Protein AF-A0A7C1PWW6-F1 (afdb_monomer)

Mean predicted aligned error: 13.26 Å

Secondary structure (DSSP, 8-state):
------------------------------PEEEE-S-EEGGGTHHHHTTSEEEE-TTEEEEE-SS-EEESEEEES--SSTT---EEEEE-TT-EEEESSEEEE-BTTB-EEEE-TT-EEEE-SEEEE-SSEEEE-SSEEEE--TTPPPPTT---S--HHHHHHHHHHHHHHHTT-HHHHHHHHHHHHHHS---HHHHHHHHHHHHT-SS-GGGHHHHHHHHHHHHHHH-S---HHHHHHHHHHHHHTT-HHHHHHHHHHHHHHHHH-SSS-HHHHHHHHHHHHHHHHHHHHHHHHHTS--SEEEEE--TTT--SS-EEEEEE-TTSEEEEEE--TT-GGG-B-TTSPBPPEEEEEEBPTTSSS--B-GGG-EES-TTT--SS-EEEEEEETTEEEEEETTEEEEEEEETTTTEEPPPEE--BS---S-----EEE-TTSSEEEEEE--TT-SSSSEEEEEEBPTTS-B---EE--TTT--SS-EEEEEE-TTSSEEEEEESSSS-SSSSEEEEEEEETTTTEEPPPEE--TTTS-SS-EEEEEE-TTSSEEEEEE--TTSSSSSEEEEEEE-PPP---

Structure (mmCIF, N/CA/C/O backbone):
data_AF-A0A7C1PWW6-F1
#
_entry.id   AF-A0A7C1PWW6-F1
#
loop_
_atom_site.group_PDB
_atom_site.id
_atom_site.type_symbol
_atom_site.label_atom_id
_atom_site.label_alt_id
_atom_site.label_comp_id
_atom_site.label_asym_id
_atom_site.label_entity_id
_atom_site.label_seq_id
_atom_site.pdbx_PDB_ins_code
_atom_site.Cartn_x
_atom_site.Cartn_y
_atom_site.Cartn_z
_atom_site.occupancy
_atom_site.B_iso_or_equiv
_atom_site.auth_seq_id
_atom_site.auth_comp_id
_atom_site.auth_asym_id
_atom_site.auth_atom_id
_atom_site.pdbx_PDB_model_num
ATOM 1 N N . MET A 1 1 ? 4.313 21.948 -0.119 1.00 27.41 1 MET A N 1
ATOM 2 C CA . MET A 1 1 ? 5.033 23.065 -0.775 1.00 27.41 1 MET A CA 1
ATOM 3 C C . MET A 1 1 ? 5.545 22.601 -2.144 1.00 27.41 1 MET A C 1
ATOM 5 O O . MET A 1 1 ? 6.734 22.409 -2.333 1.00 27.41 1 MET A O 1
ATOM 9 N N . PHE A 1 2 ? 4.631 22.355 -3.086 1.00 25.38 2 PHE A N 1
ATOM 10 C CA . PHE A 1 2 ? 4.941 21.964 -4.464 1.00 25.38 2 PHE A CA 1
ATOM 11 C C . PHE A 1 2 ? 4.028 22.773 -5.376 1.00 25.38 2 PHE A C 1
ATOM 13 O O . PHE A 1 2 ? 2.878 22.411 -5.592 1.00 25.38 2 PHE A O 1
ATOM 20 N N . PHE A 1 3 ? 4.530 23.903 -5.855 1.00 23.36 3 PHE A N 1
ATOM 21 C CA . PHE A 1 3 ? 3.960 24.596 -6.997 1.00 23.36 3 PHE A CA 1
ATOM 22 C C . PHE A 1 3 ? 5.090 25.280 -7.754 1.00 23.36 3 PHE A C 1
ATOM 24 O O . PHE A 1 3 ? 5.900 25.992 -7.165 1.00 23.36 3 PHE A O 1
ATOM 31 N N . THR A 1 4 ? 5.028 25.132 -9.077 1.00 28.83 4 THR A N 1
ATOM 32 C CA . THR A 1 4 ? 5.742 25.912 -10.096 1.00 28.83 4 THR A CA 1
ATOM 33 C C . THR A 1 4 ? 7.233 25.605 -10.263 1.00 28.83 4 THR A C 1
ATOM 35 O O . THR A 1 4 ? 8.036 25.854 -9.381 1.00 28.83 4 THR A O 1
ATOM 38 N N . ILE A 1 5 ? 7.610 25.123 -11.451 1.00 26.33 5 ILE A N 1
ATOM 39 C CA . ILE A 1 5 ? 8.401 25.895 -12.425 1.00 26.33 5 ILE A CA 1
ATOM 40 C C . ILE A 1 5 ? 8.198 25.232 -13.795 1.00 26.33 5 ILE A C 1
ATOM 42 O O . ILE A 1 5 ? 8.692 24.151 -14.104 1.00 26.33 5 ILE A O 1
ATOM 46 N N . LYS A 1 6 ? 7.379 25.912 -14.595 1.00 25.86 6 LYS A N 1
ATOM 47 C CA . LYS A 1 6 ? 7.296 25.808 -16.049 1.00 25.86 6 LYS A CA 1
ATOM 48 C C . LYS A 1 6 ? 8.339 26.796 -16.585 1.00 25.86 6 LYS A C 1
ATOM 50 O O . LYS A 1 6 ? 8.351 27.919 -16.101 1.00 25.86 6 LYS A O 1
ATOM 55 N N . ASN A 1 7 ? 9.115 26.385 -17.590 1.00 27.09 7 ASN A N 1
ATOM 56 C CA . ASN A 1 7 ? 9.902 27.215 -18.516 1.00 27.09 7 ASN A CA 1
ATOM 57 C C . ASN A 1 7 ? 10.864 28.258 -17.915 1.00 27.09 7 ASN A C 1
ATOM 59 O O . ASN A 1 7 ? 10.404 29.264 -17.406 1.00 27.09 7 ASN A O 1
ATOM 63 N N . ILE A 1 8 ? 12.174 28.087 -18.133 1.00 24.58 8 ILE A N 1
ATOM 64 C CA . ILE A 1 8 ? 13.161 29.141 -18.464 1.00 24.58 8 ILE A CA 1
ATOM 65 C C . ILE A 1 8 ? 14.468 28.419 -18.853 1.00 24.58 8 ILE A C 1
ATOM 67 O O . ILE A 1 8 ? 15.067 27.754 -18.015 1.00 24.58 8 ILE A O 1
ATOM 71 N N . LEU A 1 9 ? 14.852 28.477 -20.135 1.00 22.23 9 LEU A N 1
ATOM 72 C CA . LEU A 1 9 ? 16.152 28.969 -20.639 1.00 22.23 9 LEU A CA 1
ATOM 73 C C . LEU A 1 9 ? 16.358 28.567 -22.110 1.00 22.23 9 LEU A C 1
ATOM 75 O O . LEU A 1 9 ? 16.813 27.478 -22.450 1.00 22.23 9 LEU A O 1
ATOM 79 N N . ILE A 1 10 ? 16.002 29.518 -22.972 1.00 22.16 10 ILE A N 1
ATOM 80 C CA . ILE A 1 10 ? 16.572 29.740 -24.300 1.00 22.16 10 ILE A CA 1
ATOM 81 C C . ILE A 1 10 ? 17.843 30.583 -24.103 1.00 22.16 10 ILE A C 1
ATOM 83 O O . ILE A 1 10 ? 17.810 31.504 -23.291 1.00 22.16 10 ILE A O 1
ATOM 87 N N . ALA A 1 11 ? 18.880 30.303 -24.906 1.00 22.11 11 ALA A N 1
ATOM 88 C CA . ALA A 1 11 ? 20.136 31.056 -25.085 1.00 22.11 11 ALA A CA 1
ATOM 89 C C . ALA A 1 11 ? 21.038 31.120 -23.834 1.00 22.11 11 ALA A C 1
ATOM 91 O O . ALA A 1 11 ? 20.627 31.482 -22.744 1.00 22.11 11 ALA A O 1
ATOM 92 N N . THR A 1 12 ? 22.325 30.788 -23.887 1.00 23.09 12 THR A N 1
ATOM 93 C CA . THR A 1 12 ? 23.392 31.454 -24.651 1.00 23.09 12 THR A CA 1
ATOM 94 C C . THR A 1 12 ? 24.662 30.609 -24.454 1.00 23.09 12 THR A C 1
ATOM 96 O O . THR A 1 12 ? 24.817 30.070 -23.366 1.00 23.09 12 THR A O 1
ATOM 99 N N . PHE A 1 13 ? 25.552 30.477 -25.443 1.00 22.14 13 PHE A N 1
ATOM 100 C CA . PHE A 1 13 ? 26.997 30.757 -25.306 1.00 22.14 13 PHE A CA 1
ATOM 101 C C . PHE A 1 13 ? 27.752 30.384 -26.592 1.00 22.14 13 PHE A C 1
ATOM 103 O O . PHE A 1 13 ? 27.806 29.231 -27.013 1.00 22.14 13 PHE A O 1
ATOM 110 N N . VAL A 1 14 ? 28.341 31.414 -27.196 1.00 21.30 14 VAL A N 1
ATOM 111 C CA . VAL A 1 14 ? 29.276 31.402 -28.322 1.00 21.30 14 VAL A CA 1
ATOM 112 C C . VAL A 1 14 ? 30.583 32.017 -27.797 1.00 21.30 14 VAL A C 1
ATOM 114 O O . VAL A 1 14 ? 30.524 33.079 -27.183 1.00 21.30 14 VAL A O 1
ATOM 117 N N . THR A 1 15 ? 31.724 31.365 -28.091 1.00 23.59 15 THR A N 1
ATOM 118 C CA . THR A 1 15 ? 33.147 31.832 -28.048 1.00 23.59 15 THR A CA 1
ATOM 119 C C . THR A 1 15 ? 33.765 32.240 -26.689 1.00 23.59 15 THR A C 1
ATOM 121 O O . THR A 1 15 ? 33.069 32.794 -25.857 1.00 23.59 15 THR A O 1
ATOM 124 N N . VAL A 1 16 ? 35.060 32.088 -26.346 1.00 22.44 16 VAL A N 1
ATOM 125 C CA . VAL A 1 16 ? 36.327 31.552 -26.919 1.00 22.44 16 VAL A CA 1
ATOM 126 C C . VAL A 1 16 ? 37.363 31.557 -25.768 1.00 22.44 16 VAL A C 1
ATOM 128 O O . VAL A 1 16 ? 37.350 32.503 -24.988 1.00 22.44 16 VAL A O 1
ATOM 131 N N . LEU A 1 17 ? 38.297 30.592 -25.695 1.00 21.88 17 LEU A N 1
ATOM 132 C CA . LEU A 1 17 ? 39.726 30.879 -25.437 1.00 21.88 17 LEU A CA 1
ATOM 133 C C . LEU A 1 17 ? 40.628 29.685 -25.817 1.00 21.88 17 LEU A C 1
ATOM 135 O O . LEU A 1 17 ? 40.399 28.553 -25.401 1.00 21.88 17 LEU A O 1
ATOM 139 N N . SER A 1 18 ? 41.650 29.983 -26.620 1.00 23.17 18 SER A N 1
ATOM 140 C CA . SER A 1 18 ? 42.685 29.095 -27.170 1.00 23.17 18 SER A CA 1
ATOM 141 C C . SER A 1 18 ? 43.980 29.129 -26.346 1.00 23.17 18 SER A C 1
ATOM 143 O O . SER A 1 18 ? 44.307 30.188 -25.824 1.00 23.17 18 SER A O 1
ATOM 145 N N . LEU A 1 19 ? 44.764 28.035 -26.352 1.00 22.95 19 LEU A N 1
ATOM 146 C CA . LEU A 1 19 ? 46.237 27.998 -26.563 1.00 22.95 19 LEU A CA 1
ATOM 147 C C . LEU A 1 19 ? 46.705 26.519 -26.625 1.00 22.95 19 LEU A C 1
ATOM 149 O O . LEU A 1 19 ? 46.615 25.796 -25.642 1.00 22.95 19 LEU A O 1
ATOM 153 N N . CYS A 1 20 ? 46.921 25.966 -27.822 1.00 23.67 20 CYS A N 1
ATOM 154 C CA . CYS A 1 20 ? 48.216 25.733 -28.496 1.00 23.67 20 CYS A CA 1
ATOM 155 C C . CYS A 1 20 ? 49.125 24.643 -27.894 1.00 23.67 20 CYS A C 1
ATOM 157 O O . CYS A 1 20 ? 49.865 24.892 -26.951 1.00 23.67 20 CYS A O 1
ATOM 159 N N . LEU A 1 21 ? 49.208 23.510 -28.601 1.00 24.75 21 LEU A N 1
ATOM 160 C CA . LEU A 1 21 ? 50.478 22.858 -28.940 1.00 24.75 21 LEU A CA 1
ATOM 161 C C . LEU A 1 21 ? 50.343 22.249 -30.347 1.00 24.75 21 LEU A C 1
ATOM 163 O O . LEU A 1 21 ? 49.490 21.402 -30.600 1.00 24.75 21 LEU A O 1
ATOM 167 N N . LEU A 1 22 ? 51.135 22.793 -31.274 1.00 25.03 22 LEU A N 1
ATOM 168 C CA . LEU A 1 22 ? 51.234 22.408 -32.679 1.00 25.03 22 LEU A CA 1
ATOM 169 C C . LEU A 1 22 ? 51.865 21.016 -32.825 1.00 25.03 22 LEU A C 1
ATOM 171 O O . LEU A 1 22 ? 52.997 20.830 -32.390 1.00 25.03 22 LEU A O 1
ATOM 175 N N . VAL A 1 23 ? 51.225 20.132 -33.595 1.00 26.23 23 VAL A N 1
ATOM 176 C CA . VAL A 1 23 ? 51.915 19.298 -34.594 1.00 26.23 23 VAL A CA 1
ATOM 177 C C . VAL A 1 23 ? 51.048 19.266 -35.858 1.00 26.23 23 VAL A C 1
ATOM 179 O O . VAL A 1 23 ? 49.909 18.817 -35.831 1.00 26.23 23 VAL A O 1
ATOM 182 N N . ASN A 1 24 ? 51.601 19.843 -36.924 1.00 24.45 24 ASN A N 1
ATOM 183 C CA . ASN A 1 24 ? 51.238 19.813 -38.345 1.00 24.45 24 ASN A CA 1
ATOM 184 C C . ASN A 1 24 ? 49.813 19.402 -38.774 1.00 24.45 24 ASN A C 1
ATOM 186 O O . ASN A 1 24 ? 49.405 18.246 -38.770 1.00 24.45 24 ASN A O 1
ATOM 190 N N . THR A 1 25 ? 49.129 20.408 -39.314 1.00 25.84 25 THR A N 1
ATOM 191 C CA . THR A 1 25 ? 47.968 20.369 -40.204 1.00 25.84 25 THR A CA 1
ATOM 192 C C . THR A 1 25 ? 48.032 19.312 -41.313 1.00 25.84 25 THR A C 1
ATOM 194 O O . THR A 1 25 ? 48.866 19.411 -42.209 1.00 25.84 25 THR A O 1
ATOM 197 N N . ILE A 1 26 ? 47.006 18.460 -41.370 1.00 24.69 26 ILE A N 1
ATOM 198 C CA . ILE A 1 26 ? 46.252 18.210 -42.606 1.00 24.69 26 ILE A CA 1
ATOM 199 C C . ILE A 1 26 ? 44.789 18.533 -42.286 1.00 24.69 26 ILE A C 1
ATOM 201 O O . ILE A 1 26 ? 44.110 17.807 -41.564 1.00 24.69 26 ILE A O 1
ATOM 205 N N . ARG A 1 27 ? 44.306 19.673 -42.790 1.00 29.89 27 ARG A N 1
ATOM 206 C CA . ARG A 1 27 ? 42.869 19.938 -42.899 1.00 29.89 27 ARG A CA 1
ATOM 207 C C . ARG A 1 27 ? 42.323 18.975 -43.954 1.00 29.89 27 ARG A C 1
ATOM 209 O O . ARG A 1 27 ? 42.596 19.181 -45.132 1.00 29.89 27 ARG A O 1
ATOM 216 N N . CYS A 1 28 ? 41.545 17.970 -43.566 1.00 30.66 28 CYS A N 1
ATOM 217 C CA . CYS A 1 28 ? 40.611 17.366 -44.512 1.00 30.66 28 CYS A CA 1
ATOM 218 C C . CYS A 1 28 ? 39.365 18.250 -44.545 1.00 30.66 28 CYS A C 1
ATOM 220 O O . CYS A 1 28 ? 38.637 18.359 -43.559 1.00 30.66 28 CYS A O 1
ATOM 222 N N . ASN A 1 29 ? 39.160 18.925 -45.675 1.00 38.31 29 ASN A N 1
ATOM 223 C CA . ASN A 1 29 ? 37.853 19.445 -46.057 1.00 38.31 29 ASN A CA 1
ATOM 224 C C . ASN A 1 29 ? 36.809 18.329 -45.892 1.00 38.31 29 ASN A C 1
ATOM 226 O O . ASN A 1 29 ? 37.102 17.186 -46.239 1.00 38.31 29 ASN A O 1
ATOM 230 N N . ALA A 1 30 ? 35.614 18.656 -45.394 1.00 49.94 30 ALA A N 1
ATOM 231 C CA . ALA A 1 30 ? 34.466 17.754 -45.442 1.00 49.94 30 ALA A CA 1
ATOM 232 C C . ALA A 1 30 ? 34.217 17.379 -46.912 1.00 49.94 30 ALA A C 1
ATOM 234 O O . ALA A 1 30 ? 33.759 18.205 -47.703 1.00 49.94 30 ALA A O 1
ATOM 235 N N . GLY A 1 31 ? 34.640 16.177 -47.295 1.00 68.75 31 GLY A N 1
ATOM 236 C CA . GLY A 1 31 ? 34.522 15.653 -48.646 1.00 68.75 31 GLY A CA 1
ATOM 237 C C . GLY A 1 31 ? 33.384 14.646 -48.728 1.00 68.75 31 GLY A C 1
ATOM 238 O O . GLY A 1 31 ? 32.976 14.059 -47.726 1.00 68.75 31 GLY A O 1
ATOM 239 N N . SER A 1 32 ? 32.873 14.420 -49.934 1.00 81.31 32 SER A N 1
ATOM 240 C CA . SER A 1 32 ? 31.999 13.278 -50.194 1.00 81.31 32 SER A CA 1
ATOM 241 C C . SER A 1 32 ? 32.842 12.053 -50.546 1.00 81.31 32 SER A C 1
ATOM 243 O O . SER A 1 32 ? 33.687 12.114 -51.440 1.00 81.31 32 SER A O 1
ATOM 245 N N . PHE A 1 33 ? 32.601 10.936 -49.866 1.00 86.31 33 PHE A N 1
ATOM 246 C CA . PHE A 1 33 ? 33.162 9.631 -50.183 1.00 86.31 33 PHE A CA 1
ATOM 247 C C . PHE A 1 33 ? 32.123 8.795 -50.937 1.00 86.31 33 PHE A C 1
ATOM 249 O O . PHE A 1 33 ? 30.985 8.637 -50.490 1.00 86.31 33 PHE A O 1
ATOM 256 N N . TYR A 1 34 ? 32.516 8.247 -52.086 1.00 87.19 34 TYR A N 1
ATOM 257 C CA . TYR A 1 34 ? 31.621 7.503 -52.966 1.00 87.19 34 TYR A CA 1
ATOM 258 C C . TYR A 1 34 ? 31.858 5.999 -52.853 1.00 87.19 34 TYR A C 1
ATOM 260 O O . TYR A 1 34 ? 32.963 5.514 -53.084 1.00 87.19 34 TYR A O 1
ATOM 268 N N . VAL A 1 35 ? 30.792 5.260 -52.562 1.00 89.50 35 VAL A N 1
ATOM 269 C CA . VAL A 1 35 ? 30.767 3.798 -52.577 1.00 89.50 35 VAL A CA 1
ATOM 270 C C . VAL A 1 35 ? 30.144 3.352 -53.900 1.00 89.50 35 VAL A C 1
ATOM 272 O O . VAL A 1 35 ? 28.937 3.481 -54.100 1.00 89.50 35 VAL A O 1
ATOM 275 N N . GLU A 1 36 ? 30.989 2.888 -54.824 1.00 87.69 36 GLU A N 1
ATOM 276 C CA . GLU A 1 36 ? 30.604 2.490 -56.196 1.00 87.69 36 GLU A CA 1
ATOM 277 C C . GLU A 1 36 ? 30.666 0.972 -56.437 1.00 87.69 36 GLU A C 1
ATOM 279 O O . GLU A 1 36 ? 30.338 0.506 -57.524 1.00 87.69 36 GLU A O 1
ATOM 284 N N . ARG A 1 37 ? 31.085 0.206 -55.426 1.00 89.06 37 ARG A N 1
ATOM 285 C CA . ARG A 1 37 ? 31.115 -1.263 -55.391 1.00 89.06 3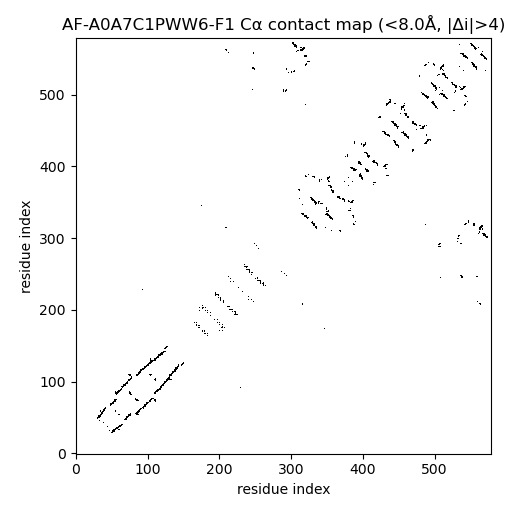7 ARG A CA 1
ATOM 286 C C . ARG A 1 37 ? 30.885 -1.738 -53.959 1.00 89.06 37 ARG A C 1
ATOM 288 O O . ARG A 1 37 ? 31.051 -0.944 -53.033 1.00 89.06 37 ARG A O 1
ATOM 295 N N . ASP A 1 38 ? 30.561 -3.012 -53.783 1.00 93.25 38 ASP A N 1
ATOM 296 C CA . ASP A 1 38 ? 30.355 -3.595 -52.456 1.00 93.25 38 ASP A CA 1
ATOM 297 C C . ASP A 1 38 ? 31.608 -3.462 -51.581 1.00 93.25 38 ASP A C 1
ATOM 299 O O . ASP A 1 38 ? 32.716 -3.813 -51.998 1.00 93.25 38 ASP A O 1
ATOM 303 N N . VAL A 1 39 ? 31.437 -2.937 -50.365 1.00 92.88 39 VAL A N 1
ATOM 304 C CA . VAL A 1 39 ? 32.528 -2.707 -49.408 1.00 92.88 39 VAL A CA 1
ATOM 305 C C . VAL A 1 39 ? 32.068 -2.907 -47.966 1.00 92.88 39 VAL A C 1
ATOM 307 O O . VAL A 1 39 ? 30.925 -2.624 -47.597 1.00 92.88 39 VAL A O 1
ATOM 310 N N . LEU A 1 40 ? 32.993 -3.363 -47.122 1.00 92.12 40 LEU A N 1
ATOM 311 C CA . LEU A 1 40 ? 32.826 -3.379 -45.670 1.00 92.12 40 LEU A CA 1
ATOM 312 C C . LEU A 1 40 ? 33.283 -2.038 -45.088 1.00 92.12 40 LEU A C 1
ATOM 314 O O . LEU A 1 40 ? 34.289 -1.478 -45.530 1.00 92.12 40 LEU A O 1
ATOM 318 N N . TRP A 1 41 ? 32.592 -1.539 -44.066 1.00 91.81 41 TRP A N 1
ATOM 319 C CA . TRP A 1 41 ? 32.922 -0.261 -43.436 1.00 91.81 41 TRP A CA 1
ATOM 320 C C . TRP A 1 41 ? 34.368 -0.212 -42.933 1.00 91.81 41 TRP A C 1
ATOM 322 O O . TRP A 1 41 ? 35.053 0.791 -43.125 1.00 91.81 41 TRP A O 1
ATOM 332 N N . ASN A 1 42 ? 34.866 -1.296 -42.330 1.00 86.19 42 ASN A N 1
ATOM 333 C CA . ASN A 1 42 ? 36.250 -1.376 -41.847 1.00 86.19 42 ASN A CA 1
ATOM 334 C C . ASN A 1 42 ? 37.312 -1.160 -42.941 1.00 86.19 42 ASN A C 1
ATOM 336 O O . ASN A 1 42 ? 38.408 -0.708 -42.624 1.00 86.19 42 ASN A O 1
ATOM 340 N N . THR A 1 43 ? 36.992 -1.410 -44.214 1.00 85.06 43 THR A N 1
ATOM 341 C CA . THR A 1 43 ? 37.914 -1.177 -45.338 1.00 85.06 43 THR A CA 1
ATOM 342 C C . THR A 1 43 ? 37.999 0.290 -45.761 1.00 85.06 43 THR A C 1
ATOM 344 O O . THR A 1 43 ? 38.895 0.649 -46.519 1.00 85.06 43 THR A O 1
ATOM 347 N N . ILE A 1 44 ? 37.087 1.140 -45.271 1.00 78.88 44 ILE A N 1
ATOM 348 C CA . ILE A 1 44 ? 36.996 2.564 -45.630 1.00 78.88 44 ILE A CA 1
ATOM 349 C C . ILE A 1 44 ? 36.923 3.498 -44.410 1.00 78.88 44 ILE A C 1
ATOM 351 O O . ILE A 1 44 ? 36.756 4.701 -44.586 1.00 78.88 44 ILE A O 1
ATOM 355 N N . ALA A 1 45 ? 37.030 2.980 -43.180 1.00 69.38 45 ALA A N 1
ATOM 356 C CA . ALA A 1 45 ? 36.686 3.705 -41.951 1.00 69.38 45 ALA A CA 1
ATOM 357 C C . ALA A 1 45 ? 37.446 5.034 -41.779 1.00 69.38 45 ALA A C 1
ATOM 359 O O . ALA A 1 45 ? 36.831 6.057 -41.473 1.00 69.38 45 ALA A O 1
ATOM 360 N N . ASP A 1 46 ? 38.753 5.048 -42.051 1.00 72.19 46 ASP A N 1
ATOM 361 C CA . ASP A 1 46 ? 39.576 6.262 -41.956 1.00 72.19 46 ASP A CA 1
ATOM 362 C C . ASP A 1 46 ? 39.200 7.302 -43.020 1.00 72.19 46 ASP A C 1
ATOM 364 O O . ASP A 1 46 ? 39.238 8.504 -42.766 1.00 72.19 46 ASP A O 1
ATOM 368 N N . ALA A 1 47 ? 38.764 6.841 -44.194 1.00 61.09 47 ALA A N 1
ATOM 369 C CA . ALA A 1 47 ? 38.282 7.687 -45.280 1.00 61.09 47 ALA A CA 1
ATOM 370 C C . ALA A 1 47 ? 36.811 8.113 -45.109 1.00 61.09 47 ALA A C 1
ATOM 372 O O . ALA A 1 47 ? 36.361 9.029 -45.791 1.00 61.09 47 ALA A O 1
ATOM 373 N N . ALA A 1 48 ? 36.054 7.474 -44.215 1.00 64.44 48 ALA A N 1
ATOM 374 C CA . ALA A 1 48 ? 34.631 7.729 -43.993 1.00 64.44 48 ALA A CA 1
ATOM 375 C C . ALA A 1 48 ? 34.361 8.661 -42.794 1.00 64.44 48 ALA A C 1
ATOM 377 O O . ALA A 1 48 ? 33.348 9.368 -42.768 1.00 64.44 48 ALA A O 1
ATOM 378 N N . ASN A 1 49 ? 35.273 8.698 -41.818 1.00 74.06 49 ASN A N 1
ATOM 379 C CA . ASN A 1 49 ? 35.120 9.476 -40.592 1.00 74.06 49 ASN A CA 1
ATOM 380 C C . ASN A 1 49 ? 35.041 10.987 -40.868 1.00 74.06 49 ASN A C 1
ATOM 382 O O . ASN A 1 49 ? 36.032 11.643 -41.177 1.00 74.06 49 ASN A O 1
ATOM 386 N N . GLY A 1 50 ? 33.843 11.552 -40.694 1.00 71.56 50 GLY A N 1
ATOM 387 C CA . GLY A 1 50 ? 33.587 12.986 -40.879 1.00 71.56 50 GLY A CA 1
ATOM 388 C C . GLY A 1 50 ? 33.271 13.418 -42.314 1.00 71.56 50 GLY A C 1
ATOM 389 O O . GLY A 1 50 ? 33.111 14.614 -42.540 1.00 71.56 50 GLY A O 1
ATOM 390 N N . ASN A 1 51 ? 33.127 12.470 -43.244 1.00 84.62 51 ASN A N 1
ATOM 391 C CA . ASN A 1 51 ? 32.760 12.721 -44.639 1.00 84.62 51 ASN A CA 1
ATOM 392 C C . ASN A 1 51 ? 31.275 12.439 -44.909 1.00 84.62 51 ASN A C 1
ATOM 394 O O . ASN A 1 51 ? 30.602 11.759 -44.129 1.00 84.62 51 ASN A O 1
ATOM 398 N N . ASP A 1 52 ? 30.763 12.958 -46.023 1.00 87.88 52 ASP A N 1
ATOM 399 C CA . ASP A 1 52 ? 29.449 12.586 -46.554 1.00 87.88 52 ASP A CA 1
ATOM 400 C C . ASP A 1 52 ? 29.577 11.282 -47.341 1.00 87.88 52 ASP A C 1
ATOM 402 O O . ASP A 1 52 ? 30.383 11.198 -48.263 1.00 87.88 52 ASP A O 1
ATOM 406 N N . ILE A 1 53 ? 28.805 10.252 -47.004 1.00 91.06 53 ILE A N 1
ATOM 407 C CA . ILE A 1 53 ? 28.876 8.955 -47.688 1.00 91.06 53 ILE A CA 1
ATOM 408 C C . ILE A 1 53 ? 27.775 8.867 -48.736 1.00 91.06 53 ILE A C 1
ATOM 410 O O . ILE A 1 53 ? 26.602 9.040 -48.413 1.00 91.06 53 ILE A O 1
ATOM 414 N N . ILE A 1 54 ? 28.139 8.553 -49.980 1.00 89.62 54 ILE A N 1
ATOM 415 C CA . ILE A 1 54 ? 27.195 8.378 -51.089 1.00 89.62 54 ILE A CA 1
ATOM 416 C C . ILE A 1 54 ? 27.359 6.969 -51.661 1.00 89.62 54 ILE A C 1
ATOM 418 O O . ILE A 1 54 ? 28.362 6.673 -52.312 1.00 89.62 54 ILE A O 1
ATOM 422 N N . VAL A 1 55 ? 26.367 6.108 -51.435 1.00 89.75 55 VAL A N 1
ATOM 423 C CA . VAL A 1 55 ? 26.308 4.734 -51.957 1.00 89.75 55 VAL A CA 1
ATOM 424 C C . VAL A 1 55 ? 25.442 4.697 -53.211 1.00 89.75 55 VAL A C 1
ATOM 426 O O . VAL A 1 55 ? 24.308 5.178 -53.191 1.00 89.75 55 VAL A O 1
ATOM 429 N N . LYS A 1 56 ? 25.976 4.156 -54.308 1.00 85.50 56 LYS A N 1
ATOM 430 C CA . LYS A 1 56 ? 25.358 4.216 -55.645 1.00 85.50 56 LYS A CA 1
ATOM 431 C C . LYS A 1 56 ? 25.812 3.052 -56.538 1.00 85.50 56 LYS A C 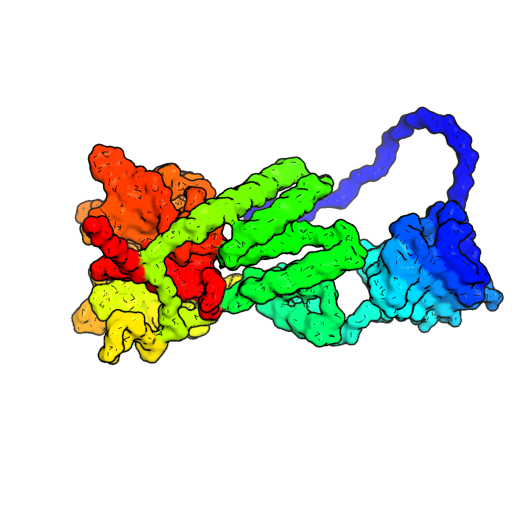1
ATOM 433 O O . LYS A 1 56 ? 26.627 2.235 -56.124 1.00 85.50 56 LYS A O 1
ATOM 438 N N . ASN A 1 57 ? 25.330 2.999 -57.781 1.00 83.25 57 ASN A N 1
ATOM 439 C CA . ASN A 1 57 ? 25.704 1.986 -58.791 1.00 83.25 57 ASN A CA 1
ATOM 440 C C . ASN A 1 57 ? 25.391 0.529 -58.395 1.00 83.25 57 ASN A C 1
ATOM 442 O O . ASN A 1 57 ? 26.077 -0.395 -58.816 1.00 83.25 57 ASN A O 1
ATOM 446 N N . GLY A 1 58 ? 24.360 0.315 -57.584 1.00 83.00 58 GLY A N 1
ATOM 447 C CA . GLY A 1 58 ? 23.998 -0.992 -57.039 1.00 83.00 58 GLY A CA 1
ATOM 448 C C . GLY A 1 58 ? 24.892 -1.465 -55.891 1.00 83.00 58 GLY A C 1
ATOM 449 O O . GLY A 1 58 ? 24.722 -2.588 -55.435 1.00 83.00 58 GLY A O 1
ATOM 450 N N . ALA A 1 59 ? 25.824 -0.632 -55.421 1.00 90.75 59 ALA A N 1
ATOM 451 C CA . ALA A 1 59 ? 26.774 -1.008 -54.386 1.00 90.75 59 ALA A CA 1
ATOM 452 C C . ALA A 1 59 ? 26.126 -1.177 -53.008 1.00 90.75 59 ALA A C 1
ATOM 454 O O . ALA A 1 59 ? 25.205 -0.442 -52.641 1.00 90.75 59 ALA A O 1
ATOM 455 N N . THR A 1 60 ? 26.698 -2.085 -52.222 1.00 92.44 60 THR A N 1
ATOM 456 C CA . THR A 1 60 ? 26.340 -2.354 -50.831 1.00 92.44 60 THR A CA 1
ATOM 457 C C . THR A 1 60 ? 27.445 -1.918 -49.877 1.00 92.44 60 THR A C 1
ATOM 459 O O . THR A 1 60 ? 28.562 -2.433 -49.905 1.00 92.44 60 THR A O 1
ATOM 462 N N . LEU A 1 61 ? 27.119 -1.003 -48.966 1.00 94.62 61 LEU A N 1
ATOM 463 C CA . LEU A 1 61 ? 27.949 -0.670 -47.815 1.00 94.62 61 LEU A CA 1
ATOM 464 C C . LEU A 1 61 ? 27.536 -1.534 -46.619 1.00 94.62 61 LEU A C 1
ATOM 466 O O . LEU A 1 61 ? 26.433 -1.388 -46.099 1.00 94.62 61 LEU A O 1
ATOM 470 N N . THR A 1 62 ? 28.420 -2.413 -46.154 1.00 95.12 62 THR A N 1
ATOM 471 C CA . THR A 1 62 ? 28.162 -3.270 -44.986 1.00 95.12 62 THR A CA 1
ATOM 472 C C . THR A 1 62 ? 28.820 -2.704 -43.734 1.00 95.12 62 THR A C 1
ATOM 474 O O . THR A 1 62 ? 30.044 -2.609 -43.666 1.00 95.12 62 THR A O 1
ATOM 477 N N . ILE A 1 63 ? 28.037 -2.386 -42.707 1.00 94.44 63 ILE A N 1
ATOM 478 C CA . ILE A 1 63 ? 28.541 -1.972 -41.397 1.00 94.44 63 ILE A CA 1
ATOM 479 C C . ILE A 1 63 ? 28.853 -3.217 -40.573 1.00 94.44 63 ILE A C 1
ATOM 481 O O . ILE A 1 63 ? 27.954 -3.958 -40.183 1.00 94.44 63 ILE A O 1
ATOM 485 N N . ASP A 1 64 ? 30.133 -3.440 -40.293 1.00 91.44 64 ASP A N 1
ATOM 486 C CA . ASP A 1 64 ? 30.631 -4.602 -39.553 1.00 91.44 64 ASP A CA 1
ATOM 487 C C . ASP A 1 64 ? 31.489 -4.233 -38.334 1.00 91.44 64 ASP A C 1
ATOM 489 O O . ASP A 1 64 ? 32.220 -5.060 -37.791 1.00 91.44 64 ASP A O 1
ATOM 493 N N . VAL A 1 65 ? 31.362 -2.991 -37.863 1.00 86.19 65 VAL A N 1
ATOM 494 C CA . VAL A 1 65 ? 32.105 -2.442 -36.722 1.00 86.19 65 VAL A CA 1
ATOM 495 C C . VAL A 1 65 ? 31.166 -1.887 -35.657 1.00 86.19 65 VAL A C 1
ATOM 497 O O . VAL A 1 65 ? 30.019 -1.547 -35.935 1.00 86.19 65 VAL A O 1
ATOM 500 N N . LYS A 1 66 ? 31.659 -1.768 -34.421 1.00 80.62 66 LYS A N 1
ATOM 501 C CA . LYS A 1 66 ? 30.872 -1.267 -33.283 1.00 80.62 66 LYS A CA 1
ATOM 502 C C . LYS A 1 66 ? 30.722 0.256 -33.226 1.00 80.62 66 LYS A C 1
ATOM 504 O O . LYS A 1 66 ? 29.876 0.701 -32.473 1.00 80.62 66 LYS A O 1
ATOM 509 N N . ASN A 1 67 ? 31.531 1.028 -33.960 1.00 81.62 67 ASN A N 1
ATOM 510 C CA . ASN A 1 67 ? 31.588 2.496 -33.867 1.00 81.62 67 ASN A CA 1
ATOM 511 C C . ASN A 1 67 ? 31.867 3.150 -35.241 1.00 81.62 67 ASN A C 1
ATOM 513 O O . ASN A 1 67 ? 32.890 3.810 -35.418 1.00 81.62 67 ASN A O 1
ATOM 517 N N . ALA A 1 68 ? 31.004 2.945 -36.237 1.00 86.56 68 ALA A N 1
ATOM 518 C CA . ALA A 1 68 ? 31.095 3.664 -37.511 1.00 86.56 68 ALA A CA 1
ATOM 519 C C . ALA A 1 68 ? 30.514 5.082 -37.388 1.00 86.56 68 ALA A C 1
ATOM 521 O O . ALA A 1 68 ? 29.486 5.265 -36.734 1.00 86.56 68 ALA A O 1
ATOM 522 N N . VAL A 1 69 ? 31.137 6.082 -38.025 1.00 87.69 69 VAL A N 1
ATOM 523 C CA . VAL A 1 69 ? 30.661 7.477 -38.007 1.00 87.69 69 VAL A CA 1
ATOM 524 C C . VAL A 1 69 ? 30.812 8.145 -39.376 1.00 87.69 69 VAL A C 1
ATOM 526 O O . VAL A 1 69 ? 31.885 8.099 -39.969 1.00 87.69 69 VAL A O 1
ATOM 529 N N . CYS A 1 70 ? 29.786 8.858 -39.842 1.00 89.19 70 CYS A N 1
ATOM 530 C CA . CYS A 1 70 ? 29.893 9.791 -40.973 1.00 89.19 70 CYS A CA 1
ATOM 531 C C . CYS A 1 70 ? 29.120 11.095 -40.732 1.00 89.19 70 CYS A C 1
ATOM 533 O O . CYS A 1 70 ? 28.368 11.223 -39.762 1.00 89.19 70 CYS A O 1
ATOM 535 N N . ASN A 1 71 ? 29.335 12.092 -41.595 1.00 87.81 71 ASN A N 1
ATOM 536 C CA . ASN A 1 71 ? 28.636 13.373 -41.532 1.00 87.81 71 ASN A CA 1
ATOM 537 C C . ASN A 1 71 ? 27.199 13.254 -42.056 1.00 87.81 71 ASN A C 1
ATOM 539 O O . ASN A 1 71 ? 26.253 13.550 -41.333 1.00 87.81 71 ASN A O 1
ATOM 543 N N . SER A 1 72 ? 27.025 12.745 -43.271 1.00 88.94 72 SER A N 1
ATOM 544 C CA . SER A 1 72 ? 25.721 12.382 -43.834 1.00 88.94 72 SER A CA 1
ATOM 545 C C . SER A 1 72 ? 25.814 11.058 -44.590 1.00 88.94 72 SER A C 1
ATOM 547 O O . SER A 1 72 ? 26.910 10.556 -44.860 1.00 88.94 72 SER A O 1
ATOM 549 N N . LEU A 1 73 ? 24.661 10.467 -44.897 1.00 90.81 73 LEU A N 1
ATOM 550 C CA . LEU A 1 73 ? 24.573 9.244 -45.688 1.00 90.81 73 LEU A CA 1
ATOM 551 C C . LEU A 1 73 ? 23.514 9.412 -46.774 1.00 90.81 73 LEU A C 1
ATOM 553 O O . LEU A 1 73 ? 22.384 9.791 -46.479 1.00 90.81 73 LEU A O 1
ATOM 557 N N . ARG A 1 74 ? 23.857 9.089 -48.017 1.00 88.25 74 ARG A N 1
ATOM 558 C CA . ARG A 1 74 ? 22.945 9.062 -49.160 1.00 88.25 74 ARG A CA 1
ATOM 559 C C . ARG A 1 74 ? 23.011 7.701 -49.842 1.00 88.25 74 ARG A C 1
ATOM 561 O O . ARG A 1 74 ? 24.096 7.217 -50.151 1.00 88.25 74 ARG A O 1
ATOM 568 N N . LEU A 1 75 ? 21.848 7.105 -50.082 1.00 88.38 75 LEU A N 1
ATOM 569 C CA . LEU A 1 75 ? 21.681 5.820 -50.760 1.00 88.38 75 LEU A CA 1
ATOM 570 C C . LEU A 1 75 ? 20.896 6.067 -52.055 1.00 88.38 75 LEU A C 1
ATOM 572 O O . LEU A 1 75 ? 19.692 6.302 -51.994 1.00 88.38 75 LEU A O 1
ATOM 576 N N . GLY A 1 76 ? 21.582 6.057 -53.201 1.00 76.81 76 GLY A N 1
ATOM 577 C CA . GLY A 1 76 ? 21.062 6.527 -54.494 1.00 76.81 76 GLY A CA 1
ATOM 578 C C . GLY A 1 76 ? 21.182 8.054 -54.662 1.00 76.81 76 GLY A C 1
ATOM 579 O O . GLY A 1 76 ? 20.831 8.808 -53.757 1.00 76.81 76 GLY A O 1
ATOM 580 N N . ASP A 1 77 ? 21.713 8.527 -55.798 1.00 70.56 77 ASP A N 1
ATOM 581 C CA . ASP A 1 77 ? 22.006 9.955 -56.051 1.00 70.56 77 ASP A CA 1
ATOM 582 C C . ASP A 1 77 ? 21.749 10.335 -57.522 1.00 70.56 77 ASP A C 1
ATOM 584 O O . ASP A 1 77 ? 22.351 9.744 -58.417 1.00 70.56 77 ASP A O 1
ATOM 588 N N . ASN A 1 78 ? 20.894 11.338 -57.780 1.00 62.69 78 ASN A N 1
ATOM 589 C CA . ASN A 1 78 ? 20.480 11.732 -59.140 1.00 62.69 78 ASN A CA 1
ATOM 590 C C . ASN A 1 78 ? 21.398 12.785 -59.802 1.00 62.69 78 ASN A C 1
ATOM 592 O O . ASN A 1 78 ? 21.175 13.200 -60.937 1.00 62.69 78 ASN A O 1
ATOM 596 N N . ASN A 1 79 ? 22.473 13.222 -59.137 1.00 58.84 79 ASN A N 1
ATOM 597 C CA . ASN A 1 79 ? 23.395 14.227 -59.692 1.00 58.84 79 ASN A CA 1
ATOM 598 C C . ASN A 1 79 ? 24.283 13.702 -60.839 1.00 58.84 79 ASN A C 1
ATOM 600 O O . ASN A 1 79 ? 25.179 14.405 -61.313 1.00 58.84 79 ASN A O 1
ATOM 604 N N . ASN A 1 80 ? 24.078 12.462 -61.294 1.00 55.41 80 ASN A N 1
ATOM 605 C CA . ASN A 1 80 ? 24.776 11.913 -62.446 1.00 55.41 80 ASN A CA 1
ATOM 606 C C . ASN A 1 80 ? 23.925 10.831 -63.154 1.00 55.41 80 ASN A C 1
ATOM 608 O O . ASN A 1 80 ? 23.637 9.804 -62.539 1.00 55.41 80 ASN A O 1
ATOM 612 N N . PRO A 1 81 ? 23.578 11.002 -64.444 1.00 44.69 81 PRO A N 1
ATOM 613 C CA . PRO A 1 81 ? 22.662 10.113 -65.172 1.00 44.69 81 PRO A CA 1
ATOM 614 C C . PRO A 1 81 ? 23.190 8.684 -65.402 1.00 44.69 81 PRO A C 1
ATOM 616 O O . PRO A 1 81 ? 22.434 7.829 -65.850 1.00 44.69 81 PRO A O 1
ATOM 619 N N . ASN A 1 82 ? 24.450 8.397 -65.050 1.00 50.03 82 ASN A N 1
ATOM 620 C CA . ASN A 1 82 ? 25.034 7.053 -65.095 1.00 50.03 82 ASN A CA 1
ATOM 621 C C . ASN A 1 82 ? 25.075 6.345 -63.725 1.00 50.03 82 ASN A C 1
ATOM 623 O O . ASN A 1 82 ? 25.803 5.360 -63.591 1.00 50.03 82 ASN A O 1
ATOM 627 N N . LYS A 1 83 ? 24.385 6.847 -62.683 1.00 54.69 83 LYS A N 1
ATOM 628 C CA . LYS A 1 83 ? 24.616 6.396 -61.297 1.00 54.69 83 LYS A CA 1
ATOM 629 C C . LYS A 1 83 ? 23.359 5.883 -60.582 1.00 54.69 83 LYS A C 1
ATOM 631 O O . LYS A 1 83 ? 22.531 6.659 -60.129 1.00 54.69 83 LYS A O 1
ATOM 636 N N . GLY A 1 84 ? 23.238 4.552 -60.518 1.00 68.56 84 GLY A N 1
ATOM 637 C CA . GLY A 1 84 ? 22.071 3.785 -60.046 1.00 68.56 84 GLY A CA 1
ATOM 638 C C . GLY A 1 84 ? 21.884 3.662 -58.522 1.00 68.56 84 GLY A C 1
ATOM 639 O O . GLY A 1 84 ? 22.423 4.453 -57.751 1.00 68.56 84 GLY A O 1
ATOM 640 N N . ASN A 1 85 ? 21.136 2.629 -58.108 1.00 79.50 85 ASN A N 1
ATOM 641 C CA . ASN A 1 85 ? 20.702 2.305 -56.733 1.00 79.50 85 ASN A CA 1
ATOM 642 C C . ASN A 1 85 ? 21.835 2.237 -55.682 1.00 79.50 85 ASN A C 1
ATOM 644 O O . ASN A 1 85 ? 22.996 2.086 -56.041 1.00 79.50 85 ASN A O 1
ATOM 648 N N . GLY A 1 86 ? 21.524 2.269 -54.384 1.00 86.69 86 GLY A N 1
ATOM 649 C CA . GLY A 1 86 ? 22.508 2.069 -53.307 1.00 86.69 86 GLY A CA 1
ATOM 650 C C . GLY A 1 86 ? 21.947 1.305 -52.108 1.00 86.69 86 GLY A C 1
ATOM 651 O O . GLY A 1 86 ? 20.779 1.476 -51.763 1.00 86.69 86 GLY A O 1
ATOM 652 N N . PHE A 1 87 ? 22.776 0.480 -51.465 1.00 88.94 87 PHE A N 1
ATOM 653 C CA . PHE A 1 87 ? 22.380 -0.424 -50.381 1.00 88.94 87 PHE A CA 1
ATOM 654 C C . PHE A 1 87 ? 23.253 -0.221 -49.132 1.00 88.94 87 PHE A C 1
ATOM 656 O O . PHE A 1 87 ? 24.469 -0.077 -49.220 1.00 88.94 87 PHE A O 1
ATOM 663 N N . LEU A 1 88 ? 22.645 -0.236 -47.952 1.00 92.94 88 LEU A N 1
ATOM 664 C CA . LEU A 1 88 ? 23.316 -0.253 -46.653 1.00 92.94 88 LEU A CA 1
ATOM 665 C C . LEU A 1 88 ? 22.904 -1.531 -45.932 1.00 92.94 88 LEU A C 1
ATOM 667 O O . LEU A 1 88 ? 21.712 -1.756 -45.792 1.00 92.94 88 LEU A O 1
ATOM 671 N N . THR A 1 89 ? 23.838 -2.333 -45.433 1.00 91.38 89 THR A N 1
ATOM 672 C CA . THR A 1 89 ? 23.522 -3.504 -44.600 1.00 91.38 89 THR A CA 1
ATOM 673 C C . THR A 1 89 ? 24.341 -3.516 -43.315 1.00 91.38 89 THR A C 1
ATOM 675 O O . THR A 1 89 ? 25.348 -2.816 -43.209 1.00 91.38 89 THR A O 1
ATOM 678 N N . PHE A 1 90 ? 23.919 -4.283 -42.316 1.00 90.25 90 PHE A N 1
ATOM 679 C CA . PHE A 1 90 ? 24.562 -4.350 -41.006 1.00 90.25 90 PHE A CA 1
ATOM 680 C C . PHE A 1 90 ? 24.857 -5.792 -40.608 1.00 90.25 90 PHE A C 1
ATOM 682 O O . PHE A 1 90 ? 24.035 -6.680 -40.811 1.00 90.25 90 PHE A O 1
ATOM 689 N N . LYS A 1 91 ? 25.998 -6.028 -39.954 1.00 87.31 91 LYS A N 1
ATOM 690 C CA . LYS A 1 91 ? 26.208 -7.244 -39.159 1.00 87.31 91 LYS A CA 1
ATOM 691 C C . LYS A 1 91 ? 25.653 -7.058 -37.741 1.00 87.31 91 LYS A C 1
ATOM 693 O O . LYS A 1 91 ? 25.447 -5.946 -37.247 1.00 87.31 91 LYS A O 1
ATOM 698 N N . ARG A 1 92 ? 25.430 -8.177 -37.047 1.00 79.81 92 ARG A N 1
ATOM 699 C CA . ARG A 1 92 ? 24.917 -8.193 -35.669 1.00 79.81 92 ARG A CA 1
ATOM 700 C C . ARG A 1 92 ? 25.810 -7.353 -34.741 1.00 79.81 92 ARG A C 1
ATOM 702 O O . ARG A 1 92 ? 27.026 -7.525 -34.736 1.00 79.81 92 ARG A O 1
ATOM 709 N N . LYS A 1 93 ? 25.197 -6.499 -33.908 1.00 77.69 93 LYS A N 1
ATOM 710 C CA . LYS A 1 93 ? 25.865 -5.576 -32.955 1.00 77.69 93 LYS A CA 1
ATOM 711 C C . LYS A 1 93 ? 26.748 -4.490 -33.596 1.00 77.69 93 LYS A C 1
ATOM 713 O O . LYS A 1 93 ? 27.520 -3.844 -32.888 1.00 77.69 93 LYS A O 1
ATOM 718 N N . SER A 1 94 ? 26.655 -4.277 -34.904 1.00 86.19 94 SER A N 1
ATOM 719 C CA . SER A 1 94 ? 27.353 -3.178 -35.571 1.00 86.19 94 SER A CA 1
ATOM 720 C C . SER A 1 94 ? 26.593 -1.861 -35.411 1.00 86.19 94 SER A C 1
ATOM 722 O O . SER A 1 94 ? 25.369 -1.869 -35.330 1.00 86.19 94 SER A O 1
ATOM 724 N N . VAL A 1 95 ? 27.295 -0.729 -35.352 1.00 83.81 95 VAL A N 1
ATOM 725 C CA . VAL A 1 95 ? 26.684 0.594 -35.132 1.00 83.81 95 VAL A CA 1
ATOM 726 C C . VAL A 1 95 ? 27.216 1.588 -36.146 1.00 83.81 95 VAL A C 1
ATOM 728 O O . VAL A 1 95 ? 28.430 1.683 -36.312 1.00 83.81 95 VAL A O 1
ATOM 731 N N . LEU A 1 96 ? 26.314 2.356 -36.758 1.00 90.31 96 LEU A N 1
ATOM 732 C CA . LEU A 1 96 ? 26.613 3.524 -37.580 1.00 90.31 96 LEU A CA 1
ATOM 733 C C . LEU A 1 96 ? 25.936 4.767 -36.991 1.00 90.31 96 LEU A C 1
ATOM 735 O O . LEU A 1 96 ? 24.714 4.815 -36.861 1.00 90.31 96 LEU A O 1
ATOM 739 N N . ALA A 1 97 ? 26.730 5.787 -36.677 1.00 84.31 97 ALA A N 1
ATOM 740 C CA . ALA A 1 97 ? 26.261 7.107 -36.279 1.00 84.31 97 ALA A CA 1
ATOM 741 C C . ALA A 1 97 ? 26.438 8.106 -37.430 1.00 84.31 97 ALA A C 1
ATOM 743 O O . ALA A 1 97 ? 27.551 8.474 -37.806 1.00 84.31 97 ALA A O 1
ATOM 744 N N . VAL A 1 98 ? 25.323 8.576 -37.971 1.00 88.75 98 VAL A N 1
ATOM 745 C CA . VAL A 1 98 ? 25.271 9.634 -38.977 1.00 88.75 98 VAL A CA 1
ATOM 746 C C . VAL A 1 98 ? 25.000 10.947 -38.251 1.00 88.75 98 VAL A C 1
ATOM 748 O O . VAL A 1 98 ? 23.944 11.118 -37.647 1.00 88.75 98 VAL A O 1
ATOM 751 N N . LYS A 1 99 ? 25.956 11.880 -38.270 1.00 83.06 99 LYS A N 1
ATOM 752 C CA . LYS A 1 99 ? 25.824 13.166 -37.555 1.00 83.06 99 LYS A CA 1
ATOM 753 C C . LYS A 1 99 ? 24.731 14.070 -38.127 1.00 83.06 99 LYS A C 1
ATOM 755 O O . LYS A 1 99 ? 24.297 14.992 -37.452 1.00 83.06 99 LYS A O 1
ATOM 760 N N . GLY A 1 100 ? 24.338 13.840 -39.373 1.00 82.19 100 GLY A N 1
ATOM 761 C CA . GLY A 1 100 ? 23.340 14.598 -40.110 1.00 82.19 100 GLY A CA 1
ATOM 762 C C . GLY A 1 100 ? 22.214 13.708 -40.629 1.00 82.19 100 GLY A C 1
ATOM 763 O O . GLY A 1 100 ? 21.786 12.754 -39.975 1.00 82.19 100 GLY A O 1
ATOM 764 N N . LEU A 1 101 ? 21.703 14.055 -41.810 1.00 82.00 101 LEU A N 1
ATOM 765 C CA . LEU A 1 101 ? 20.557 13.379 -42.413 1.00 82.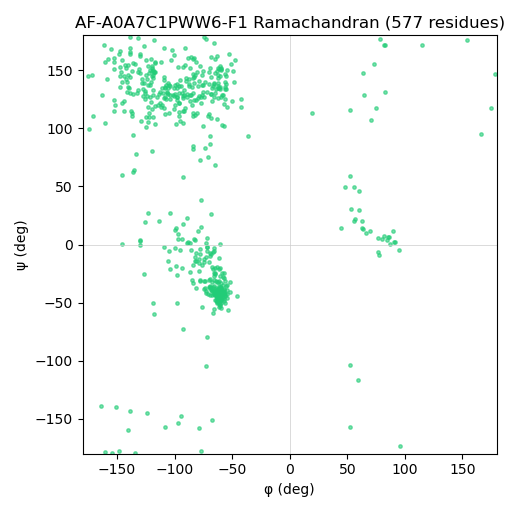00 101 LEU A CA 1
ATOM 766 C C . LEU A 1 101 ? 20.971 12.117 -43.180 1.00 82.00 101 LEU A C 1
ATOM 768 O O . LEU A 1 101 ? 22.029 12.072 -43.813 1.00 82.00 101 LEU A O 1
ATOM 772 N N . VAL A 1 102 ? 20.084 11.121 -43.167 1.00 86.94 102 VAL A N 1
ATOM 773 C CA . VAL A 1 102 ? 20.137 9.944 -44.041 1.00 86.94 102 VAL A CA 1
ATOM 774 C C . VAL A 1 102 ? 19.150 10.139 -45.192 1.00 86.94 102 VAL A C 1
ATOM 776 O O . VAL A 1 102 ? 17.946 10.244 -44.974 1.00 86.94 102 VAL A O 1
ATOM 779 N N . THR A 1 103 ? 19.646 10.203 -46.424 1.00 83.44 103 THR A N 1
ATOM 780 C CA . THR A 1 103 ? 18.828 10.303 -47.642 1.00 83.44 103 THR A CA 1
ATOM 781 C C . THR A 1 103 ? 18.674 8.922 -48.268 1.00 83.44 103 THR A C 1
ATOM 783 O O . THR A 1 103 ? 19.679 8.268 -48.552 1.00 83.44 103 THR A O 1
ATOM 786 N N . ILE A 1 104 ? 17.435 8.482 -48.486 1.00 80.62 104 ILE A N 1
ATOM 787 C CA . ILE A 1 104 ? 17.123 7.168 -49.060 1.00 80.62 104 ILE A CA 1
ATOM 788 C C . ILE A 1 104 ? 16.358 7.373 -50.369 1.00 80.62 104 ILE A C 1
ATOM 790 O O . ILE A 1 104 ? 15.203 7.802 -50.360 1.00 80.62 104 ILE A O 1
ATOM 794 N N . GLY A 1 105 ? 17.021 7.062 -51.482 1.00 68.12 105 GLY A N 1
ATOM 795 C CA . GLY A 1 105 ? 16.509 7.256 -52.834 1.00 68.12 105 GLY A CA 1
ATOM 796 C C . GLY A 1 105 ? 16.494 8.722 -53.278 1.00 68.12 105 GLY A C 1
ATOM 797 O O . GLY A 1 105 ? 16.419 9.650 -52.468 1.00 68.12 105 GLY A O 1
ATOM 798 N N . ASP A 1 106 ? 16.539 8.938 -54.592 1.00 64.56 106 ASP A N 1
ATOM 799 C CA . ASP A 1 106 ? 16.398 10.254 -55.231 1.00 64.56 106 ASP A CA 1
ATOM 800 C C . ASP A 1 106 ? 15.831 10.097 -56.654 1.00 64.56 106 ASP A C 1
ATOM 802 O O . ASP A 1 106 ? 16.386 9.368 -57.478 1.00 64.56 106 ASP A O 1
ATOM 806 N N . ASN A 1 107 ? 14.713 10.774 -56.946 1.00 65.19 107 ASN A N 1
ATOM 807 C CA . ASN A 1 107 ? 13.971 10.691 -58.211 1.00 65.19 107 ASN A CA 1
ATOM 808 C C . ASN A 1 107 ? 13.605 9.253 -58.638 1.00 65.19 107 ASN A C 1
ATOM 810 O O . ASN A 1 107 ? 12.656 8.705 -58.092 1.00 65.19 107 ASN A O 1
ATOM 814 N N . LEU A 1 108 ? 14.312 8.666 -59.619 1.00 62.06 108 LEU A N 1
ATOM 815 C CA . LEU A 1 108 ? 14.089 7.304 -60.142 1.00 62.06 108 LEU A CA 1
ATOM 816 C C . LEU A 1 108 ? 14.998 6.239 -59.491 1.00 62.06 108 LEU A C 1
ATOM 818 O O . LEU A 1 108 ? 14.856 5.056 -59.794 1.00 62.06 108 LEU A O 1
ATOM 822 N N . MET A 1 109 ? 15.940 6.634 -58.627 1.00 69.56 109 MET A N 1
ATOM 823 C CA . MET A 1 109 ? 16.965 5.737 -58.075 1.00 69.56 109 MET A CA 1
ATOM 824 C C . MET A 1 109 ? 16.571 5.176 -56.704 1.00 69.56 109 MET A C 1
ATOM 826 O O . MET A 1 109 ? 16.132 5.932 -55.835 1.00 69.56 109 MET A O 1
ATOM 830 N N . GLN A 1 110 ? 16.794 3.870 -56.490 1.00 69.12 110 GLN A N 1
ATOM 831 C CA . GLN A 1 110 ? 16.483 3.184 -55.230 1.00 69.12 110 GLN A CA 1
ATOM 832 C C . GLN A 1 110 ? 17.583 3.330 -54.179 1.00 69.12 110 GLN A C 1
ATOM 834 O O . GLN A 1 110 ? 18.745 3.020 -54.438 1.00 69.12 110 GLN A O 1
ATOM 839 N N . GLY A 1 111 ? 17.206 3.708 -52.960 1.00 78.12 111 GLY A N 1
ATOM 840 C CA . GLY A 1 111 ? 18.031 3.516 -51.765 1.00 78.12 111 GLY A CA 1
ATOM 841 C C . GLY A 1 111 ? 17.471 2.384 -50.908 1.00 78.12 111 GLY A C 1
ATOM 842 O O . GLY A 1 111 ? 16.266 2.364 -50.672 1.00 78.12 111 GLY A O 1
ATOM 843 N N . THR A 1 112 ? 18.318 1.472 -50.427 1.00 80.12 112 THR A N 1
ATOM 844 C CA . THR A 1 112 ? 17.909 0.365 -49.548 1.00 80.12 112 THR A CA 1
ATOM 845 C C . THR A 1 112 ? 18.715 0.338 -48.260 1.00 80.12 112 THR A C 1
ATOM 847 O O . THR A 1 112 ? 19.941 0.362 -48.307 1.00 80.12 112 THR A O 1
ATOM 850 N N . ILE A 1 113 ? 18.053 0.215 -47.112 1.00 85.94 113 ILE A N 1
ATOM 851 C CA . ILE A 1 113 ? 18.712 -0.148 -45.849 1.00 85.94 113 ILE A CA 1
ATOM 852 C C . ILE A 1 113 ? 18.233 -1.535 -45.429 1.00 85.94 113 ILE A C 1
ATOM 854 O O . ILE A 1 113 ? 17.040 -1.731 -45.239 1.00 85.94 113 ILE A O 1
ATOM 858 N N . ASP A 1 114 ? 19.153 -2.474 -45.262 1.00 82.06 114 ASP A N 1
ATOM 859 C CA . ASP A 1 114 ? 18.930 -3.831 -44.789 1.00 82.06 114 ASP A CA 1
ATOM 860 C C . ASP A 1 114 ? 19.477 -4.017 -43.370 1.00 82.06 114 ASP A C 1
ATOM 862 O O . ASP A 1 114 ? 20.677 -3.989 -43.111 1.00 82.06 114 ASP A O 1
ATOM 866 N N . MET A 1 115 ? 18.570 -4.217 -42.422 1.00 77.31 115 MET A N 1
ATOM 867 C CA . MET A 1 115 ? 18.886 -4.511 -41.028 1.00 77.31 115 MET A CA 1
ATOM 868 C C . MET A 1 115 ? 18.459 -5.928 -40.622 1.00 77.31 115 MET A C 1
ATOM 870 O O . MET A 1 115 ? 18.307 -6.202 -39.426 1.00 77.31 115 MET A O 1
ATOM 874 N N . SER A 1 116 ? 18.265 -6.834 -41.591 1.00 73.00 116 SER A N 1
ATOM 875 C CA . SER A 1 116 ? 17.911 -8.250 -41.386 1.00 73.00 116 SER A CA 1
ATOM 876 C C . SER A 1 116 ? 18.767 -8.914 -40.296 1.00 73.00 116 SER A C 1
ATOM 878 O O . SER A 1 116 ? 18.245 -9.565 -39.388 1.00 73.00 116 SER A O 1
ATOM 880 N N . SER A 1 117 ? 20.076 -8.657 -40.324 1.00 75.19 117 SER A N 1
ATOM 881 C CA . SER A 1 117 ? 21.087 -9.257 -39.443 1.00 75.19 117 SER A CA 1
ATOM 882 C C . SER A 1 117 ? 21.331 -8.512 -38.112 1.00 75.19 117 SER A C 1
ATOM 884 O O . SER A 1 117 ? 22.171 -8.938 -37.313 1.00 75.19 117 SER A O 1
ATOM 886 N N . GLY A 1 118 ? 20.595 -7.429 -37.830 1.00 70.31 118 GLY A N 1
ATOM 887 C CA . GLY A 1 118 ? 20.734 -6.604 -36.619 1.00 70.31 118 GLY A CA 1
ATOM 888 C C . GLY A 1 118 ? 21.614 -5.363 -36.793 1.00 70.31 118 GLY A C 1
ATOM 889 O O . GLY A 1 118 ? 22.014 -5.054 -37.900 1.00 70.31 118 GLY A O 1
ATOM 890 N N . GLY A 1 119 ? 21.907 -4.639 -35.706 1.00 76.31 119 GLY A N 1
ATOM 891 C CA . GLY A 1 119 ? 22.753 -3.429 -35.716 1.00 76.31 119 GLY A CA 1
ATOM 892 C C . GLY A 1 119 ? 22.002 -2.146 -35.341 1.00 76.31 119 GLY A C 1
ATOM 893 O O . GLY A 1 119 ? 20.784 -2.170 -35.196 1.00 76.31 119 GLY A O 1
ATOM 894 N N . THR A 1 120 ? 22.715 -1.034 -35.165 1.00 75.06 120 THR A N 1
ATOM 895 C CA . THR A 1 120 ? 22.147 0.249 -34.720 1.00 75.06 120 THR A CA 1
ATOM 896 C C . THR A 1 120 ? 22.497 1.372 -35.688 1.00 75.06 120 THR A C 1
ATOM 898 O O . THR A 1 120 ? 23.672 1.628 -35.945 1.00 75.06 120 THR A O 1
ATOM 901 N N . LEU A 1 121 ? 21.484 2.081 -36.183 1.00 85.06 121 LEU A N 1
ATOM 902 C CA . LEU A 1 121 ? 21.638 3.310 -36.960 1.00 85.06 121 LEU A CA 1
ATOM 903 C C . LEU A 1 121 ? 21.181 4.512 -36.126 1.00 85.06 121 LEU A C 1
ATOM 905 O O . LEU A 1 121 ? 20.005 4.616 -35.787 1.00 85.06 121 LEU A O 1
ATOM 909 N N . THR A 1 122 ? 22.083 5.445 -35.837 1.00 77.88 122 THR A N 1
ATOM 910 C CA . THR A 1 122 ? 21.745 6.725 -35.193 1.00 77.88 122 THR A CA 1
ATOM 911 C C . THR A 1 122 ? 21.831 7.844 -36.222 1.00 77.88 122 THR A C 1
ATOM 913 O O . THR A 1 122 ? 22.830 7.921 -36.932 1.00 77.88 122 THR A O 1
ATOM 916 N N . CYS A 1 123 ? 20.821 8.712 -36.320 1.00 81.81 123 CYS A N 1
ATOM 917 C CA . CYS A 1 123 ? 20.850 9.855 -37.243 1.00 81.81 123 CYS A CA 1
ATOM 918 C C . CYS A 1 123 ? 19.994 11.042 -36.778 1.00 81.81 123 CYS A C 1
ATOM 920 O O . CYS A 1 123 ? 19.067 10.869 -35.991 1.00 81.81 123 CYS A O 1
ATOM 922 N N . GLU A 1 124 ? 20.257 12.246 -37.301 1.00 75.56 124 GLU A N 1
ATOM 923 C CA . GLU A 1 124 ? 19.467 13.462 -37.006 1.00 75.56 124 GLU A CA 1
ATOM 924 C C . GLU A 1 124 ? 18.094 13.483 -37.706 1.00 75.56 124 GLU A C 1
ATOM 926 O O . GLU A 1 124 ? 17.228 14.311 -37.402 1.00 75.56 124 GLU A O 1
ATOM 931 N N . GLY A 1 125 ? 17.881 12.581 -38.665 1.00 72.12 125 GLY A N 1
ATOM 932 C CA . GLY A 1 125 ? 16.633 12.439 -39.403 1.00 72.12 125 GLY A CA 1
ATOM 933 C C . GLY A 1 125 ? 16.828 11.826 -40.786 1.00 72.12 125 GLY A C 1
ATOM 934 O O . GLY A 1 125 ? 17.951 11.593 -41.232 1.00 72.12 125 GLY A O 1
ATOM 935 N N . PHE A 1 126 ? 15.712 11.599 -41.475 1.00 77.25 126 PHE A N 1
ATOM 936 C CA . PHE A 1 126 ? 15.681 11.013 -42.812 1.00 77.25 126 PHE A CA 1
ATOM 937 C C . PHE A 1 126 ? 15.104 11.986 -43.846 1.00 77.25 126 PHE A C 1
ATOM 939 O O . PHE A 1 126 ? 14.200 12.763 -43.530 1.00 77.25 126 PHE A O 1
ATOM 946 N N . ILE A 1 127 ? 15.584 11.886 -45.085 1.00 73.62 127 ILE A N 1
ATOM 947 C CA . ILE A 1 127 ? 14.939 12.421 -46.290 1.00 73.62 127 ILE A CA 1
ATOM 948 C C . ILE A 1 127 ? 14.544 11.212 -47.149 1.00 73.62 127 ILE A C 1
ATOM 950 O O . ILE A 1 127 ? 15.407 10.420 -47.523 1.00 73.62 127 ILE A O 1
ATOM 954 N N . GLU A 1 128 ? 13.249 11.053 -47.429 1.00 64.31 128 GLU A N 1
ATOM 955 C CA . GLU A 1 128 ? 12.704 9.961 -48.251 1.00 64.31 128 GLU A CA 1
ATOM 956 C C . GLU A 1 128 ? 12.140 10.527 -49.560 1.00 64.31 128 GLU A C 1
ATOM 958 O O . GLU A 1 128 ? 11.350 11.473 -49.532 1.00 64.31 128 GLU A O 1
ATOM 963 N N . ASN A 1 129 ? 12.517 9.916 -50.686 1.00 58.97 129 ASN A N 1
ATOM 964 C CA . ASN A 1 129 ? 11.909 10.141 -51.999 1.00 58.97 129 ASN A CA 1
ATOM 965 C C . ASN A 1 129 ? 11.093 8.905 -52.431 1.00 58.97 129 ASN A C 1
ATOM 967 O O . ASN A 1 129 ? 11.196 7.845 -51.824 1.00 58.97 129 ASN A O 1
ATOM 971 N N . HIS A 1 130 ? 10.288 9.017 -53.495 1.00 49.66 130 HIS A N 1
ATOM 972 C CA . HIS A 1 130 ? 9.294 8.012 -53.929 1.00 49.66 130 HIS A CA 1
ATOM 973 C C . HIS A 1 130 ? 9.829 6.604 -54.293 1.00 49.66 130 HIS A C 1
ATOM 975 O O . HIS A 1 130 ? 9.039 5.736 -54.659 1.00 49.66 130 HIS A O 1
ATOM 981 N N . VAL A 1 131 ? 11.138 6.355 -54.189 1.00 50.88 131 VAL A N 1
ATOM 982 C CA . VAL A 1 131 ? 11.809 5.121 -54.618 1.00 50.88 131 VAL A CA 1
ATOM 983 C C . VAL A 1 131 ? 12.805 4.677 -53.528 1.00 50.88 131 VAL A C 1
ATOM 985 O O . VAL A 1 131 ? 14.014 4.699 -53.712 1.00 50.88 131 VAL A O 1
ATOM 988 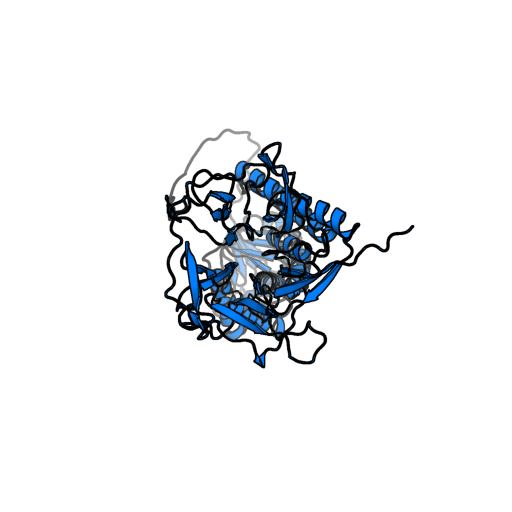N N . ALA A 1 132 ? 12.306 4.328 -52.342 1.00 59.09 132 ALA A N 1
ATOM 989 C CA . ALA A 1 132 ? 13.103 3.888 -51.191 1.00 59.09 132 ALA A CA 1
ATOM 990 C C . ALA A 1 132 ? 12.635 2.511 -50.695 1.00 59.09 132 ALA A C 1
ATOM 992 O O . ALA A 1 132 ? 11.437 2.231 -50.676 1.00 59.09 132 ALA A O 1
ATOM 993 N N . ALA A 1 133 ? 13.572 1.661 -50.272 1.00 56.12 133 ALA A N 1
ATOM 994 C CA . ALA A 1 133 ? 13.302 0.365 -49.659 1.00 56.12 133 ALA A CA 1
ATOM 995 C C . ALA A 1 133 ? 13.992 0.254 -48.291 1.00 56.12 133 ALA A C 1
ATOM 997 O O . ALA A 1 133 ? 15.083 0.771 -48.057 1.00 56.12 133 ALA A O 1
ATOM 998 N N . PHE A 1 134 ? 13.357 -0.438 -47.355 1.00 65.75 134 PHE A N 1
ATOM 999 C CA . PHE A 1 134 ? 13.937 -0.730 -46.050 1.00 65.75 134 PHE A CA 1
ATOM 1000 C C . PHE A 1 134 ? 13.628 -2.187 -45.713 1.00 65.75 134 PHE A C 1
ATOM 1002 O O . PHE A 1 134 ? 12.466 -2.553 -45.550 1.00 65.75 134 PHE A O 1
ATOM 1009 N N . ILE A 1 135 ? 14.659 -3.026 -45.650 1.00 59.53 135 ILE A N 1
ATOM 1010 C CA . ILE A 1 135 ? 14.560 -4.438 -45.287 1.00 59.53 135 ILE A CA 1
ATOM 1011 C C . ILE A 1 135 ? 14.801 -4.535 -43.781 1.00 59.53 135 ILE A C 1
ATOM 1013 O O . ILE A 1 135 ? 15.906 -4.373 -43.273 1.00 59.53 135 ILE A O 1
ATOM 1017 N N . SER A 1 136 ? 13.725 -4.743 -43.039 1.00 53.53 136 SER A N 1
ATOM 1018 C CA . SER A 1 136 ? 13.733 -4.818 -41.578 1.00 53.53 136 SER A CA 1
ATOM 1019 C C . SER A 1 136 ? 14.234 -6.167 -41.043 1.00 53.53 136 SER A C 1
ATOM 1021 O O . SER A 1 136 ? 14.047 -7.206 -41.674 1.00 53.53 136 SER A O 1
ATOM 1023 N N . GLY A 1 137 ? 14.787 -6.153 -39.825 1.00 57.94 137 GLY A N 1
ATOM 1024 C CA . GLY A 1 137 ? 15.232 -7.336 -39.079 1.00 57.94 137 GLY A CA 1
ATOM 1025 C C . GLY A 1 137 ? 15.459 -7.047 -37.599 1.00 57.94 137 GLY A C 1
ATOM 1026 O O . GLY A 1 137 ? 14.695 -6.308 -36.991 1.00 57.94 137 GLY A O 1
ATOM 1027 N N . GLN A 1 138 ? 16.532 -7.588 -37.020 1.00 58.50 138 GLN A N 1
ATOM 1028 C CA . GLN A 1 138 ? 16.890 -7.424 -35.597 1.00 58.50 138 GLN A CA 1
ATOM 1029 C C . GLN A 1 138 ? 17.531 -6.054 -35.260 1.00 58.50 138 GLN A C 1
ATOM 1031 O O . GLN A 1 138 ? 18.222 -5.914 -34.250 1.00 58.50 138 GLN A O 1
ATOM 1036 N N . GLY A 1 139 ? 17.427 -5.064 -36.151 1.00 62.34 139 GLY A N 1
ATOM 1037 C CA . GLY A 1 139 ? 18.125 -3.779 -36.046 1.00 62.34 139 GLY A CA 1
ATOM 1038 C C . GLY A 1 139 ? 17.366 -2.704 -35.265 1.00 62.34 139 GLY A C 1
ATOM 1039 O O . GLY A 1 139 ? 16.150 -2.764 -35.110 1.00 62.34 139 GLY A O 1
ATOM 1040 N N . THR A 1 140 ? 18.088 -1.687 -34.793 1.00 62.81 140 THR A N 1
ATOM 1041 C CA . THR A 1 140 ? 17.566 -0.525 -34.057 1.00 62.81 140 THR A CA 1
ATOM 1042 C C . THR A 1 140 ? 17.888 0.769 -34.803 1.00 62.81 140 THR A C 1
ATOM 1044 O O . THR A 1 140 ? 18.999 0.946 -35.297 1.00 62.81 140 THR A O 1
ATOM 1047 N N . VAL A 1 141 ? 16.944 1.711 -34.845 1.00 74.75 141 VAL A N 1
ATOM 1048 C CA . VAL A 1 141 ? 17.164 3.061 -35.386 1.00 74.75 141 VAL A CA 1
ATOM 1049 C C . VAL A 1 141 ? 16.871 4.085 -34.293 1.00 74.75 141 VAL A C 1
ATOM 1051 O O . VAL A 1 141 ? 15.795 4.057 -33.699 1.00 74.75 141 VAL A O 1
ATOM 1054 N N . ILE A 1 142 ? 17.818 4.983 -34.022 1.00 65.62 142 ILE A N 1
ATOM 1055 C CA . ILE A 1 142 ? 17.737 6.006 -32.972 1.00 65.62 142 ILE A CA 1
ATOM 1056 C C . ILE A 1 142 ? 17.723 7.392 -33.626 1.00 65.62 142 ILE A C 1
ATOM 1058 O O . ILE A 1 142 ? 18.616 7.721 -34.407 1.00 65.62 142 ILE A O 1
ATOM 1062 N N . ILE A 1 143 ? 16.728 8.218 -33.285 1.00 73.56 143 ILE A N 1
ATOM 1063 C CA . ILE A 1 143 ? 16.604 9.603 -33.766 1.00 73.56 143 ILE A CA 1
ATOM 1064 C C . ILE A 1 143 ? 16.331 10.587 -32.611 1.00 73.56 143 ILE A C 1
ATOM 1066 O O . ILE A 1 143 ? 15.662 10.213 -31.641 1.00 73.56 143 ILE A O 1
ATOM 1070 N N . PRO A 1 144 ? 16.801 11.849 -32.691 1.00 64.44 144 PRO A N 1
ATOM 1071 C CA . PRO A 1 144 ? 16.520 12.881 -31.696 1.00 64.44 144 PRO A CA 1
ATOM 1072 C C . PRO A 1 144 ? 15.027 13.194 -31.520 1.00 64.44 144 PRO A C 1
ATOM 1074 O O . PRO A 1 144 ? 14.218 13.132 -32.452 1.00 64.44 144 PRO A O 1
ATOM 1077 N N . ARG A 1 145 ? 14.663 13.612 -30.302 1.00 44.53 145 ARG A N 1
ATOM 1078 C CA . ARG A 1 145 ? 13.293 13.989 -29.921 1.00 44.53 145 ARG A CA 1
ATOM 1079 C C . ARG A 1 145 ? 12.767 15.125 -30.813 1.00 44.53 145 ARG A C 1
ATOM 1081 O O . ARG A 1 145 ? 13.408 16.160 -30.948 1.00 44.53 145 ARG A O 1
ATOM 1088 N N . GLY A 1 146 ? 11.574 14.947 -31.386 1.00 48.53 146 GLY A N 1
ATOM 1089 C CA . GLY A 1 146 ? 10.914 15.944 -32.248 1.00 48.53 146 GLY A CA 1
ATOM 1090 C C . GLY A 1 146 ? 11.144 15.759 -33.753 1.00 48.53 146 GLY A C 1
ATOM 1091 O O . GLY A 1 146 ? 10.521 16.459 -34.552 1.00 48.53 146 GLY A O 1
ATOM 1092 N N . LYS A 1 147 ? 11.981 14.798 -34.158 1.00 59.44 147 LYS A N 1
ATOM 1093 C CA . LYS A 1 147 ? 12.152 14.396 -35.560 1.00 59.44 147 LYS A CA 1
ATOM 1094 C C . LYS A 1 147 ? 11.166 13.274 -35.905 1.00 59.44 147 LYS A C 1
ATOM 1096 O O . LYS A 1 147 ? 10.838 12.444 -35.060 1.00 59.44 147 LYS A O 1
ATOM 1101 N N . LYS A 1 148 ? 10.637 13.279 -37.132 1.00 52.97 148 LYS A N 1
ATOM 1102 C CA . LYS A 1 148 ? 9.684 12.265 -37.612 1.00 52.97 148 LYS A CA 1
ATOM 1103 C C . LYS A 1 148 ? 10.427 11.211 -38.423 1.00 52.97 148 LYS A C 1
ATOM 1105 O O . LYS A 1 148 ? 11.219 11.561 -39.293 1.00 52.97 148 LYS A O 1
ATOM 1110 N N . LEU A 1 149 ? 10.127 9.941 -38.162 1.00 55.97 149 LEU A N 1
ATOM 1111 C CA . LEU A 1 149 ? 10.460 8.869 -39.093 1.00 55.97 149 LEU A CA 1
ATOM 1112 C C . LEU A 1 149 ? 9.662 9.057 -40.399 1.00 55.97 149 LEU A C 1
ATOM 1114 O O . LEU A 1 149 ? 8.531 9.562 -40.342 1.00 55.97 149 LEU A O 1
ATOM 1118 N N . PRO A 1 150 ? 10.218 8.672 -41.560 1.00 51.84 150 PRO A N 1
ATOM 1119 C CA . PRO A 1 150 ? 9.483 8.673 -42.819 1.00 51.84 150 PRO A CA 1
ATOM 1120 C C . PRO A 1 150 ? 8.183 7.864 -42.718 1.00 51.84 150 PRO A C 1
ATOM 1122 O O . PRO A 1 150 ? 8.083 6.914 -41.938 1.00 51.84 150 PRO A O 1
ATOM 1125 N N . LYS A 1 151 ? 7.149 8.238 -43.482 1.00 46.91 151 LYS A N 1
ATOM 1126 C CA . LYS A 1 151 ? 5.812 7.618 -43.361 1.00 46.91 151 LYS A CA 1
ATOM 1127 C C . LYS A 1 151 ? 5.831 6.108 -43.652 1.00 46.91 151 LYS A C 1
ATOM 1129 O O . LYS A 1 151 ? 5.015 5.386 -43.071 1.00 46.91 151 LYS A O 1
ATOM 1134 N N . ASN A 1 152 ? 6.788 5.661 -44.469 1.00 44.88 152 ASN A N 1
ATOM 1135 C CA . ASN A 1 152 ? 7.000 4.266 -44.861 1.00 44.88 152 ASN A CA 1
ATOM 1136 C C . ASN A 1 152 ? 8.080 3.552 -44.027 1.00 44.88 152 ASN A C 1
ATOM 1138 O O . ASN A 1 152 ? 8.377 2.388 -44.269 1.00 44.88 152 ASN A O 1
ATOM 1142 N N . PHE A 1 153 ? 8.633 4.213 -43.004 1.00 42.47 153 PHE A N 1
ATOM 1143 C CA . PHE A 1 153 ? 9.639 3.671 -42.081 1.00 42.47 153 PHE A CA 1
ATOM 1144 C C . PHE A 1 153 ? 9.022 2.725 -41.039 1.00 42.47 153 PHE A C 1
ATOM 1146 O O . PHE A 1 153 ? 9.332 2.774 -39.847 1.00 42.47 153 PHE A O 1
ATOM 1153 N N . ALA A 1 154 ? 8.050 1.918 -41.454 1.00 37.12 154 ALA A N 1
ATOM 1154 C CA . ALA A 1 154 ? 7.317 1.056 -40.552 1.00 37.12 154 ALA A CA 1
ATOM 1155 C C . ALA A 1 154 ? 8.243 -0.064 -40.057 1.00 37.12 154 ALA A C 1
ATOM 1157 O O . ALA A 1 154 ? 8.327 -1.132 -40.653 1.00 37.12 154 ALA A O 1
ATOM 1158 N N . PHE A 1 155 ? 8.878 0.154 -38.902 1.00 42.09 155 PHE A N 1
ATOM 1159 C CA . PHE A 1 155 ? 9.002 -0.915 -37.916 1.00 42.09 155 PHE A CA 1
ATOM 1160 C C . PHE A 1 155 ? 7.645 -1.614 -37.867 1.00 42.09 155 PHE A C 1
ATOM 1162 O O . PHE A 1 155 ? 6.649 -0.937 -37.613 1.00 42.09 155 PHE A O 1
ATOM 1169 N N . PHE A 1 156 ? 7.611 -2.905 -38.200 1.00 45.31 156 PHE A N 1
ATOM 1170 C CA . PHE A 1 156 ? 6.408 -3.726 -38.343 1.00 45.31 156 PHE A CA 1
ATOM 1171 C C . PHE A 1 156 ? 5.312 -3.379 -37.338 1.00 45.31 156 PHE A C 1
ATOM 1173 O O . PHE A 1 156 ? 5.268 -3.900 -36.228 1.00 45.31 156 PHE A O 1
ATOM 1180 N N . GLN A 1 157 ? 4.413 -2.500 -37.761 1.00 51.72 157 GLN A N 1
ATOM 1181 C CA . GLN A 1 157 ? 3.186 -2.146 -37.084 1.00 51.72 157 GLN A CA 1
ATOM 1182 C C . GLN A 1 157 ? 2.230 -1.712 -38.185 1.00 51.72 157 GLN A C 1
ATOM 1184 O O . GLN A 1 157 ? 2.464 -0.706 -38.870 1.00 51.72 157 GLN A O 1
ATOM 1189 N N . SER A 1 158 ? 1.149 -2.475 -38.362 1.00 60.16 158 SER A N 1
ATOM 1190 C CA . SER A 1 158 ? -0.015 -1.995 -39.097 1.00 60.16 158 SER A CA 1
ATOM 1191 C C . SER A 1 158 ? -0.374 -0.593 -38.583 1.00 60.16 158 SER A C 1
ATOM 1193 O O . SER A 1 158 ? 0.018 -0.179 -37.484 1.00 60.16 158 SER A O 1
ATOM 1195 N N . GLU A 1 159 ? -1.094 0.196 -39.378 1.00 66.81 159 GLU A N 1
ATOM 1196 C CA . GLU A 1 159 ? -1.584 1.489 -38.884 1.00 66.81 159 GLU A CA 1
ATOM 1197 C C . GLU A 1 159 ? -2.340 1.330 -37.549 1.00 66.81 159 GLU A C 1
ATOM 1199 O O . GLU A 1 159 ? -2.228 2.182 -36.668 1.00 66.81 159 GLU A O 1
ATOM 1204 N N . GLU A 1 160 ? -3.017 0.194 -37.370 1.00 72.88 160 GLU A N 1
ATOM 1205 C CA . GLU A 1 160 ? -3.654 -0.214 -36.121 1.00 72.88 160 GLU A CA 1
ATOM 1206 C C . GLU A 1 160 ? -2.653 -0.377 -34.965 1.00 72.88 160 GLU A C 1
ATOM 1208 O O . GLU A 1 160 ? -2.808 0.296 -33.947 1.00 72.88 160 GLU A O 1
ATOM 1213 N N . HIS A 1 161 ? -1.582 -1.166 -35.120 1.00 72.25 161 HIS A N 1
ATOM 1214 C CA . HIS A 1 161 ? -0.565 -1.332 -34.070 1.00 72.25 161 HIS A CA 1
ATOM 1215 C C . HIS A 1 161 ? 0.106 0.004 -33.696 1.00 72.25 161 HIS A C 1
ATOM 1217 O O . HIS A 1 161 ? 0.336 0.270 -32.515 1.00 72.25 161 HIS A O 1
ATOM 1223 N N . ARG A 1 162 ? 0.360 0.896 -34.672 1.00 66.62 162 ARG A N 1
ATOM 1224 C CA . ARG A 1 162 ? 0.928 2.236 -34.406 1.00 66.62 162 ARG A CA 1
ATOM 1225 C C . ARG A 1 162 ? -0.022 3.102 -33.585 1.00 66.62 162 ARG A C 1
ATOM 1227 O O . ARG A 1 162 ? 0.415 3.788 -32.658 1.00 66.62 162 ARG A O 1
ATOM 1234 N N . LYS A 1 163 ? -1.315 3.082 -33.924 1.00 75.56 163 LYS A N 1
ATOM 1235 C CA . LYS A 1 163 ? -2.360 3.786 -33.167 1.00 75.56 163 LYS A CA 1
ATOM 1236 C C . LYS A 1 163 ? -2.462 3.235 -31.747 1.00 75.56 163 LYS A C 1
ATOM 1238 O O . LYS A 1 163 ? -2.444 4.026 -30.809 1.00 75.56 163 LYS A O 1
ATOM 1243 N N . LEU A 1 164 ? -2.480 1.911 -31.598 1.00 80.81 164 LEU A N 1
ATOM 1244 C CA . LEU A 1 164 ? -2.569 1.236 -30.306 1.00 80.81 164 LEU A CA 1
ATOM 1245 C C . LEU A 1 164 ? -1.351 1.521 -29.417 1.00 80.81 164 LEU A C 1
ATOM 1247 O O . LEU A 1 164 ? -1.513 1.914 -28.271 1.00 80.81 164 LEU A O 1
ATOM 1251 N N . SER A 1 165 ? -0.133 1.429 -29.958 1.00 76.38 165 SER A N 1
ATOM 1252 C CA . SER A 1 165 ? 1.108 1.785 -29.252 1.00 76.38 165 SER A CA 1
ATOM 1253 C C . SER A 1 165 ? 1.112 3.246 -28.798 1.00 76.38 165 SER A C 1
ATOM 1255 O O . SER A 1 165 ? 1.490 3.556 -27.667 1.00 76.38 165 SER A O 1
ATOM 1257 N N . ARG A 1 166 ? 0.659 4.174 -29.650 1.00 78.31 166 ARG A N 1
ATOM 1258 C CA . ARG A 1 166 ? 0.547 5.589 -29.273 1.00 78.31 166 ARG A CA 1
ATOM 1259 C C . ARG A 1 166 ? -0.477 5.797 -28.158 1.00 78.31 166 ARG A C 1
ATOM 1261 O O . ARG A 1 166 ? -0.190 6.553 -27.235 1.00 78.31 166 ARG A O 1
ATOM 1268 N N . LEU A 1 167 ? -1.638 5.151 -28.252 1.00 84.56 167 LEU A N 1
ATOM 1269 C CA . LEU A 1 167 ? -2.680 5.214 -27.229 1.00 84.56 167 LEU A CA 1
ATOM 1270 C C . LEU A 1 167 ? -2.167 4.664 -25.892 1.00 84.56 167 LEU A C 1
ATOM 1272 O O . LEU A 1 167 ? -2.201 5.382 -24.901 1.00 84.56 167 LEU A O 1
ATOM 1276 N N . ALA A 1 168 ? -1.553 3.478 -25.904 1.00 81.50 168 ALA A N 1
ATOM 1277 C CA . ALA A 1 168 ? -0.966 2.848 -24.724 1.00 81.50 168 ALA A CA 1
ATOM 1278 C C . ALA A 1 168 ? 0.040 3.763 -24.008 1.00 81.50 168 ALA A C 1
ATOM 1280 O O . ALA A 1 168 ? 0.038 3.864 -22.784 1.00 81.50 168 ALA A O 1
ATOM 1281 N N . ASN A 1 169 ? 0.894 4.463 -24.763 1.00 79.12 169 ASN A N 1
ATOM 1282 C CA . ASN A 1 169 ? 1.842 5.419 -24.190 1.00 79.12 169 ASN A CA 1
ATOM 1283 C C . ASN A 1 169 ? 1.145 6.648 -23.588 1.00 79.12 169 ASN A C 1
ATOM 1285 O O . ASN A 1 169 ? 1.544 7.093 -22.517 1.00 79.12 169 ASN A O 1
ATOM 1289 N N . ILE A 1 170 ? 0.106 7.179 -24.241 1.00 82.31 170 ILE A N 1
ATOM 1290 C CA . ILE A 1 170 ? -0.678 8.309 -23.716 1.00 82.31 170 ILE A CA 1
ATOM 1291 C C . ILE A 1 170 ? -1.355 7.924 -22.398 1.00 82.31 170 ILE A C 1
ATOM 1293 O O . ILE A 1 170 ? -1.310 8.697 -21.441 1.00 82.31 170 ILE A O 1
ATOM 1297 N N . ASP A 1 171 ? -1.970 6.746 -22.340 1.00 86.31 171 ASP A N 1
ATOM 1298 C CA . ASP A 1 171 ? -2.662 6.270 -21.142 1.00 86.31 171 ASP A CA 1
ATOM 1299 C C . ASP A 1 171 ? -1.661 5.984 -20.018 1.00 86.31 171 ASP A C 1
ATOM 1301 O O . ASP A 1 171 ? -1.863 6.408 -18.880 1.00 86.31 171 ASP A O 1
ATOM 1305 N N . PHE A 1 172 ? -0.502 5.411 -20.356 1.00 85.31 172 PHE A N 1
ATOM 1306 C CA . PHE A 1 172 ? 0.599 5.216 -19.417 1.00 85.31 172 PHE A CA 1
ATOM 1307 C C . PHE A 1 172 ? 1.109 6.544 -18.834 1.00 85.31 172 PHE A C 1
ATOM 1309 O O . PHE A 1 172 ? 1.293 6.663 -17.625 1.00 85.31 172 PHE A O 1
ATOM 1316 N N . GLU A 1 173 ? 1.304 7.571 -19.669 1.00 84.88 173 GLU A N 1
ATOM 1317 C CA . GLU A 1 173 ? 1.716 8.912 -19.227 1.00 84.88 173 GLU A CA 1
ATOM 1318 C C . GLU A 1 173 ? 0.660 9.586 -18.338 1.00 84.88 173 GLU A C 1
ATOM 1320 O O . GLU A 1 173 ? 1.004 10.332 -17.417 1.00 84.88 173 GLU A O 1
ATOM 1325 N N . LYS A 1 174 ? -0.624 9.293 -18.573 1.00 87.62 174 LYS A N 1
ATOM 1326 C CA . LYS A 1 174 ? -1.742 9.717 -17.717 1.00 87.62 174 LYS A CA 1
ATOM 1327 C C . LYS A 1 174 ? -1.894 8.875 -16.448 1.00 87.62 174 LYS A C 1
ATOM 1329 O O . LYS A 1 174 ? -2.735 9.221 -15.622 1.00 87.62 174 LYS A O 1
ATOM 1334 N N . LYS A 1 175 ? -1.082 7.824 -16.275 1.00 88.38 175 LYS A N 1
ATOM 1335 C CA . LYS A 1 175 ? -1.182 6.821 -15.200 1.00 88.38 175 LYS A CA 1
ATOM 1336 C C . LYS A 1 175 ? -2.481 6.012 -15.222 1.00 88.38 175 LYS A C 1
ATOM 1338 O O . LYS A 1 175 ? -2.832 5.397 -14.221 1.00 88.38 175 LYS A O 1
ATOM 1343 N N . ASP A 1 176 ? -3.165 5.969 -16.362 1.00 88.88 176 ASP A N 1
ATOM 1344 C CA . ASP A 1 176 ? -4.226 4.995 -16.602 1.00 88.88 176 ASP A CA 1
ATOM 1345 C C . ASP A 1 176 ? -3.579 3.648 -16.954 1.00 88.88 176 ASP A C 1
ATOM 1347 O O . ASP A 1 176 ? -3.510 3.217 -18.108 1.00 88.88 176 ASP A O 1
ATOM 1351 N N . TYR A 1 177 ? -3.009 3.014 -15.929 1.00 91.75 177 TYR A N 1
ATOM 1352 C CA . TYR A 1 177 ? -2.268 1.765 -16.065 1.00 91.75 177 TYR A CA 1
ATOM 1353 C C . TYR A 1 177 ? -3.153 0.600 -16.497 1.00 91.75 177 TYR A C 1
ATOM 1355 O O . TYR A 1 177 ? -2.645 -0.338 -17.109 1.00 91.75 177 TYR A O 1
ATOM 1363 N N . LYS A 1 178 ? -4.461 0.670 -16.227 1.00 90.75 178 LYS A N 1
ATOM 1364 C CA . LYS A 1 178 ? -5.415 -0.340 -16.677 1.00 90.75 178 LYS A CA 1
ATOM 1365 C C . LYS A 1 178 ? -5.538 -0.309 -18.201 1.00 90.75 178 LYS A C 1
ATOM 1367 O O . LYS A 1 178 ? -5.187 -1.290 -18.854 1.00 90.75 178 LYS A O 1
ATOM 1372 N N . SER A 1 179 ? -5.934 0.832 -18.770 1.00 91.81 179 SER A N 1
ATOM 1373 C CA . SER A 1 179 ? -6.097 0.979 -20.227 1.00 91.81 179 SER A CA 1
ATOM 1374 C C . SER A 1 179 ? -4.770 0.794 -20.974 1.00 91.81 179 SER A C 1
ATOM 1376 O O . SER A 1 179 ? -4.703 0.141 -22.024 1.00 91.81 179 SER A O 1
ATOM 1378 N N . ALA A 1 180 ? -3.676 1.315 -20.405 1.00 92.94 180 ALA A N 1
ATOM 1379 C CA . ALA A 1 180 ? -2.339 1.121 -20.952 1.00 92.94 180 ALA A CA 1
ATOM 1380 C C . ALA A 1 180 ? -1.926 -0.359 -20.938 1.00 92.94 180 ALA A C 1
ATOM 1382 O O . ALA A 1 180 ? -1.421 -0.863 -21.942 1.00 92.94 180 ALA A O 1
ATOM 1383 N N . GLY A 1 181 ? -2.160 -1.060 -19.825 1.00 94.81 181 GLY A N 1
ATOM 1384 C CA . GLY A 1 181 ? -1.852 -2.478 -19.654 1.00 94.81 181 GLY A CA 1
ATOM 1385 C C . GLY A 1 181 ? -2.588 -3.357 -20.662 1.00 94.81 181 GLY A C 1
ATOM 1386 O O . GLY A 1 181 ? -1.946 -4.146 -21.352 1.00 94.81 181 GLY A O 1
ATOM 1387 N N . GLU A 1 182 ? -3.898 -3.154 -20.829 1.00 95.62 182 GLU A N 1
ATOM 1388 C CA . GLU A 1 182 ? -4.712 -3.849 -21.840 1.00 95.62 182 GLU A CA 1
ATOM 1389 C C . GLU A 1 182 ? -4.137 -3.651 -23.255 1.00 95.62 182 GLU A C 1
ATOM 1391 O O . GLU A 1 182 ? -3.964 -4.607 -24.018 1.00 95.62 182 GLU A O 1
ATOM 1396 N N . SER A 1 183 ? -3.743 -2.417 -23.584 1.00 92.38 183 SER A N 1
ATOM 1397 C CA . SER A 1 183 ? -3.160 -2.085 -24.887 1.00 92.38 183 SER A CA 1
ATOM 1398 C C . SER A 1 183 ? -1.775 -2.713 -25.102 1.00 92.38 183 SER A C 1
ATOM 1400 O O . SER A 1 183 ? -1.510 -3.264 -26.173 1.00 92.38 183 SER A O 1
ATOM 1402 N N . TYR A 1 184 ? -0.884 -2.675 -24.103 1.00 92.44 184 TYR A N 1
ATOM 1403 C CA . TYR A 1 184 ? 0.429 -3.329 -24.188 1.00 92.44 184 TYR A CA 1
ATOM 1404 C C . TYR A 1 184 ? 0.319 -4.851 -24.240 1.00 92.44 184 TYR A C 1
ATOM 1406 O O . TYR A 1 184 ? 1.088 -5.489 -24.959 1.00 92.44 184 TYR A O 1
ATOM 1414 N N . GLN A 1 185 ? -0.640 -5.434 -23.521 1.00 96.06 185 GLN A N 1
ATOM 1415 C CA . GLN A 1 185 ? -0.914 -6.866 -23.565 1.00 96.06 185 GLN A CA 1
ATOM 1416 C C . GLN A 1 185 ? -1.385 -7.293 -24.959 1.00 96.06 185 GLN A C 1
ATOM 1418 O O . GLN A 1 185 ? -0.888 -8.294 -25.484 1.00 96.06 185 GLN A O 1
ATOM 1423 N N . LYS A 1 186 ? -2.277 -6.518 -25.596 1.00 93.50 186 LYS A N 1
ATOM 1424 C CA . LYS A 1 186 ? -2.682 -6.756 -26.990 1.00 93.50 186 LYS A CA 1
ATOM 1425 C C . LYS A 1 186 ? -1.478 -6.664 -27.937 1.00 93.50 186 LYS A C 1
ATOM 1427 O O . LYS A 1 186 ? -1.230 -7.601 -28.691 1.00 93.50 186 LYS A O 1
ATOM 1432 N N . LEU A 1 187 ? -0.655 -5.616 -27.816 1.00 82.50 187 LEU A N 1
ATOM 1433 C CA . LEU A 1 187 ? 0.571 -5.467 -28.616 1.00 82.50 187 LEU A CA 1
ATOM 1434 C C . LEU A 1 187 ? 1.531 -6.653 -28.456 1.00 82.50 187 LEU A C 1
ATOM 1436 O O . LEU A 1 187 ? 2.087 -7.112 -29.443 1.00 82.50 187 LEU A O 1
ATOM 1440 N N . LEU A 1 188 ? 1.716 -7.173 -27.241 1.00 84.62 188 LEU A N 1
ATOM 1441 C CA . LEU A 1 188 ? 2.578 -8.334 -26.979 1.00 84.62 188 LEU A CA 1
ATOM 1442 C C . LEU A 1 188 ? 1.983 -9.672 -27.433 1.00 84.62 188 LEU A C 1
ATOM 1444 O O . LEU A 1 188 ? 2.711 -10.659 -27.506 1.00 84.62 188 LEU A O 1
ATOM 1448 N N . THR A 1 189 ? 0.681 -9.714 -27.715 1.00 88.25 189 THR A N 1
ATOM 1449 C CA . THR A 1 189 ? 0.013 -10.891 -28.288 1.00 88.25 189 THR A CA 1
ATOM 1450 C C . THR A 1 189 ? 0.170 -10.921 -29.811 1.00 88.25 189 THR A C 1
ATOM 1452 O O . THR A 1 189 ? 0.282 -11.992 -30.400 1.00 88.25 189 THR A O 1
ATOM 1455 N N . GLU A 1 190 ? 0.207 -9.747 -30.447 1.00 80.44 190 GLU A N 1
ATOM 1456 C CA . GLU A 1 190 ? 0.224 -9.587 -31.910 1.00 80.44 190 GLU A CA 1
ATOM 1457 C C . GLU A 1 190 ? 1.629 -9.337 -32.485 1.00 80.44 190 GLU A C 1
ATOM 1459 O O . GLU A 1 190 ? 1.856 -9.515 -33.683 1.00 80.44 190 GLU A O 1
ATOM 1464 N N . LEU A 1 191 ? 2.585 -8.924 -31.648 1.00 69.94 191 LEU A N 1
ATOM 1465 C CA . LEU A 1 191 ? 3.955 -8.597 -32.039 1.00 69.94 191 LEU A CA 1
ATOM 1466 C C . LEU A 1 191 ? 4.968 -9.489 -31.306 1.00 69.94 191 LEU A C 1
ATOM 1468 O O . LEU A 1 191 ? 4.674 -10.012 -30.230 1.00 69.94 191 LEU A O 1
ATOM 1472 N N . PRO A 1 192 ? 6.202 -9.625 -31.836 1.00 70.69 192 PRO A N 1
ATOM 1473 C CA . PRO A 1 192 ? 7.301 -10.235 -31.096 1.00 70.69 192 PRO A CA 1
ATOM 1474 C C . PRO A 1 192 ? 7.469 -9.609 -29.699 1.00 70.69 192 PRO A C 1
ATOM 1476 O O . PRO A 1 192 ? 7.105 -8.445 -29.505 1.00 70.69 192 PRO A O 1
ATOM 1479 N N . PRO A 1 193 ? 8.055 -10.334 -28.726 1.00 67.12 193 PRO A N 1
ATOM 1480 C CA . PRO A 1 193 ? 8.159 -9.898 -27.333 1.00 67.12 193 PRO A CA 1
ATOM 1481 C C . PRO A 1 193 ? 9.159 -8.742 -27.166 1.00 67.12 193 PRO A C 1
ATOM 1483 O O . PRO A 1 193 ? 10.273 -8.905 -26.677 1.00 67.12 193 PRO A O 1
ATOM 1486 N N . ILE A 1 194 ? 8.749 -7.543 -27.569 1.00 73.69 194 ILE A N 1
ATOM 1487 C CA . ILE A 1 194 ? 9.552 -6.324 -27.522 1.00 73.69 194 ILE A CA 1
ATOM 1488 C C . ILE A 1 194 ? 9.830 -5.966 -26.056 1.00 73.69 194 ILE A C 1
ATOM 1490 O O . ILE A 1 194 ? 8.905 -5.827 -25.247 1.00 73.69 194 ILE A O 1
ATOM 1494 N N . ALA A 1 195 ? 11.110 -5.777 -25.715 1.00 74.81 195 ALA A N 1
ATOM 1495 C CA . ALA A 1 195 ? 11.559 -5.463 -24.355 1.00 74.81 195 ALA A CA 1
ATOM 1496 C C . ALA A 1 195 ? 10.850 -4.226 -23.773 1.00 74.81 195 ALA A C 1
ATOM 1498 O O . ALA A 1 195 ? 10.437 -4.227 -22.616 1.00 74.81 195 ALA A O 1
ATOM 1499 N N . PHE A 1 196 ? 10.627 -3.198 -24.600 1.00 79.12 196 PHE A N 1
ATOM 1500 C CA . PHE A 1 196 ? 9.915 -1.978 -24.214 1.00 79.12 196 PHE A CA 1
ATOM 1501 C C . PHE A 1 196 ? 8.453 -2.225 -23.800 1.00 79.12 196 PHE A C 1
ATOM 1503 O O . PHE A 1 196 ? 8.003 -1.663 -22.804 1.00 79.12 196 PHE A O 1
ATOM 1510 N N . TYR A 1 197 ? 7.708 -3.074 -24.515 1.00 82.75 197 TYR A N 1
ATOM 1511 C CA . TYR A 1 197 ? 6.317 -3.365 -24.150 1.00 82.75 197 TYR A CA 1
ATOM 1512 C C . TYR A 1 197 ? 6.225 -4.251 -22.915 1.00 82.75 197 TYR A C 1
ATOM 1514 O O . TYR A 1 197 ? 5.393 -3.987 -22.055 1.00 82.75 197 TYR A O 1
ATOM 1522 N N . ASN A 1 198 ? 7.129 -5.225 -22.766 1.00 84.75 198 ASN A N 1
ATOM 1523 C CA . ASN A 1 198 ? 7.252 -5.988 -21.522 1.00 84.75 198 ASN A CA 1
ATOM 1524 C C . ASN A 1 198 ? 7.565 -5.063 -20.335 1.00 84.75 198 ASN A C 1
ATOM 1526 O O . ASN A 1 198 ? 6.972 -5.203 -19.270 1.00 84.75 198 ASN A O 1
ATOM 1530 N N . TYR A 1 199 ? 8.445 -4.076 -20.531 1.00 87.50 199 TYR A N 1
ATOM 1531 C CA . TYR A 1 199 ? 8.780 -3.094 -19.503 1.00 87.50 199 TYR A CA 1
ATOM 1532 C C . TYR A 1 199 ? 7.547 -2.289 -19.073 1.00 87.50 199 TYR A C 1
ATOM 1534 O O . TYR A 1 199 ? 7.221 -2.229 -17.887 1.00 87.50 199 TYR A O 1
ATOM 1542 N N . ARG A 1 200 ? 6.835 -1.698 -20.039 1.00 90.81 200 ARG A N 1
ATOM 1543 C CA . ARG A 1 200 ? 5.650 -0.881 -19.759 1.00 90.81 200 ARG A CA 1
ATOM 1544 C C . ARG A 1 200 ? 4.509 -1.694 -19.160 1.00 90.81 200 ARG A C 1
ATOM 1546 O O . ARG A 1 200 ? 3.915 -1.244 -18.184 1.00 90.81 200 ARG A O 1
ATOM 1553 N N . LEU A 1 201 ? 4.248 -2.890 -19.681 1.00 95.69 201 LEU A N 1
ATOM 1554 C CA . LEU A 1 201 ? 3.236 -3.789 -19.136 1.00 95.69 201 LEU A CA 1
ATOM 1555 C C . LEU A 1 201 ? 3.587 -4.249 -17.717 1.00 95.69 201 LEU A C 1
ATOM 1557 O O . LEU A 1 201 ? 2.718 -4.274 -16.854 1.00 95.69 201 LEU A O 1
ATOM 1561 N N . GLY A 1 202 ? 4.863 -4.529 -17.441 1.00 96.94 202 GLY A N 1
ATOM 1562 C CA . GLY A 1 202 ? 5.341 -4.842 -16.096 1.00 96.94 202 GLY A CA 1
ATOM 1563 C C . GLY A 1 202 ? 5.041 -3.730 -15.086 1.00 96.94 202 GLY A C 1
ATOM 1564 O O . GLY A 1 202 ? 4.568 -4.016 -13.990 1.00 96.94 202 GLY A O 1
ATOM 1565 N N . ILE A 1 203 ? 5.230 -2.460 -15.467 1.00 95.25 203 ILE A N 1
ATOM 1566 C CA . ILE A 1 203 ? 4.832 -1.318 -14.626 1.00 95.25 203 ILE A CA 1
ATOM 1567 C C . ILE A 1 203 ? 3.308 -1.207 -14.510 1.00 95.25 203 ILE A C 1
ATOM 1569 O O . ILE A 1 203 ? 2.808 -0.889 -13.431 1.00 95.25 203 ILE A O 1
ATOM 1573 N N . CYS A 1 204 ? 2.561 -1.460 -15.589 1.00 95.56 204 CYS A N 1
ATOM 1574 C CA . CYS A 1 204 ? 1.099 -1.441 -15.531 1.00 95.56 204 CYS A CA 1
ATOM 1575 C C . CYS A 1 204 ? 0.586 -2.461 -14.512 1.00 95.56 204 CYS A C 1
ATOM 1577 O O . CYS A 1 204 ? -0.198 -2.101 -13.642 1.00 95.56 204 CYS A O 1
ATOM 1579 N N . TYR A 1 205 ? 1.108 -3.691 -14.551 1.00 95.50 205 TYR A N 1
ATOM 1580 C CA . TYR A 1 205 ? 0.792 -4.707 -13.554 1.00 95.50 205 TYR A CA 1
ATOM 1581 C C . TYR A 1 205 ? 1.246 -4.309 -12.157 1.00 95.50 205 TYR A C 1
ATOM 1583 O O . TYR A 1 205 ? 0.470 -4.451 -11.225 1.00 95.50 205 TYR A O 1
ATOM 1591 N N . PHE A 1 206 ? 2.440 -3.735 -11.989 1.00 94.38 206 PHE A N 1
ATOM 1592 C CA . PHE A 1 206 ? 2.903 -3.275 -10.676 1.00 94.38 206 PHE A CA 1
ATOM 1593 C C . PHE A 1 206 ? 1.916 -2.303 -10.000 1.00 94.38 206 PHE A C 1
ATOM 1595 O O . PHE A 1 206 ? 1.762 -2.358 -8.782 1.00 94.38 206 PHE A O 1
ATOM 1602 N N . ASN A 1 207 ? 1.239 -1.462 -10.791 1.00 90.88 207 ASN A N 1
ATOM 1603 C CA . ASN A 1 207 ? 0.210 -0.520 -10.338 1.00 90.88 207 ASN A CA 1
ATOM 1604 C C . ASN A 1 207 ? -1.230 -1.047 -10.521 1.00 90.88 207 ASN A C 1
ATOM 1606 O O . ASN A 1 207 ? -2.178 -0.272 -10.402 1.00 90.88 207 ASN A O 1
ATOM 1610 N N . SER A 1 208 ? -1.411 -2.322 -10.873 1.00 87.62 208 SER A N 1
ATOM 1611 C CA . SER A 1 208 ? -2.738 -2.927 -10.991 1.00 87.62 208 SER A CA 1
ATOM 1612 C C . SER A 1 208 ? -3.372 -3.069 -9.610 1.00 87.62 208 SER A C 1
ATOM 1614 O O . SER A 1 208 ? -2.678 -3.222 -8.611 1.00 87.62 208 SER A O 1
ATOM 1616 N N . ILE A 1 209 ? -4.698 -3.037 -9.558 1.00 80.81 209 ILE A N 1
ATOM 1617 C CA . ILE A 1 209 ? -5.460 -3.251 -8.325 1.00 80.81 209 ILE A CA 1
ATOM 1618 C C . ILE A 1 209 ? -5.410 -4.740 -7.938 1.00 80.81 209 ILE A C 1
ATOM 1620 O O . ILE A 1 209 ? -5.218 -5.058 -6.775 1.00 80.81 209 ILE A O 1
ATOM 1624 N N . SER A 1 210 ? -5.511 -5.657 -8.907 1.00 81.06 210 SER A N 1
ATOM 1625 C CA . SER A 1 210 ? -5.697 -7.094 -8.641 1.00 81.06 210 SER A CA 1
ATOM 1626 C C . SER A 1 210 ? -4.731 -8.022 -9.381 1.00 81.06 210 SER A C 1
ATOM 1628 O O . SER A 1 210 ? -4.828 -9.233 -9.242 1.00 81.06 210 SER A O 1
ATOM 1630 N N . GLU A 1 211 ? -3.823 -7.483 -10.200 1.00 88.62 211 GLU A N 1
ATOM 1631 C CA . GLU A 1 211 ? -2.930 -8.294 -11.048 1.00 88.62 211 GLU A CA 1
ATOM 1632 C C . GLU A 1 211 ? -1.448 -7.990 -10.796 1.00 88.62 211 GLU A C 1
ATOM 1634 O O . GLU A 1 211 ? -0.597 -8.090 -11.690 1.00 88.62 211 GLU A O 1
ATOM 1639 N N . LYS A 1 212 ? -1.126 -7.538 -9.582 1.00 89.75 212 LYS A N 1
ATOM 1640 C CA . LYS A 1 212 ? 0.205 -7.027 -9.254 1.00 89.75 212 LYS A CA 1
ATOM 1641 C C . LYS A 1 212 ? 1.292 -8.100 -9.313 1.00 89.75 212 LYS A C 1
ATOM 1643 O O . LYS A 1 212 ? 2.457 -7.790 -9.573 1.00 89.75 212 LYS A O 1
ATOM 1648 N N . GLU A 1 213 ? 0.924 -9.354 -9.092 1.00 88.00 213 GLU A N 1
ATOM 1649 C CA . GLU A 1 213 ? 1.764 -10.546 -9.190 1.00 88.00 213 GLU A CA 1
ATOM 1650 C C . GLU A 1 213 ? 2.246 -10.816 -10.623 1.00 88.00 213 GLU A C 1
ATOM 1652 O O . GLU A 1 213 ? 3.335 -11.364 -10.825 1.00 88.00 213 GLU A O 1
ATOM 1657 N N . LYS A 1 214 ? 1.506 -10.348 -11.640 1.00 93.69 214 LYS A N 1
ATOM 1658 C CA . LYS A 1 214 ? 1.907 -10.498 -13.046 1.00 93.69 214 LYS A CA 1
ATOM 1659 C C . LYS A 1 214 ? 3.112 -9.633 -13.411 1.00 93.69 214 LYS A C 1
ATOM 1661 O O . LYS A 1 214 ? 3.749 -9.897 -14.425 1.00 93.69 214 LYS A O 1
ATOM 1666 N N . ALA A 1 215 ? 3.494 -8.639 -12.607 1.00 96.50 215 ALA A N 1
ATOM 1667 C CA . ALA A 1 215 ? 4.580 -7.718 -12.949 1.00 96.50 215 ALA A CA 1
ATOM 1668 C C . ALA A 1 215 ? 5.956 -8.402 -13.097 1.00 96.50 215 ALA A C 1
ATOM 1670 O O . ALA A 1 215 ? 6.691 -8.100 -14.042 1.00 96.50 215 ALA A O 1
ATOM 1671 N N . ILE A 1 216 ? 6.298 -9.352 -12.212 1.00 96.69 216 ILE A N 1
ATOM 1672 C CA . ILE A 1 216 ? 7.615 -10.021 -12.184 1.00 96.69 216 ILE A CA 1
ATOM 1673 C C . ILE A 1 216 ? 7.992 -10.637 -13.542 1.00 96.69 216 ILE A C 1
ATOM 1675 O O . ILE A 1 216 ? 9.057 -10.289 -14.064 1.00 96.69 216 ILE A O 1
ATOM 1679 N N . PRO A 1 217 ? 7.189 -11.539 -14.147 1.00 96.88 217 PRO A N 1
ATOM 1680 C CA . PRO A 1 217 ? 7.576 -12.182 -15.401 1.00 96.88 217 PRO A CA 1
ATOM 1681 C C . PRO A 1 217 ? 7.795 -11.185 -16.546 1.00 96.88 217 PRO A C 1
ATOM 1683 O O . PRO A 1 217 ? 8.727 -11.368 -17.328 1.00 96.88 217 PRO A O 1
ATOM 1686 N N . TYR A 1 218 ? 7.001 -10.114 -16.634 1.00 97.00 218 TYR A N 1
ATOM 1687 C CA . TYR A 1 218 ? 7.159 -9.097 -17.680 1.00 97.00 218 TYR A CA 1
ATOM 1688 C C . TYR A 1 218 ? 8.391 -8.215 -17.456 1.00 97.00 218 TYR A C 1
ATOM 1690 O O . TYR A 1 218 ? 9.157 -7.981 -18.389 1.00 97.00 218 TYR A O 1
ATOM 1698 N N . LEU A 1 219 ? 8.657 -7.793 -16.218 1.00 97.25 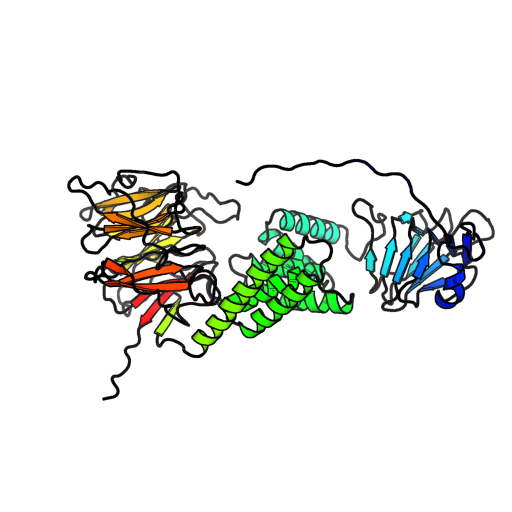219 LEU A N 1
ATOM 1699 C CA . LEU A 1 219 ? 9.855 -7.012 -15.902 1.00 97.25 219 LEU A CA 1
ATOM 1700 C C . LEU A 1 219 ? 11.149 -7.823 -16.101 1.00 97.25 219 LEU A C 1
ATOM 1702 O O . LEU A 1 219 ? 12.143 -7.278 -16.583 1.00 97.25 219 LEU A O 1
ATOM 1706 N N . LYS A 1 220 ? 11.136 -9.134 -15.810 1.00 96.69 220 LYS A N 1
ATOM 1707 C CA . LYS A 1 220 ? 12.263 -10.035 -16.115 1.00 96.69 220 LYS A CA 1
ATOM 1708 C C . LYS A 1 220 ? 12.519 -10.139 -17.618 1.00 96.69 220 LYS A C 1
ATOM 1710 O O . LYS A 1 220 ? 13.643 -9.899 -18.052 1.00 96.69 220 LYS A O 1
ATOM 1715 N N . LYS A 1 221 ? 11.472 -10.415 -18.410 1.00 91.62 221 LYS A N 1
ATOM 1716 C CA . LYS A 1 221 ? 11.559 -10.457 -19.882 1.00 91.62 221 LYS A CA 1
ATOM 1717 C C . LYS A 1 221 ? 12.066 -9.138 -20.458 1.00 91.62 221 LYS A C 1
ATOM 1719 O O . LYS A 1 221 ? 12.843 -9.136 -21.407 1.00 91.62 221 LYS A O 1
ATOM 1724 N N . ALA A 1 222 ? 11.655 -8.012 -19.878 1.00 86.94 222 ALA A N 1
ATOM 1725 C CA . ALA A 1 222 ? 12.160 -6.705 -20.268 1.00 86.94 222 ALA A CA 1
ATOM 1726 C C . ALA A 1 222 ? 13.666 -6.572 -20.007 1.00 86.94 222 ALA A C 1
ATOM 1728 O O . ALA A 1 222 ? 14.403 -6.184 -20.912 1.00 86.94 222 ALA A O 1
ATOM 1729 N N . ALA A 1 223 ? 14.134 -6.921 -18.803 1.00 89.25 223 ALA A N 1
ATOM 1730 C CA . ALA A 1 223 ? 15.555 -6.874 -18.458 1.00 89.25 223 ALA A CA 1
ATOM 1731 C C . ALA A 1 223 ? 16.406 -7.751 -19.392 1.00 89.25 223 ALA A C 1
ATOM 1733 O O . ALA A 1 223 ? 17.448 -7.303 -19.868 1.00 89.25 223 ALA A O 1
ATOM 1734 N N . GLU A 1 224 ? 15.952 -8.975 -19.673 1.00 87.31 224 GLU A N 1
ATOM 1735 C CA . GLU A 1 224 ? 16.596 -9.907 -20.609 1.00 87.31 224 GLU A CA 1
ATOM 1736 C C . GLU A 1 224 ? 16.641 -9.326 -22.028 1.00 87.31 224 GLU A C 1
ATOM 1738 O O . GLU A 1 224 ? 17.719 -9.190 -22.605 1.00 87.31 224 GLU A O 1
ATOM 1743 N N . GLY A 1 225 ? 15.500 -8.862 -22.548 1.00 74.06 225 GLY A N 1
ATOM 1744 C CA . GLY A 1 225 ? 15.423 -8.303 -23.895 1.00 74.06 225 GLY A CA 1
ATOM 1745 C C . GLY A 1 225 ? 16.269 -7.040 -24.093 1.00 74.06 225 GLY A C 1
ATOM 1746 O O . GLY A 1 225 ? 16.809 -6.838 -25.178 1.00 74.06 225 GLY A O 1
ATOM 1747 N N . PHE A 1 226 ? 16.444 -6.201 -23.063 1.00 74.12 226 PHE A N 1
ATOM 1748 C CA . PHE A 1 226 ? 17.367 -5.061 -23.138 1.00 74.12 226 PHE A CA 1
ATOM 1749 C C . PHE A 1 226 ? 18.841 -5.493 -23.162 1.00 74.12 226 PHE A C 1
ATOM 1751 O O . PHE A 1 226 ? 19.618 -4.892 -23.903 1.00 74.12 226 PHE A O 1
ATOM 1758 N N . ARG A 1 227 ? 19.219 -6.554 -22.433 1.00 76.38 227 ARG A N 1
ATOM 1759 C CA . ARG A 1 227 ? 20.589 -7.113 -22.456 1.00 76.38 227 ARG A CA 1
ATOM 1760 C C . ARG A 1 227 ? 20.959 -7.723 -23.808 1.00 76.38 227 ARG A C 1
ATOM 1762 O O . ARG A 1 227 ? 22.127 -7.706 -24.192 1.00 76.38 227 ARG A O 1
ATOM 1769 N N . ASP A 1 228 ? 19.982 -8.250 -24.542 1.00 65.00 228 ASP A N 1
ATOM 1770 C CA . ASP A 1 228 ? 20.225 -8.841 -25.863 1.00 65.00 228 ASP A CA 1
ATOM 1771 C C . ASP A 1 228 ? 20.590 -7.794 -26.929 1.00 65.00 228 ASP A C 1
ATOM 1773 O O . ASP A 1 228 ? 21.348 -8.090 -27.863 1.00 65.00 228 ASP A O 1
ATOM 1777 N N . ILE A 1 229 ? 20.071 -6.569 -26.781 1.00 51.59 229 ILE A N 1
ATOM 1778 C CA . ILE A 1 229 ? 20.224 -5.471 -27.750 1.00 51.59 229 ILE A CA 1
ATOM 1779 C C . ILE A 1 229 ? 21.233 -4.399 -27.315 1.00 51.59 229 ILE A C 1
ATOM 1781 O O . ILE A 1 229 ? 21.743 -3.663 -28.159 1.00 51.59 229 ILE A O 1
ATOM 1785 N N . SER A 1 230 ? 21.531 -4.293 -26.019 1.00 54.34 230 SER A N 1
ATOM 1786 C CA . SER A 1 230 ? 22.414 -3.279 -25.444 1.00 54.34 230 SER A CA 1
ATOM 1787 C C . SER A 1 230 ? 23.173 -3.834 -24.240 1.00 54.34 230 SER A C 1
ATOM 1789 O O . SER A 1 230 ? 22.663 -4.669 -23.503 1.00 54.34 230 SER A O 1
ATOM 1791 N N . ASP A 1 231 ? 24.361 -3.294 -23.966 1.00 61.00 231 ASP A N 1
ATOM 1792 C CA . ASP A 1 231 ? 25.083 -3.569 -22.716 1.00 61.00 231 ASP A CA 1
ATOM 1793 C C . ASP A 1 231 ? 24.426 -2.874 -21.493 1.00 61.00 231 ASP A C 1
ATOM 1795 O O . ASP A 1 231 ? 24.921 -2.975 -20.370 1.00 61.00 231 ASP A O 1
ATOM 1799 N N . SER A 1 232 ? 23.316 -2.150 -21.696 1.00 64.00 232 SER A N 1
ATOM 1800 C CA . SER A 1 232 ? 22.598 -1.374 -20.683 1.00 64.00 232 SER A CA 1
ATOM 1801 C C . SER A 1 232 ? 21.141 -1.820 -20.536 1.00 64.00 232 SER A C 1
ATOM 1803 O O . SER A 1 232 ? 20.423 -2.004 -21.517 1.00 64.00 232 SER A O 1
ATOM 1805 N N . VAL A 1 233 ? 20.687 -1.921 -19.285 1.00 73.31 233 VAL A N 1
ATOM 1806 C CA . VAL A 1 233 ? 19.280 -2.124 -18.916 1.00 73.31 233 VAL A CA 1
ATOM 1807 C C . VAL A 1 233 ? 18.757 -0.823 -18.302 1.00 73.31 233 VAL A C 1
ATOM 1809 O O . VAL A 1 233 ? 19.447 -0.257 -17.450 1.00 73.31 233 VAL A O 1
ATOM 1812 N N . PRO A 1 234 ? 17.554 -0.343 -18.675 1.00 79.94 234 PRO A N 1
ATOM 1813 C CA . PRO A 1 234 ? 16.936 0.803 -18.015 1.00 79.94 234 PRO A CA 1
ATOM 1814 C C . PRO A 1 234 ? 16.917 0.641 -16.489 1.00 79.94 234 PRO A C 1
ATOM 1816 O O . PRO A 1 234 ? 16.360 -0.326 -15.970 1.00 79.94 234 PRO A O 1
ATOM 1819 N N . ALA A 1 235 ? 17.503 1.605 -15.772 1.00 84.69 235 ALA A N 1
ATOM 1820 C CA . ALA A 1 235 ? 17.694 1.539 -14.319 1.00 84.69 235 ALA A CA 1
ATOM 1821 C C . ALA A 1 235 ? 16.384 1.316 -13.543 1.00 84.69 235 ALA A C 1
ATOM 1823 O O . ALA A 1 235 ? 16.378 0.673 -12.494 1.00 84.69 235 ALA A O 1
ATOM 1824 N N . GLU A 1 236 ? 15.277 1.836 -14.075 1.00 86.75 236 GLU A N 1
ATOM 1825 C CA . GLU A 1 236 ? 13.925 1.719 -13.526 1.00 86.75 236 GLU A CA 1
ATOM 1826 C C . GLU A 1 236 ? 13.444 0.260 -13.454 1.00 86.75 236 GLU A C 1
ATOM 1828 O O . GLU A 1 236 ? 12.720 -0.096 -12.530 1.00 86.75 236 GLU A O 1
ATOM 1833 N N . ILE A 1 237 ? 13.882 -0.618 -14.366 1.00 90.31 237 ILE A N 1
ATOM 1834 C CA . ILE A 1 237 ? 13.495 -2.039 -14.345 1.00 90.31 237 ILE A CA 1
ATOM 1835 C C . ILE A 1 237 ? 13.985 -2.710 -13.060 1.00 90.31 237 ILE A C 1
ATOM 1837 O O . ILE A 1 237 ? 13.234 -3.464 -12.443 1.00 90.31 237 ILE A O 1
ATOM 1841 N N . PHE A 1 238 ? 15.211 -2.404 -12.623 1.00 96.19 238 PHE A N 1
ATOM 1842 C CA . PHE A 1 238 ? 15.753 -2.930 -11.370 1.00 96.19 238 PHE A CA 1
ATOM 1843 C C . PHE A 1 238 ? 14.950 -2.447 -10.162 1.00 96.19 238 PHE A C 1
ATOM 1845 O O . PHE A 1 238 ? 14.635 -3.245 -9.286 1.00 96.19 238 PHE A O 1
ATOM 1852 N N . TYR A 1 239 ? 14.548 -1.173 -10.150 1.00 96.00 239 TYR A N 1
ATOM 1853 C CA . TYR A 1 239 ? 13.698 -0.621 -9.095 1.00 96.00 239 TYR A CA 1
ATOM 1854 C C . TYR A 1 239 ? 12.346 -1.343 -9.005 1.00 96.00 239 TYR A C 1
ATOM 1856 O O . TYR A 1 239 ? 11.970 -1.816 -7.932 1.00 96.00 239 TYR A O 1
ATOM 1864 N N . TYR A 1 240 ? 11.633 -1.486 -10.127 1.00 97.19 240 TYR A N 1
ATOM 1865 C CA . TYR A 1 240 ? 10.325 -2.146 -10.127 1.00 97.19 240 TYR A CA 1
ATOM 1866 C C . TYR A 1 240 ? 10.423 -3.643 -9.817 1.00 97.19 240 TYR A C 1
ATOM 1868 O O . TYR A 1 240 ? 9.582 -4.165 -9.084 1.00 97.19 240 TYR A O 1
ATOM 1876 N N . LEU A 1 241 ? 11.458 -4.339 -10.306 1.00 97.88 241 LEU A N 1
ATOM 1877 C CA . LEU A 1 241 ? 11.707 -5.729 -9.912 1.00 97.88 241 LEU A CA 1
ATOM 1878 C C . LEU A 1 241 ? 11.963 -5.840 -8.410 1.00 97.88 241 LEU A C 1
ATOM 1880 O O . LEU A 1 241 ? 11.368 -6.702 -7.768 1.00 97.88 241 LEU A O 1
ATOM 1884 N N . ALA A 1 242 ? 12.797 -4.961 -7.849 1.00 98.19 242 ALA A N 1
ATOM 1885 C CA . ALA A 1 242 ? 13.101 -4.958 -6.425 1.00 98.19 242 ALA A CA 1
ATOM 1886 C C . ALA A 1 242 ? 11.837 -4.758 -5.581 1.00 98.19 242 ALA A C 1
ATOM 1888 O O . ALA A 1 242 ? 11.550 -5.591 -4.726 1.00 98.19 242 ALA A O 1
ATOM 1889 N N . LYS A 1 243 ? 11.022 -3.734 -5.885 1.00 97.06 243 LYS A N 1
ATOM 1890 C CA . LYS A 1 243 ? 9.753 -3.485 -5.178 1.00 97.06 243 LYS A CA 1
ATOM 1891 C C . LYS A 1 243 ? 8.768 -4.643 -5.305 1.00 97.06 243 LYS A C 1
ATOM 1893 O O . LYS A 1 243 ? 8.101 -4.975 -4.330 1.00 97.06 243 LYS A O 1
ATOM 1898 N N . THR A 1 244 ? 8.687 -5.275 -6.476 1.00 95.56 244 THR A N 1
ATOM 1899 C CA . THR A 1 244 ? 7.759 -6.397 -6.676 1.00 95.56 244 THR A CA 1
ATOM 1900 C C . THR A 1 244 ? 8.210 -7.647 -5.918 1.00 95.56 244 THR A C 1
ATOM 1902 O O . THR A 1 244 ? 7.389 -8.289 -5.269 1.00 95.56 244 THR A O 1
ATOM 1905 N N . TYR A 1 245 ? 9.508 -7.976 -5.940 1.00 97.62 245 TYR A N 1
ATOM 1906 C CA . TYR A 1 245 ? 10.054 -9.077 -5.137 1.00 97.62 245 TYR A CA 1
ATOM 1907 C C . TYR A 1 245 ? 9.933 -8.818 -3.637 1.00 97.62 245 TYR A C 1
ATOM 1909 O O . TYR A 1 245 ? 9.660 -9.749 -2.885 1.00 97.62 245 TYR A O 1
ATOM 1917 N N . HIS A 1 246 ? 10.122 -7.567 -3.212 1.00 97.62 246 HIS A N 1
ATOM 1918 C CA . HIS A 1 246 ? 9.971 -7.155 -1.820 1.00 97.62 246 HIS A CA 1
ATOM 1919 C C . HIS A 1 246 ? 8.548 -7.446 -1.344 1.00 97.62 246 HIS A C 1
ATOM 1921 O O . HIS A 1 246 ? 8.390 -8.224 -0.408 1.00 97.62 246 HIS A O 1
ATOM 1927 N N . ARG A 1 247 ? 7.525 -6.943 -2.053 1.00 93.94 247 ARG A N 1
ATOM 1928 C CA . ARG A 1 247 ? 6.111 -7.206 -1.727 1.00 93.94 247 ARG A CA 1
ATOM 1929 C C . ARG A 1 247 ? 5.773 -8.701 -1.720 1.00 93.94 247 ARG A C 1
ATOM 1931 O O . ARG A 1 247 ? 5.009 -9.163 -0.884 1.00 93.94 247 ARG A O 1
ATOM 1938 N N . ASP A 1 248 ? 6.392 -9.478 -2.608 1.00 94.12 248 ASP A N 1
ATOM 1939 C CA . ASP A 1 248 ? 6.224 -10.936 -2.680 1.00 94.12 248 ASP A CA 1
ATOM 1940 C C . ASP A 1 248 ? 7.046 -11.722 -1.634 1.00 94.12 248 ASP A C 1
ATOM 1942 O O . ASP A 1 248 ? 7.195 -12.940 -1.727 1.00 94.12 248 ASP A O 1
ATOM 1946 N N . ASN A 1 249 ? 7.622 -11.054 -0.627 1.00 96.31 249 ASN A N 1
ATOM 1947 C CA . ASN A 1 249 ? 8.459 -11.670 0.414 1.00 96.31 249 ASN A CA 1
ATOM 1948 C C . ASN A 1 249 ? 9.677 -12.447 -0.138 1.00 96.31 249 ASN A C 1
ATOM 1950 O O . ASN A 1 249 ? 10.214 -13.348 0.525 1.00 96.31 249 ASN A O 1
ATOM 1954 N N . GLN A 1 250 ? 10.112 -12.126 -1.362 1.00 97.31 250 GLN A N 1
ATOM 1955 C CA . GLN A 1 250 ? 11.318 -12.648 -2.009 1.00 97.31 250 GLN A CA 1
ATOM 1956 C C . GLN A 1 250 ? 12.495 -11.702 -1.727 1.00 97.31 250 GLN A C 1
ATOM 1958 O O . GLN A 1 250 ? 13.102 -11.142 -2.643 1.00 97.31 250 GLN A O 1
ATOM 1963 N N . PHE A 1 251 ? 12.790 -11.494 -0.443 1.00 98.31 251 PHE A N 1
ATOM 1964 C CA . PHE A 1 251 ? 13.695 -10.447 0.034 1.00 98.31 251 PHE A CA 1
ATOM 1965 C C . PHE A 1 251 ? 15.118 -10.562 -0.525 1.00 98.31 251 PHE A C 1
ATOM 1967 O O . PHE A 1 251 ? 15.691 -9.543 -0.893 1.00 98.31 251 PHE A O 1
ATOM 1974 N N . GLU A 1 252 ? 15.679 -11.764 -0.691 1.00 98.56 252 GLU A N 1
ATOM 1975 C CA . GLU A 1 252 ? 17.013 -11.928 -1.290 1.00 98.56 252 GLU A CA 1
ATOM 1976 C C . GLU A 1 252 ? 17.055 -11.422 -2.735 1.00 98.56 252 GLU A C 1
ATOM 1978 O O . GLU A 1 252 ? 17.982 -10.712 -3.129 1.00 98.56 252 GLU A O 1
ATOM 1983 N N . LYS A 1 253 ? 16.024 -11.747 -3.524 1.00 98.50 253 LYS A N 1
ATOM 1984 C CA . LYS A 1 253 ? 15.913 -11.271 -4.909 1.00 98.50 253 LYS A CA 1
ATOM 1985 C C . LYS A 1 253 ? 15.649 -9.773 -4.948 1.00 98.50 253 LYS A C 1
ATOM 1987 O O . LYS A 1 253 ? 16.172 -9.092 -5.825 1.00 98.50 253 LYS A O 1
ATOM 1992 N N . ALA A 1 254 ? 14.866 -9.252 -4.006 1.00 98.50 254 ALA A N 1
ATOM 1993 C CA . ALA A 1 254 ? 14.651 -7.818 -3.874 1.00 98.50 254 ALA A CA 1
ATOM 1994 C C . ALA A 1 254 ? 15.972 -7.082 -3.611 1.00 98.50 254 ALA A C 1
ATOM 1996 O O . ALA A 1 254 ? 16.288 -6.139 -4.333 1.00 98.50 254 ALA A O 1
ATOM 1997 N N . ILE A 1 255 ? 16.777 -7.563 -2.655 1.00 98.81 255 ILE A N 1
ATOM 1998 C CA . ILE A 1 255 ? 18.104 -7.018 -2.328 1.00 98.81 255 ILE A CA 1
ATOM 1999 C C . ILE A 1 255 ? 19.011 -7.024 -3.561 1.00 98.81 255 ILE A C 1
ATOM 2001 O O . ILE A 1 255 ? 19.599 -5.993 -3.878 1.00 98.81 255 ILE A O 1
ATOM 2005 N N . GLU A 1 256 ? 19.073 -8.135 -4.302 1.00 98.50 256 GLU A N 1
ATOM 2006 C CA . GLU A 1 256 ? 19.861 -8.220 -5.539 1.00 98.50 256 GLU A CA 1
ATOM 2007 C C . GLU A 1 256 ? 19.476 -7.113 -6.536 1.00 98.50 256 GLU A C 1
ATOM 2009 O O . GLU A 1 256 ? 20.336 -6.425 -7.092 1.00 98.50 256 GLU A O 1
ATOM 2014 N N . GLN A 1 257 ? 18.175 -6.899 -6.749 1.00 98.50 257 GLN A N 1
ATOM 2015 C CA . GLN A 1 257 ? 17.713 -5.882 -7.692 1.00 98.50 257 GLN A CA 1
ATOM 2016 C C . GLN A 1 257 ? 17.870 -4.452 -7.152 1.00 98.50 257 GLN A C 1
ATOM 2018 O O . GLN A 1 257 ? 18.168 -3.548 -7.934 1.00 98.50 257 GLN A O 1
ATOM 2023 N N . TYR A 1 258 ? 17.761 -4.229 -5.839 1.00 98.50 258 TYR A N 1
ATOM 2024 C CA . TYR A 1 258 ? 18.096 -2.939 -5.234 1.00 98.50 258 TYR A CA 1
ATOM 2025 C C . TYR A 1 258 ? 19.576 -2.594 -5.407 1.00 98.50 258 TYR A C 1
ATOM 2027 O O . TYR A 1 258 ? 19.889 -1.456 -5.756 1.00 98.50 258 TYR A O 1
ATOM 2035 N N . GLU A 1 259 ? 20.483 -3.558 -5.242 1.00 98.31 259 GLU A N 1
ATOM 2036 C CA . GLU A 1 259 ? 21.916 -3.349 -5.481 1.00 98.31 259 GLU A CA 1
ATOM 2037 C C . GLU A 1 259 ? 22.203 -3.061 -6.967 1.00 98.31 259 GLU A C 1
ATOM 2039 O O . GLU A 1 259 ? 22.942 -2.130 -7.294 1.00 98.31 259 GLU A O 1
ATOM 2044 N N . ASN A 1 260 ? 21.535 -3.753 -7.899 1.00 95.81 260 ASN A N 1
ATOM 2045 C CA . ASN A 1 260 ? 21.626 -3.430 -9.332 1.00 95.81 260 ASN A CA 1
ATOM 2046 C C . ASN A 1 260 ? 21.118 -2.008 -9.647 1.00 95.81 260 ASN A C 1
ATOM 2048 O O . ASN A 1 260 ? 21.720 -1.273 -10.444 1.00 95.81 260 ASN A O 1
ATOM 2052 N N . HIS A 1 261 ? 20.021 -1.592 -9.009 1.00 95.44 261 HIS A N 1
ATOM 2053 C CA . HIS A 1 261 ? 19.488 -0.240 -9.152 1.00 95.44 261 HIS A CA 1
ATOM 2054 C C . HIS A 1 261 ? 20.455 0.807 -8.580 1.00 95.44 261 HIS A C 1
ATOM 2056 O O . HIS A 1 261 ? 20.733 1.817 -9.230 1.00 95.44 261 HIS A O 1
ATOM 2062 N N . LYS A 1 262 ? 21.045 0.530 -7.414 1.00 95.75 262 LYS A N 1
ATOM 2063 C CA . LYS A 1 262 ? 22.060 1.363 -6.763 1.00 95.75 262 LYS A CA 1
ATOM 2064 C C . LYS A 1 262 ? 23.271 1.600 -7.663 1.00 95.75 262 LYS A C 1
ATOM 2066 O O . LYS A 1 262 ? 23.629 2.753 -7.895 1.00 95.75 262 LYS A O 1
ATOM 2071 N N . ILE A 1 263 ? 23.822 0.541 -8.262 1.00 94.06 263 ILE A N 1
ATOM 2072 C CA . ILE A 1 263 ? 24.927 0.634 -9.233 1.00 94.06 263 ILE A CA 1
ATOM 2073 C C . ILE A 1 263 ? 24.539 1.527 -10.423 1.00 94.06 263 ILE A C 1
ATOM 2075 O O . ILE A 1 263 ? 25.351 2.320 -10.908 1.00 94.06 263 ILE A O 1
ATOM 2079 N N . SER A 1 264 ? 23.297 1.415 -10.903 1.00 90.00 264 SER A N 1
ATOM 2080 C CA . SER A 1 264 ? 22.799 2.225 -12.023 1.00 90.00 264 SER A CA 1
ATOM 2081 C C . SER A 1 264 ? 22.727 3.714 -11.661 1.00 90.00 264 SER A C 1
ATOM 2083 O O . SER A 1 264 ? 23.172 4.560 -12.435 1.00 90.00 264 SER A O 1
ATOM 2085 N N . VAL A 1 265 ? 22.246 4.032 -10.455 1.00 90.62 265 VAL A N 1
ATOM 2086 C CA . VAL A 1 265 ? 22.194 5.400 -9.913 1.00 90.62 265 VAL A CA 1
ATOM 2087 C C . VAL A 1 265 ? 23.600 5.973 -9.702 1.00 90.62 265 VAL A C 1
ATOM 2089 O O . VAL A 1 265 ? 23.851 7.141 -10.002 1.00 90.62 265 VAL A O 1
ATOM 2092 N N . GLU A 1 266 ? 24.551 5.169 -9.227 1.00 92.12 266 GLU A N 1
ATOM 2093 C CA . GLU A 1 266 ? 25.940 5.598 -9.029 1.00 92.12 266 GLU A CA 1
ATOM 2094 C C . GLU A 1 266 ? 26.630 5.978 -10.341 1.00 92.12 266 GLU A C 1
ATOM 2096 O O . GLU A 1 266 ? 27.343 6.986 -10.385 1.00 92.12 266 GLU A O 1
ATOM 2101 N N . LYS A 1 267 ? 26.359 5.238 -11.421 1.00 89.25 267 LYS A N 1
ATOM 2102 C CA . LYS A 1 267 ? 26.923 5.481 -12.757 1.00 89.25 267 LYS A CA 1
ATOM 2103 C C . LYS A 1 267 ? 26.288 6.657 -13.503 1.00 89.25 267 LYS A C 1
ATOM 2105 O O . LYS A 1 267 ? 26.894 7.151 -14.451 1.00 89.25 267 LYS A O 1
ATOM 2110 N N . ASP A 1 268 ? 25.109 7.125 -13.093 1.00 83.19 268 ASP A N 1
ATOM 2111 C CA . ASP A 1 268 ? 24.426 8.222 -13.782 1.00 83.19 268 ASP A CA 1
ATOM 2112 C C . ASP A 1 268 ? 25.151 9.564 -13.561 1.00 83.19 268 ASP A C 1
ATOM 2114 O O . ASP A 1 268 ? 25.176 10.114 -12.454 1.00 83.19 268 ASP A O 1
ATOM 2118 N N . 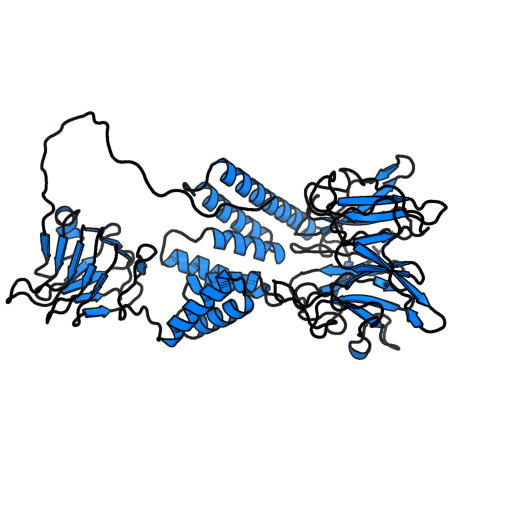ILE A 1 269 ? 25.769 10.092 -14.620 1.00 82.81 269 ILE A N 1
ATOM 2119 C CA . ILE A 1 269 ? 26.510 11.363 -14.605 1.00 82.81 269 ILE A CA 1
ATOM 2120 C C . ILE A 1 269 ? 25.605 12.597 -14.729 1.00 82.81 269 ILE A C 1
ATOM 2122 O O . ILE A 1 269 ? 26.069 13.708 -14.479 1.00 82.81 269 ILE A O 1
ATOM 2126 N N . GLN A 1 270 ? 24.336 12.422 -15.111 1.00 82.50 270 GLN A N 1
ATOM 2127 C CA . GLN A 1 270 ? 23.383 13.519 -15.320 1.00 82.50 270 GLN A CA 1
ATOM 2128 C C . GLN A 1 270 ? 22.709 13.960 -14.013 1.00 82.50 270 GLN A C 1
ATOM 2130 O O . GLN A 1 270 ? 22.152 15.054 -13.922 1.00 82.50 270 GLN A O 1
ATOM 2135 N N . VAL A 1 271 ? 22.768 13.122 -12.976 1.00 82.06 271 VAL A N 1
ATOM 2136 C CA . VAL A 1 271 ? 22.134 13.372 -11.680 1.00 82.06 271 VAL A CA 1
ATOM 2137 C C . VAL A 1 271 ? 23.107 14.060 -10.722 1.00 82.06 271 VAL A C 1
ATOM 2139 O O . VAL A 1 271 ? 24.211 13.579 -10.465 1.00 82.06 271 VAL A O 1
ATOM 2142 N N . SER A 1 272 ? 22.676 15.178 -10.126 1.00 89.94 272 SER A N 1
ATOM 2143 C CA . SER A 1 272 ? 23.478 15.900 -9.129 1.00 89.94 272 SER A CA 1
ATOM 2144 C C . SER A 1 272 ? 23.887 15.005 -7.949 1.00 89.94 272 SER A C 1
ATOM 2146 O O . SER A 1 272 ? 23.114 14.159 -7.494 1.00 89.94 272 SER A O 1
ATOM 2148 N N . LYS A 1 273 ? 25.074 15.247 -7.376 1.00 92.69 273 LYS A N 1
ATOM 2149 C CA . LYS A 1 273 ? 25.590 14.491 -6.218 1.00 92.69 273 LYS A CA 1
ATOM 2150 C C . LYS A 1 273 ? 24.596 14.436 -5.048 1.00 92.69 273 LYS A C 1
ATOM 2152 O O . LYS A 1 273 ? 24.431 13.382 -4.442 1.00 92.69 273 LYS A O 1
ATOM 2157 N N . LYS A 1 274 ? 23.911 15.550 -4.758 1.00 93.38 274 LYS A N 1
ATOM 2158 C CA . LYS A 1 274 ? 22.909 15.633 -3.681 1.00 93.38 274 LYS A CA 1
ATOM 2159 C C . LYS A 1 274 ? 21.705 14.729 -3.955 1.00 93.38 274 LYS A C 1
ATOM 2161 O O . LYS A 1 274 ? 21.303 13.972 -3.080 1.00 93.38 274 LYS A O 1
ATOM 2166 N N . LEU A 1 275 ? 21.148 14.785 -5.167 1.00 91.44 275 LEU A N 1
ATOM 2167 C CA . LEU A 1 275 ? 20.011 13.942 -5.542 1.00 91.44 275 LEU A CA 1
ATOM 2168 C C . LEU A 1 275 ? 20.397 12.458 -5.528 1.00 91.44 275 LEU A C 1
ATOM 2170 O O . LEU A 1 275 ? 19.662 11.644 -4.981 1.00 91.44 275 LEU A O 1
ATOM 2174 N N . LYS A 1 276 ? 21.591 12.131 -6.035 1.00 92.56 276 LYS A N 1
ATOM 2175 C CA . LYS A 1 276 ? 22.154 10.781 -5.985 1.00 92.56 276 LYS A CA 1
ATOM 2176 C C . LYS A 1 276 ? 22.223 10.260 -4.549 1.00 92.56 276 LYS A C 1
ATOM 2178 O O . LYS A 1 276 ? 21.703 9.191 -4.267 1.00 92.56 276 LYS A O 1
ATOM 2183 N N . GLN A 1 277 ? 22.779 11.039 -3.621 1.00 94.94 277 GLN A N 1
ATOM 2184 C CA . GLN A 1 277 ? 22.885 10.635 -2.217 1.00 94.94 277 GLN A CA 1
ATOM 2185 C C . GLN A 1 277 ? 21.517 10.393 -1.558 1.00 94.94 277 GLN A C 1
ATOM 2187 O O . GLN A 1 277 ? 21.371 9.434 -0.802 1.00 94.94 277 GLN A O 1
ATOM 2192 N N . ASN A 1 278 ? 20.506 11.204 -1.885 1.00 93.81 278 ASN A N 1
ATOM 2193 C CA . ASN A 1 278 ? 19.142 10.994 -1.397 1.00 93.81 278 ASN A CA 1
ATOM 2194 C C . ASN A 1 278 ? 18.550 9.675 -1.915 1.00 93.81 278 ASN A C 1
ATOM 2196 O O . ASN A 1 278 ? 18.036 8.888 -1.125 1.00 93.81 278 ASN A O 1
ATOM 2200 N N . VAL A 1 279 ? 18.671 9.407 -3.220 1.00 93.56 279 VAL A N 1
ATOM 2201 C CA . VAL A 1 279 ? 18.173 8.164 -3.833 1.00 93.56 279 VAL A CA 1
ATOM 2202 C C . VAL A 1 279 ? 18.897 6.943 -3.256 1.00 93.56 279 VAL A C 1
ATOM 2204 O O . VAL A 1 279 ? 18.250 5.973 -2.877 1.00 93.56 279 VAL A O 1
ATOM 2207 N N . LEU A 1 280 ? 20.223 7.005 -3.100 1.00 96.19 280 LEU A N 1
ATOM 2208 C CA . LEU A 1 280 ? 21.008 5.924 -2.495 1.00 96.19 280 LEU A CA 1
ATOM 2209 C C . LEU A 1 280 ? 20.598 5.653 -1.040 1.00 96.19 280 LEU A C 1
ATOM 2211 O O . LEU A 1 280 ? 20.528 4.497 -0.634 1.00 96.19 280 LEU A O 1
ATOM 2215 N N . SER A 1 281 ? 20.292 6.699 -0.264 1.00 97.00 281 SER A N 1
ATOM 2216 C CA . SER A 1 281 ? 19.771 6.555 1.101 1.00 97.00 281 SER A CA 1
ATOM 2217 C C . SER A 1 281 ? 18.431 5.811 1.121 1.00 97.00 281 SER A C 1
ATOM 2219 O O . SER A 1 281 ? 18.249 4.891 1.918 1.00 97.00 281 SER A O 1
ATOM 2221 N N . MET A 1 282 ? 17.522 6.147 0.197 1.00 95.81 282 MET A N 1
ATOM 2222 C CA . MET A 1 282 ? 16.238 5.452 0.058 1.00 95.81 282 MET A CA 1
ATOM 2223 C C . MET A 1 282 ? 16.436 3.977 -0.309 1.00 95.81 282 MET A C 1
ATOM 2225 O O . MET A 1 282 ? 15.858 3.116 0.342 1.00 95.81 282 MET A O 1
ATOM 2229 N N . ILE A 1 283 ? 17.302 3.668 -1.280 1.00 97.75 283 ILE A N 1
ATOM 2230 C CA . ILE A 1 283 ? 17.587 2.278 -1.680 1.00 97.75 283 ILE A CA 1
ATOM 2231 C C . ILE A 1 283 ? 18.186 1.479 -0.514 1.00 97.75 283 ILE A C 1
ATOM 2233 O O . ILE A 1 283 ? 17.750 0.364 -0.241 1.00 97.75 283 ILE A O 1
ATOM 2237 N N . ASN A 1 284 ? 19.152 2.055 0.211 1.00 98.19 284 ASN A N 1
ATOM 2238 C CA . ASN A 1 284 ? 19.757 1.394 1.369 1.00 98.19 284 ASN A CA 1
ATOM 2239 C C . ASN A 1 284 ? 18.723 1.112 2.471 1.00 98.19 284 ASN A C 1
ATOM 2241 O O . ASN A 1 284 ? 18.806 0.072 3.122 1.00 98.19 284 ASN A O 1
ATOM 2245 N N . ARG A 1 285 ? 17.739 2.000 2.668 1.00 97.44 285 ARG A N 1
ATOM 2246 C CA . ARG A 1 285 ? 16.618 1.742 3.579 1.00 97.44 285 ARG A CA 1
ATOM 2247 C C . ARG A 1 285 ? 15.790 0.548 3.113 1.00 97.44 285 ARG A C 1
ATOM 2249 O O . ARG A 1 285 ? 15.541 -0.337 3.919 1.00 97.44 285 ARG A O 1
ATOM 2256 N N . GLU A 1 286 ? 15.401 0.477 1.841 1.00 98.25 286 GLU A N 1
ATOM 2257 C CA . GLU A 1 286 ? 14.619 -0.666 1.340 1.00 98.25 286 GLU A CA 1
ATOM 2258 C C . GLU A 1 286 ? 15.377 -2.002 1.495 1.00 98.25 286 GLU A C 1
ATOM 2260 O O . GLU A 1 286 ? 14.784 -3.015 1.868 1.00 98.25 286 GLU A O 1
ATOM 2265 N N . ILE A 1 287 ? 16.704 -1.997 1.310 1.00 98.62 287 ILE A N 1
ATOM 2266 C CA . ILE A 1 287 ? 17.570 -3.157 1.586 1.00 98.62 287 ILE A CA 1
ATOM 2267 C C . ILE A 1 287 ? 17.547 -3.529 3.078 1.00 98.62 287 ILE A C 1
ATOM 2269 O O . ILE A 1 287 ? 17.493 -4.711 3.414 1.00 98.62 287 ILE A O 1
ATOM 2273 N N . GLN A 1 288 ? 17.570 -2.551 3.990 1.00 98.44 288 GLN A N 1
ATOM 2274 C CA . GLN A 1 288 ? 17.455 -2.809 5.433 1.00 98.44 288 GLN A CA 1
ATOM 2275 C C . GLN A 1 288 ? 16.109 -3.444 5.802 1.00 98.44 288 GLN A C 1
ATOM 2277 O O . GLN A 1 288 ? 16.100 -4.389 6.590 1.00 98.44 288 GLN A O 1
ATOM 2282 N N . LEU A 1 289 ? 15.007 -2.977 5.204 1.0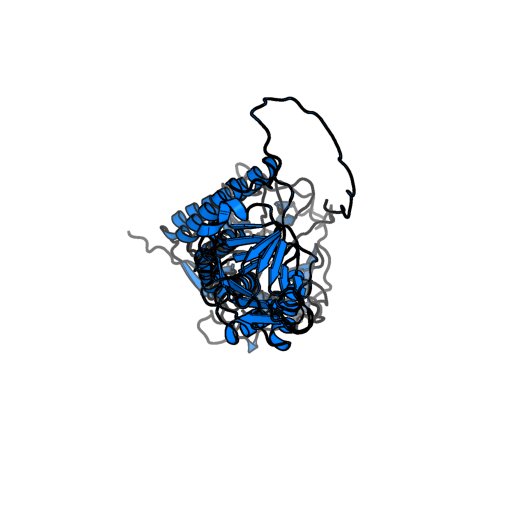0 98.50 289 LEU A N 1
ATOM 2283 C CA . LEU A 1 289 ? 13.683 -3.582 5.383 1.00 98.50 289 LEU A CA 1
ATOM 2284 C C . LEU A 1 289 ? 13.686 -5.042 4.906 1.00 98.50 289 LEU A C 1
ATOM 2286 O O . LEU A 1 289 ? 13.257 -5.928 5.637 1.00 98.50 289 LEU A O 1
ATOM 2290 N N . CYS A 1 290 ? 14.268 -5.323 3.733 1.00 98.69 290 CYS A N 1
ATOM 2291 C CA . CYS A 1 290 ? 14.396 -6.693 3.221 1.00 98.69 290 CYS A CA 1
ATOM 2292 C C . CYS A 1 290 ? 15.233 -7.598 4.140 1.00 98.69 290 CYS A C 1
ATOM 2294 O O . CYS A 1 290 ? 14.848 -8.736 4.406 1.00 98.69 290 CYS A O 1
ATOM 2296 N N . ASN A 1 291 ? 16.363 -7.099 4.651 1.00 98.62 291 ASN A N 1
ATOM 2297 C CA . ASN A 1 291 ? 17.198 -7.852 5.590 1.00 98.62 291 ASN A CA 1
ATOM 2298 C C . ASN A 1 291 ? 16.426 -8.207 6.866 1.00 98.62 291 ASN A C 1
ATOM 2300 O O . ASN A 1 291 ? 16.488 -9.346 7.324 1.00 98.62 291 ASN A O 1
ATOM 2304 N N . TYR A 1 292 ? 15.656 -7.263 7.412 1.00 98.38 292 TYR A N 1
ATOM 2305 C CA . TYR A 1 292 ? 14.825 -7.534 8.580 1.00 98.38 292 TYR A CA 1
ATOM 2306 C C . TYR A 1 292 ? 13.655 -8.480 8.262 1.00 98.38 292 TYR A C 1
ATOM 2308 O O . TYR A 1 292 ? 13.358 -9.377 9.050 1.00 98.38 292 TYR A O 1
ATOM 2316 N N . GLY A 1 293 ? 13.052 -8.361 7.076 1.00 98.19 293 GLY A N 1
ATOM 2317 C CA . GLY A 1 293 ? 12.057 -9.314 6.580 1.00 98.19 293 GLY A CA 1
ATOM 2318 C C . GLY A 1 293 ? 12.585 -10.745 6.526 1.00 98.19 293 GLY A C 1
ATOM 2319 O O . GLY A 1 293 ? 11.891 -11.672 6.941 1.00 98.19 293 GLY A O 1
ATOM 2320 N N . ASN A 1 294 ? 13.846 -10.931 6.134 1.00 98.19 294 ASN A N 1
ATOM 2321 C CA . ASN A 1 294 ? 14.521 -12.225 6.212 1.00 98.19 294 ASN A CA 1
ATOM 2322 C C . ASN A 1 294 ? 14.713 -12.731 7.643 1.00 98.19 294 ASN A C 1
ATOM 2324 O O . ASN A 1 294 ? 14.513 -13.919 7.904 1.00 98.19 294 ASN A O 1
ATOM 2328 N N . GLU A 1 295 ? 15.073 -11.858 8.587 1.00 98.06 295 GLU A N 1
ATOM 2329 C CA . GLU A 1 295 ? 15.162 -12.234 10.003 1.00 98.06 295 GLU A CA 1
ATOM 2330 C C . GLU A 1 295 ? 13.812 -12.739 10.539 1.00 98.06 295 GLU A C 1
ATOM 2332 O O . GLU A 1 295 ? 13.772 -13.773 11.211 1.00 98.06 295 GLU A O 1
ATOM 2337 N N . LEU A 1 296 ? 12.715 -12.044 10.212 1.00 97.88 296 LEU A N 1
ATOM 2338 C CA . LEU A 1 296 ? 11.359 -12.409 10.632 1.00 97.88 296 LEU A CA 1
ATOM 2339 C C . LEU A 1 296 ? 10.856 -13.683 9.949 1.00 97.88 296 LEU A C 1
ATOM 2341 O O . LEU A 1 296 ? 10.308 -14.560 10.614 1.00 97.88 296 LEU A O 1
ATOM 2345 N N . LYS A 1 297 ? 11.086 -13.833 8.641 1.00 96.88 297 LYS A N 1
ATOM 2346 C CA . LYS A 1 297 ? 10.683 -15.023 7.876 1.00 96.88 297 LYS A CA 1
ATOM 2347 C C . LYS A 1 297 ? 11.374 -16.297 8.374 1.00 96.88 297 LYS A C 1
ATOM 2349 O O . LYS A 1 297 ? 10.769 -17.364 8.358 1.00 96.88 297 LYS A O 1
ATOM 2354 N N . ASN A 1 298 ? 12.607 -16.181 8.872 1.00 96.94 298 ASN A N 1
ATOM 2355 C CA . ASN A 1 298 ? 13.348 -17.289 9.486 1.00 96.94 298 ASN A CA 1
ATOM 2356 C C . ASN A 1 298 ? 12.905 -17.611 10.927 1.00 96.94 298 ASN A C 1
ATOM 2358 O O . ASN A 1 298 ? 13.357 -18.603 11.500 1.00 96.94 298 ASN A O 1
ATOM 2362 N N . LYS A 1 299 ? 12.049 -16.780 11.532 1.00 96.31 299 LYS A N 1
ATOM 2363 C CA . LYS A 1 299 ? 11.506 -16.957 12.886 1.00 96.31 299 LYS A CA 1
ATOM 2364 C C . LYS A 1 299 ? 10.002 -16.651 12.890 1.00 96.31 299 LYS A C 1
ATOM 2366 O O . LYS A 1 299 ? 9.586 -15.693 13.546 1.00 96.31 299 LYS A O 1
ATOM 2371 N N . PRO A 1 300 ? 9.196 -17.428 12.145 1.00 96.06 300 PRO A N 1
ATOM 2372 C CA . PRO A 1 300 ? 7.777 -17.147 12.015 1.00 96.06 300 PRO A CA 1
ATOM 2373 C C . PRO A 1 300 ? 7.076 -17.232 13.373 1.00 96.06 300 PRO A C 1
ATOM 2375 O O . PRO A 1 300 ? 7.395 -18.084 14.208 1.00 96.06 300 PRO A O 1
ATOM 2378 N N . VAL A 1 301 ? 6.100 -16.354 13.585 1.00 95.62 301 VAL A N 1
ATOM 2379 C CA . VAL A 1 301 ? 5.202 -16.438 14.737 1.00 95.62 301 VAL A CA 1
ATOM 2380 C C . VAL A 1 301 ? 4.167 -17.540 14.514 1.00 95.62 301 VAL A C 1
ATOM 2382 O O . VAL A 1 301 ? 3.730 -17.791 13.392 1.00 95.62 301 VAL A O 1
ATOM 2385 N N . ASN A 1 302 ? 3.776 -18.212 15.596 1.00 94.50 302 ASN A N 1
ATOM 2386 C CA . ASN A 1 302 ? 2.862 -19.351 15.544 1.00 94.50 302 ASN A CA 1
ATOM 2387 C C . ASN A 1 302 ? 1.399 -18.885 15.522 1.00 94.50 302 ASN A C 1
ATOM 2389 O O . ASN A 1 302 ? 0.752 -18.770 16.564 1.00 94.50 302 ASN A O 1
ATOM 2393 N N . VAL A 1 303 ? 0.897 -18.563 14.333 1.00 94.94 303 VAL A N 1
ATOM 2394 C CA . VAL A 1 303 ? -0.478 -18.096 14.111 1.00 94.94 303 VAL A CA 1
ATOM 2395 C C . VAL A 1 303 ? -1.047 -18.707 12.836 1.00 94.94 303 VAL A C 1
ATOM 2397 O O . VAL A 1 303 ? -0.304 -19.028 11.908 1.00 94.94 303 VAL A O 1
ATOM 2400 N N . LEU A 1 304 ? -2.373 -18.813 12.765 1.00 94.81 304 LEU A N 1
ATOM 2401 C CA . LEU A 1 304 ? -3.081 -19.076 11.512 1.00 94.81 304 LEU A CA 1
ATOM 2402 C C . LEU A 1 304 ? -3.589 -17.759 10.935 1.00 94.81 304 LEU A C 1
ATOM 2404 O O . LEU A 1 304 ? -4.109 -16.923 11.677 1.00 94.81 304 LEU A O 1
ATOM 2408 N N . ILE A 1 305 ? -3.453 -17.594 9.620 1.00 95.25 305 ILE A N 1
ATOM 2409 C CA . ILE A 1 305 ? -3.945 -16.429 8.886 1.00 95.25 305 ILE A CA 1
ATOM 2410 C C . ILE A 1 305 ? -4.952 -16.902 7.844 1.00 95.25 305 ILE A C 1
ATOM 2412 O O . ILE A 1 305 ? -4.583 -17.612 6.911 1.00 95.25 305 ILE A O 1
ATOM 2416 N N . ASP A 1 306 ? -6.202 -16.471 7.986 1.00 93.62 306 ASP A N 1
ATOM 2417 C CA . ASP A 1 306 ? -7.277 -16.768 7.041 1.00 93.62 306 ASP A CA 1
ATOM 2418 C C . ASP A 1 306 ? -7.669 -15.498 6.281 1.00 93.62 306 ASP A C 1
ATOM 2420 O O . ASP A 1 306 ? -7.949 -14.469 6.897 1.00 93.62 306 ASP A O 1
ATOM 2424 N N . ASN A 1 307 ? -7.747 -15.560 4.952 1.00 94.44 307 ASN A N 1
ATOM 2425 C CA . ASN A 1 307 ? -8.458 -14.540 4.176 1.00 94.44 307 ASN A CA 1
ATOM 2426 C C . ASN A 1 307 ? -9.969 -14.696 4.434 1.00 94.44 307 ASN A C 1
ATOM 2428 O O . ASN A 1 307 ? -10.466 -15.824 4.470 1.00 94.44 307 ASN A O 1
ATOM 2432 N N . LEU A 1 308 ? -10.711 -13.598 4.617 1.00 92.88 308 LEU A N 1
ATOM 2433 C CA . LEU A 1 308 ? -12.155 -13.678 4.889 1.00 92.88 308 LEU A CA 1
ATOM 2434 C C . LEU A 1 308 ? -13.015 -14.107 3.686 1.00 92.88 308 LEU A C 1
ATOM 2436 O O . LEU A 1 308 ? -14.221 -14.302 3.847 1.00 92.88 308 LEU A O 1
ATOM 2440 N N . GLY A 1 309 ? -12.403 -14.323 2.521 1.00 91.62 309 GLY A N 1
ATOM 2441 C CA . GLY A 1 309 ? -13.059 -14.850 1.331 1.00 91.62 309 GLY A CA 1
ATOM 2442 C C . GLY A 1 309 ? -13.886 -13.804 0.585 1.00 91.62 309 GLY A C 1
ATOM 2443 O O . GLY A 1 309 ? -14.064 -12.678 1.050 1.00 91.62 309 GLY A O 1
ATOM 2444 N N . GLU A 1 310 ? -14.449 -14.215 -0.551 1.00 90.75 310 GLU A N 1
ATOM 2445 C CA . GLU A 1 310 ? -15.302 -13.390 -1.431 1.00 90.75 310 GLU A CA 1
ATOM 2446 C C . GLU A 1 310 ? -16.594 -12.880 -0.765 1.00 90.75 310 GLU A C 1
ATOM 2448 O O . GLU A 1 310 ? -17.291 -12.011 -1.283 1.00 90.75 310 GLU A O 1
ATOM 2453 N N . GLU A 1 311 ? -16.913 -13.413 0.414 1.00 86.56 311 GLU A N 1
ATOM 2454 C CA . GLU A 1 311 ? -18.053 -13.002 1.232 1.00 86.56 311 GLU A CA 1
ATOM 2455 C C . GLU A 1 311 ? -17.857 -11.590 1.813 1.00 86.56 311 GLU A C 1
ATOM 2457 O O . GLU A 1 311 ? -18.823 -10.852 2.047 1.00 86.56 311 GLU A O 1
ATOM 2462 N N . VAL A 1 312 ? -16.592 -11.219 2.041 1.00 92.81 312 VAL A N 1
ATOM 2463 C CA . VAL A 1 312 ? -16.172 -9.928 2.596 1.00 92.81 312 VAL A CA 1
ATOM 2464 C C . VAL A 1 312 ? -15.287 -9.184 1.605 1.00 92.81 312 VAL A C 1
ATOM 2466 O O . VAL A 1 312 ? -15.569 -8.021 1.326 1.00 92.81 312 VAL A O 1
ATOM 2469 N N . ASN A 1 313 ? -14.262 -9.842 1.065 1.00 95.12 313 ASN A N 1
ATOM 2470 C CA . ASN A 1 313 ? -13.263 -9.240 0.188 1.00 95.12 313 ASN A CA 1
ATOM 2471 C C . ASN A 1 313 ? -13.710 -9.244 -1.275 1.00 95.12 313 ASN A C 1
ATOM 2473 O O . ASN A 1 313 ? -14.475 -10.097 -1.722 1.00 95.12 313 ASN A O 1
ATOM 2477 N N . THR A 1 314 ? -13.217 -8.272 -2.027 1.00 93.88 314 THR A N 1
ATOM 2478 C CA . THR A 1 314 ? -13.526 -8.050 -3.437 1.00 93.88 314 THR A CA 1
ATOM 2479 C C . THR A 1 314 ? -12.241 -7.784 -4.212 1.00 93.88 314 THR A C 1
ATOM 2481 O O . THR A 1 314 ? -11.151 -7.757 -3.659 1.00 93.88 314 THR A O 1
ATOM 2484 N N . ILE A 1 315 ? -12.358 -7.541 -5.517 1.00 91.38 315 ILE A N 1
ATOM 2485 C CA . ILE A 1 315 ? -11.223 -7.067 -6.321 1.00 91.38 315 ILE A CA 1
ATOM 2486 C C . ILE A 1 315 ? -10.801 -5.629 -5.978 1.00 91.38 315 ILE A C 1
ATOM 2488 O O . ILE A 1 315 ? -9.822 -5.144 -6.531 1.00 91.38 315 ILE A O 1
ATOM 2492 N N . TYR A 1 316 ? -11.557 -4.919 -5.138 1.00 92.81 316 TYR A N 1
ATOM 2493 C CA . TYR A 1 316 ? -11.294 -3.545 -4.718 1.00 92.81 316 TYR A CA 1
ATOM 2494 C C . TYR A 1 316 ? -10.691 -3.526 -3.308 1.00 92.81 316 TYR A C 1
ATOM 2496 O O . TYR A 1 316 ? -10.756 -4.529 -2.611 1.00 92.81 316 TYR A O 1
ATOM 2504 N N . PRO A 1 317 ? -10.148 -2.386 -2.851 1.00 94.44 317 PRO A N 1
ATOM 2505 C CA . PRO A 1 317 ? -9.724 -2.248 -1.464 1.00 94.44 317 PRO A CA 1
ATOM 2506 C C . PRO A 1 317 ? -10.859 -2.513 -0.458 1.00 94.44 317 PRO A C 1
ATOM 2508 O O . PRO A 1 317 ? -11.855 -1.780 -0.437 1.00 94.44 317 PRO A O 1
ATOM 2511 N N . ASP A 1 318 ? -10.656 -3.506 0.408 1.00 96.94 318 ASP A N 1
ATOM 2512 C CA . ASP A 1 318 ? -11.476 -3.858 1.567 1.00 96.94 318 ASP A CA 1
ATOM 2513 C C . ASP A 1 318 ? -10.604 -3.839 2.836 1.00 96.94 318 ASP A C 1
ATOM 2515 O O . ASP A 1 318 ? -9.606 -4.549 2.943 1.00 96.94 318 ASP A O 1
ATOM 2519 N N . TYR A 1 319 ? -10.928 -2.972 3.799 1.00 97.69 319 TYR A N 1
ATOM 2520 C CA . TYR A 1 319 ? -10.031 -2.686 4.926 1.00 97.69 319 TYR A CA 1
ATOM 2521 C C . TYR A 1 319 ? -10.738 -2.060 6.135 1.00 97.69 319 TYR A C 1
ATOM 2523 O O . TYR A 1 319 ? -11.951 -1.856 6.146 1.00 97.69 319 TYR A O 1
ATOM 2531 N N . SER A 1 320 ? -9.963 -1.746 7.179 1.00 97.38 320 SER A N 1
ATOM 2532 C CA . SER A 1 320 ? -10.437 -1.209 8.463 1.00 97.38 320 SER A CA 1
ATOM 2533 C C . SER A 1 320 ? -11.560 -2.054 9.094 1.00 97.38 320 SER A C 1
ATOM 2535 O O . SER A 1 320 ? -12.685 -1.571 9.269 1.00 97.38 320 SER A O 1
ATOM 2537 N N . PRO A 1 321 ? -11.299 -3.349 9.375 1.00 96.94 321 PRO A N 1
ATOM 2538 C CA . PRO A 1 321 ? -12.285 -4.225 9.994 1.00 96.94 321 PRO A CA 1
ATOM 2539 C C . PRO A 1 321 ? -12.567 -3.827 11.447 1.00 96.94 321 PRO A C 1
ATOM 2541 O O . PRO A 1 321 ? -11.672 -3.461 12.203 1.00 96.94 321 PRO A O 1
ATOM 2544 N N . ILE A 1 322 ? -13.821 -3.973 11.866 1.00 94.69 322 ILE A N 1
ATOM 2545 C CA . ILE A 1 322 ? -14.278 -3.817 13.245 1.00 94.69 322 ILE A CA 1
ATOM 2546 C C . ILE A 1 322 ? -15.254 -4.951 13.547 1.00 94.69 322 ILE A C 1
ATOM 2548 O O . ILE A 1 322 ? -16.377 -4.969 13.042 1.00 94.69 322 ILE A O 1
ATOM 2552 N N . LEU A 1 323 ? -14.858 -5.888 14.405 1.00 92.56 323 LEU A N 1
ATOM 2553 C CA . LEU A 1 323 ? -15.743 -6.956 14.860 1.00 92.56 323 LEU A CA 1
ATOM 2554 C C . LEU A 1 323 ? -16.476 -6.547 16.140 1.00 92.56 323 LEU A C 1
ATOM 2556 O O . LEU A 1 323 ? -15.867 -6.346 17.194 1.00 92.56 323 LEU A O 1
ATOM 2560 N N . ARG A 1 324 ? -17.805 -6.472 16.062 1.00 90.12 324 ARG A N 1
ATOM 2561 C CA . ARG A 1 324 ? -18.680 -6.222 17.213 1.00 90.12 324 ARG A CA 1
ATOM 2562 C C . ARG A 1 324 ? -18.916 -7.512 18.004 1.00 90.12 324 ARG A C 1
ATOM 2564 O O . ARG A 1 324 ? -18.806 -8.619 17.483 1.00 90.12 324 ARG A O 1
ATOM 2571 N N . SER A 1 325 ? -19.271 -7.371 19.280 1.00 86.19 325 SER A N 1
ATOM 2572 C CA . SER A 1 325 ? -19.545 -8.506 20.178 1.00 86.19 325 SER A CA 1
ATOM 2573 C C . SER A 1 325 ? -20.760 -9.342 19.769 1.00 86.19 325 SER A C 1
ATOM 2575 O O . SER A 1 325 ? -20.859 -10.495 20.172 1.00 86.19 325 SER A O 1
ATOM 2577 N N . ASP A 1 326 ? -21.664 -8.781 18.965 1.00 85.12 326 ASP A N 1
ATOM 2578 C CA . ASP A 1 326 ? -22.819 -9.478 18.391 1.00 85.12 326 ASP A CA 1
ATOM 2579 C C . ASP A 1 326 ? -22.484 -10.267 17.108 1.00 85.12 326 ASP A C 1
ATOM 2581 O O . ASP A 1 326 ? -23.380 -10.830 16.484 1.00 85.12 326 ASP A O 1
ATOM 2585 N N . GLY A 1 327 ? -21.207 -10.318 16.710 1.00 85.62 327 GLY A N 1
ATOM 2586 C CA . GLY A 1 327 ? -20.752 -11.017 15.507 1.00 85.62 327 GLY A CA 1
ATOM 2587 C C . GLY A 1 327 ? -20.919 -10.218 14.212 1.00 85.62 327 GLY A C 1
ATOM 2588 O O . GLY A 1 327 ? -20.686 -10.761 13.134 1.00 85.62 327 GLY A O 1
ATOM 2589 N N . THR A 1 328 ? -21.308 -8.942 14.288 1.00 90.38 328 THR A N 1
ATOM 2590 C CA . THR A 1 328 ? -21.326 -8.048 13.121 1.00 90.38 328 THR A CA 1
ATOM 2591 C C . THR A 1 328 ? -19.910 -7.575 12.802 1.00 90.38 328 THR A C 1
ATOM 2593 O O . THR A 1 328 ? -19.272 -6.927 13.636 1.00 90.38 328 THR A O 1
ATOM 2596 N N . LEU A 1 329 ? -19.437 -7.847 11.588 1.00 94.25 329 LEU A N 1
ATOM 2597 C CA . LEU A 1 329 ? -18.244 -7.225 11.024 1.00 94.25 329 LEU A CA 1
ATOM 2598 C C . LEU A 1 329 ? -18.649 -5.915 10.353 1.00 94.25 329 LEU A C 1
ATOM 2600 O O . LEU A 1 329 ? -19.499 -5.919 9.469 1.00 94.25 329 LEU A O 1
ATOM 2604 N N . VAL A 1 330 ? -18.039 -4.807 10.755 1.00 96.44 330 VAL A N 1
ATOM 2605 C CA . VAL A 1 330 ? -18.116 -3.526 10.048 1.00 96.44 330 VAL A CA 1
ATOM 2606 C C . VAL A 1 330 ? -16.777 -3.280 9.379 1.00 96.44 330 VAL A C 1
ATOM 2608 O O . VAL A 1 330 ? -15.746 -3.524 9.993 1.00 96.44 330 VAL A O 1
ATOM 2611 N N . PHE A 1 331 ? -16.771 -2.811 8.140 1.00 97.81 331 PHE A N 1
ATOM 2612 C CA . PHE A 1 331 ? -15.532 -2.573 7.411 1.00 97.81 331 PHE A CA 1
ATOM 2613 C C . PHE A 1 331 ? -15.716 -1.513 6.325 1.00 97.81 331 PHE A C 1
ATOM 2615 O O . PHE A 1 331 ? -16.835 -1.095 6.022 1.00 97.81 331 PHE A O 1
ATOM 2622 N N . THR A 1 332 ? -14.607 -1.053 5.764 1.00 98.06 332 THR A N 1
ATOM 2623 C CA . THR A 1 332 ? -14.572 -0.085 4.667 1.00 98.06 332 THR A CA 1
ATOM 2624 C C . THR A 1 332 ? -14.348 -0.812 3.356 1.00 98.06 332 THR A C 1
ATOM 2626 O O . THR A 1 332 ? -13.497 -1.695 3.284 1.00 98.06 332 THR A O 1
ATOM 2629 N N . SER A 1 333 ? -15.072 -0.414 2.312 1.00 97.12 333 SER A N 1
ATOM 2630 C CA . SER A 1 333 ? -14.843 -0.927 0.966 1.00 97.12 333 SER A CA 1
ATOM 2631 C C . SER A 1 333 ? -14.929 0.162 -0.089 1.00 97.12 333 SER A C 1
ATOM 2633 O O . SER A 1 333 ? -15.773 1.060 -0.020 1.00 97.12 333 SER A O 1
ATOM 2635 N N . ARG A 1 334 ? -14.084 0.027 -1.112 1.00 95.81 334 ARG A N 1
ATOM 2636 C CA . ARG A 1 334 ? -14.091 0.841 -2.336 1.00 95.81 334 ARG A CA 1
ATOM 2637 C C . ARG A 1 334 ? -14.693 0.078 -3.523 1.00 95.81 334 ARG A C 1
ATOM 2639 O O . ARG A 1 334 ? -14.331 0.329 -4.674 1.00 95.81 334 ARG A O 1
ATOM 2646 N N . ARG A 1 335 ? -15.581 -0.882 -3.240 1.00 94.00 335 ARG A N 1
ATOM 2647 C CA . ARG A 1 335 ? -16.244 -1.724 -4.243 1.00 94.00 335 ARG A CA 1
ATOM 2648 C C . ARG A 1 335 ? -17.173 -0.955 -5.176 1.00 94.00 335 ARG A C 1
ATOM 2650 O O . ARG A 1 335 ? -17.663 0.135 -4.874 1.00 94.00 335 ARG A O 1
ATOM 2657 N N . GLU A 1 336 ? -17.457 -1.568 -6.320 1.00 93.12 336 GLU A N 1
ATOM 2658 C CA . GLU A 1 336 ? -18.509 -1.085 -7.205 1.00 93.12 336 GLU A CA 1
ATOM 2659 C C . GLU A 1 336 ? -19.850 -0.989 -6.466 1.00 93.12 336 GLU A C 1
ATOM 2661 O O . GLU A 1 336 ? -20.203 -1.825 -5.636 1.00 93.12 336 GLU A O 1
ATOM 2666 N N . GLY A 1 337 ? -20.595 0.075 -6.758 1.00 91.69 337 GLY A N 1
ATOM 2667 C CA . GLY A 1 337 ? -21.849 0.368 -6.081 1.00 91.69 337 GLY A CA 1
ATOM 2668 C C . GLY A 1 337 ? -21.714 1.262 -4.849 1.00 91.69 337 GLY A C 1
ATOM 2669 O O . GLY A 1 337 ? -22.754 1.560 -4.265 1.00 91.69 337 GLY A O 1
ATOM 2670 N N . SER A 1 338 ? -20.520 1.755 -4.476 1.00 93.62 338 SER A N 1
ATOM 2671 C CA . SER A 1 338 ? -20.352 2.791 -3.435 1.00 93.62 338 SER A CA 1
ATOM 2672 C C . SER A 1 338 ? -21.279 3.996 -3.627 1.00 93.62 338 SER A C 1
ATOM 2674 O O . SER A 1 338 ? -21.687 4.353 -4.737 1.00 93.62 338 SER A O 1
ATOM 2676 N N . THR A 1 339 ? -21.662 4.627 -2.521 1.00 95.69 339 THR A N 1
ATOM 2677 C CA . THR A 1 339 ? -22.662 5.695 -2.493 1.00 95.69 339 THR A CA 1
ATOM 2678 C C . THR A 1 339 ? -22.236 6.879 -3.360 1.00 95.69 339 THR A C 1
ATOM 2680 O O . THR A 1 339 ? -21.134 7.406 -3.273 1.00 95.69 339 THR A O 1
ATOM 2683 N N . GLY A 1 340 ? -23.124 7.290 -4.268 1.00 93.12 340 GLY A N 1
ATOM 2684 C CA . GLY A 1 340 ? -22.850 8.345 -5.248 1.00 93.12 340 GLY A CA 1
ATOM 2685 C C . GLY A 1 340 ? -21.991 7.929 -6.449 1.00 93.12 340 GLY A C 1
ATOM 2686 O O . GLY A 1 340 ? -21.881 8.725 -7.378 1.00 93.12 340 GLY A O 1
ATOM 2687 N N . GLY A 1 341 ? -21.403 6.725 -6.462 1.00 93.19 341 GLY A N 1
ATOM 2688 C CA . GLY A 1 341 ? -20.688 6.158 -7.615 1.00 93.19 341 GLY A CA 1
ATOM 2689 C C . GLY A 1 341 ? -19.446 6.933 -8.070 1.00 93.19 341 GLY A C 1
ATOM 2690 O O . GLY A 1 341 ? -18.957 6.713 -9.178 1.00 93.19 341 GLY A O 1
ATOM 2691 N N . LYS A 1 342 ? -18.945 7.864 -7.249 1.00 94.19 342 LYS A N 1
ATOM 2692 C CA . LYS A 1 342 ? -17.775 8.682 -7.583 1.00 94.19 342 LYS A CA 1
ATOM 2693 C C . LYS A 1 342 ? -16.495 7.871 -7.464 1.00 94.19 342 LYS A C 1
ATOM 2695 O O . LYS A 1 342 ? -16.399 6.978 -6.624 1.00 94.19 342 LYS A O 1
ATOM 2700 N N . LYS A 1 343 ? -15.518 8.235 -8.291 1.00 91.00 343 LYS A N 1
ATOM 2701 C CA . LYS A 1 343 ? -14.173 7.667 -8.308 1.00 91.00 343 LYS A CA 1
ATOM 2702 C C . LYS A 1 343 ? -13.134 8.749 -8.038 1.00 91.00 343 LYS A C 1
ATOM 2704 O O . LYS A 1 343 ? -13.360 9.913 -8.380 1.00 91.00 343 LYS A O 1
ATOM 2709 N N . ASP A 1 344 ? -12.022 8.370 -7.423 1.00 87.44 344 ASP A N 1
ATOM 2710 C CA . ASP A 1 344 ? -10.857 9.237 -7.269 1.00 87.44 344 ASP A CA 1
ATOM 2711 C C . ASP A 1 344 ? -10.052 9.340 -8.576 1.00 87.44 344 ASP A C 1
ATOM 2713 O O . ASP A 1 344 ? -10.432 8.815 -9.626 1.00 87.44 344 ASP A O 1
ATOM 2717 N N . LYS A 1 345 ? -8.934 10.067 -8.518 1.00 79.81 345 LYS A N 1
ATOM 2718 C CA . LYS A 1 345 ? -8.032 10.274 -9.661 1.00 79.81 345 LYS A CA 1
ATOM 2719 C C . LYS A 1 345 ? -7.306 8.991 -10.089 1.00 79.81 345 LYS A C 1
ATOM 2721 O O . LYS A 1 345 ? -6.829 8.935 -11.217 1.00 79.81 345 LYS A O 1
ATOM 2726 N N . GLU A 1 346 ? -7.235 7.989 -9.215 1.00 73.50 346 GLU A N 1
ATOM 2727 C CA . GLU A 1 346 ? -6.723 6.646 -9.491 1.00 73.50 346 GLU A CA 1
ATOM 2728 C C . GLU A 1 346 ? -7.804 5.709 -10.071 1.00 73.50 346 GLU A C 1
ATOM 2730 O O . GLU A 1 346 ? -7.500 4.592 -10.477 1.00 73.50 346 GLU A O 1
ATOM 2735 N N . GLY A 1 347 ? -9.061 6.162 -10.157 1.00 79.88 347 GLY A N 1
ATOM 2736 C CA . GLY A 1 347 ? -10.178 5.388 -10.698 1.00 79.88 347 GLY A CA 1
ATOM 2737 C C . GLY A 1 347 ? -10.863 4.466 -9.684 1.00 79.88 347 GLY A C 1
ATOM 2738 O O . GLY A 1 347 ? -11.774 3.721 -10.064 1.00 79.88 347 GLY A O 1
ATOM 2739 N N . ASN A 1 348 ? -10.486 4.539 -8.407 1.00 86.06 348 ASN A N 1
ATOM 2740 C CA . ASN A 1 348 ? -11.090 3.766 -7.325 1.00 86.06 348 ASN A CA 1
ATOM 2741 C C . ASN A 1 348 ? -12.364 4.448 -6.825 1.00 86.06 348 ASN A C 1
ATOM 2743 O O . ASN A 1 348 ? -12.387 5.670 -6.660 1.00 86.06 348 ASN A O 1
ATOM 2747 N N . PHE A 1 349 ? -13.424 3.687 -6.538 1.00 94.19 349 PHE A N 1
ATOM 2748 C CA . PHE A 1 349 ? -14.646 4.268 -5.972 1.00 94.19 349 PHE A CA 1
ATOM 2749 C C . PHE A 1 349 ? -14.380 4.894 -4.604 1.00 94.19 349 PHE A C 1
ATOM 2751 O O . PHE A 1 349 ? -13.463 4.485 -3.901 1.00 94.19 349 PHE A O 1
ATOM 2758 N N . PHE A 1 350 ? -15.147 5.904 -4.210 1.00 96.06 350 PHE A N 1
ATOM 2759 C CA . PHE A 1 350 ? -15.053 6.428 -2.845 1.00 96.06 350 PHE A CA 1
ATOM 2760 C C . PHE A 1 350 ? -15.457 5.362 -1.816 1.00 96.06 350 PHE A C 1
ATOM 2762 O O . PHE A 1 350 ? -16.262 4.472 -2.106 1.00 96.06 350 PHE A O 1
ATOM 2769 N N . GLU A 1 351 ? -14.853 5.448 -0.637 1.00 96.69 351 GLU A N 1
ATOM 2770 C CA . GLU A 1 351 ? -15.090 4.572 0.500 1.00 96.69 351 GLU A CA 1
ATOM 2771 C C . GLU A 1 351 ? -16.541 4.656 0.953 1.00 96.69 351 GLU A C 1
ATOM 2773 O O . GLU A 1 351 ? -17.076 5.747 1.151 1.00 96.69 351 GLU A O 1
ATOM 2778 N N . ASP A 1 352 ? -17.120 3.483 1.175 1.00 97.88 352 ASP A N 1
ATOM 2779 C CA . ASP A 1 352 ? -18.358 3.294 1.911 1.00 97.88 352 ASP A CA 1
ATOM 2780 C C . ASP A 1 352 ? -18.098 2.333 3.078 1.00 97.88 352 ASP A C 1
ATOM 2782 O O . ASP A 1 352 ? -17.244 1.442 3.009 1.00 97.88 352 ASP A O 1
ATOM 2786 N N . ILE A 1 353 ? -18.906 2.461 4.128 1.00 98.25 353 ILE A N 1
ATOM 2787 C CA . ILE A 1 353 ? -18.912 1.533 5.257 1.00 98.25 353 ILE A CA 1
ATOM 2788 C C . ILE A 1 353 ? -19.943 0.433 5.000 1.00 98.25 353 ILE A C 1
ATOM 2790 O O . ILE A 1 353 ? -21.118 0.708 4.719 1.00 98.25 353 ILE A O 1
ATOM 2794 N N . TYR A 1 354 ? -19.506 -0.812 5.134 1.00 97.50 354 TYR A N 1
ATOM 2795 C CA . TYR A 1 354 ? -20.304 -2.019 4.962 1.00 97.50 354 TYR A CA 1
ATOM 2796 C C . TYR A 1 354 ? -20.388 -2.797 6.272 1.00 97.50 354 TYR A C 1
ATOM 2798 O O . TYR A 1 354 ? -19.542 -2.657 7.158 1.00 97.50 354 TYR A O 1
ATOM 2806 N N . ILE A 1 355 ? -21.433 -3.607 6.388 1.00 95.06 355 ILE A N 1
ATOM 2807 C CA . ILE A 1 355 ? -21.613 -4.584 7.455 1.00 95.06 355 ILE A CA 1
ATOM 2808 C C . ILE A 1 355 ? -21.779 -5.972 6.852 1.00 95.06 355 ILE A C 1
ATOM 2810 O O . ILE A 1 355 ? -22.324 -6.103 5.762 1.00 95.06 355 ILE A O 1
ATOM 2814 N N . SER A 1 356 ? -21.312 -6.990 7.563 1.00 93.19 356 SER A N 1
ATOM 2815 C CA . SER A 1 356 ? -21.533 -8.401 7.253 1.00 93.19 356 SER A CA 1
ATOM 2816 C C . SER A 1 356 ? -21.728 -9.178 8.553 1.00 93.19 356 SER A C 1
ATOM 2818 O O . SER A 1 356 ? -21.215 -8.787 9.608 1.00 93.19 356 SER A O 1
ATOM 2820 N N . HIS A 1 357 ? -22.470 -10.278 8.503 1.00 87.06 357 HIS A N 1
ATOM 2821 C CA . HIS A 1 357 ? -22.774 -11.097 9.671 1.00 87.06 357 HIS A CA 1
ATOM 2822 C C . HIS A 1 357 ? -22.219 -12.511 9.511 1.00 87.06 357 HIS A C 1
ATOM 2824 O O . HIS A 1 357 ? -22.146 -13.061 8.411 1.00 87.06 357 HIS A O 1
ATOM 2830 N N . VAL A 1 358 ? -21.848 -13.122 10.637 1.00 78.25 358 VAL A N 1
ATOM 2831 C CA . VAL A 1 358 ? -21.515 -14.549 10.669 1.00 78.25 358 VAL A CA 1
ATOM 2832 C C . VAL A 1 358 ? -22.763 -15.367 10.323 1.00 78.25 358 VAL A C 1
ATOM 2834 O O . VAL A 1 358 ? -23.853 -15.119 10.848 1.00 78.25 358 VAL A O 1
ATOM 2837 N N . GLU A 1 359 ? -22.605 -16.353 9.444 1.00 70.31 359 GLU A N 1
ATOM 2838 C CA . GLU A 1 359 ? -23.682 -17.236 9.009 1.00 70.31 359 GLU A CA 1
ATOM 2839 C C . GLU A 1 359 ? -24.237 -18.057 10.187 1.00 70.31 359 GLU A C 1
ATOM 2841 O O . GLU A 1 359 ? -23.501 -18.751 10.898 1.00 70.31 359 GLU A O 1
ATOM 2846 N N . LYS A 1 360 ? -25.561 -18.002 10.396 1.00 61.81 360 LYS A N 1
ATOM 2847 C CA . LYS A 1 360 ? -26.235 -18.762 11.459 1.00 61.81 360 LYS A CA 1
ATOM 2848 C C . LYS A 1 360 ? -26.112 -20.268 11.204 1.00 61.81 360 LYS A C 1
ATOM 2850 O O . LYS A 1 360 ? -26.469 -20.741 10.135 1.00 61.81 360 LYS A O 1
ATOM 2855 N N . GLY A 1 361 ? -25.692 -21.028 12.218 1.00 55.41 361 GLY A N 1
ATOM 2856 C CA . GLY A 1 361 ? -25.650 -22.498 12.172 1.00 55.41 361 GLY A CA 1
ATOM 2857 C C . GLY A 1 361 ? -24.368 -23.102 11.588 1.00 55.41 361 GLY A C 1
ATOM 2858 O O . GLY A 1 361 ? -24.248 -24.323 11.556 1.00 55.41 361 GLY A O 1
ATOM 2859 N N . THR A 1 362 ? -23.398 -22.281 11.180 1.00 53.91 362 THR A N 1
ATOM 2860 C CA . THR A 1 362 ? -22.033 -22.738 10.878 1.00 53.91 362 THR A CA 1
ATOM 2861 C C . THR A 1 362 ? -21.151 -22.643 12.124 1.00 53.91 362 THR A C 1
ATOM 2863 O O . THR A 1 362 ? -21.546 -22.039 13.125 1.00 53.91 362 THR A O 1
ATOM 2866 N N . SER A 1 363 ? -19.952 -23.229 12.085 1.00 52.66 363 SER A N 1
ATOM 2867 C CA . SER A 1 363 ? -18.934 -23.129 13.141 1.00 52.66 363 SER A CA 1
ATOM 2868 C C . SER A 1 363 ? -18.412 -21.686 13.295 1.00 52.66 363 SER A C 1
ATOM 2870 O O . SER A 1 363 ? -17.287 -21.387 12.910 1.00 52.66 363 SER A O 1
ATOM 2872 N N . SER A 1 364 ? -19.258 -20.770 13.782 1.00 55.22 364 SER A N 1
ATOM 2873 C CA . SER A 1 364 ? -19.000 -19.424 14.335 1.00 55.22 364 SER A CA 1
ATOM 2874 C C . SER A 1 364 ? -18.025 -18.481 13.602 1.00 55.22 364 SER A C 1
ATOM 2876 O O . SER A 1 364 ? -17.600 -17.479 14.176 1.00 55.22 364 SER A O 1
ATOM 2878 N N . SER A 1 365 ? -17.643 -18.761 12.352 1.00 61.59 365 SER A N 1
ATOM 2879 C CA . SER A 1 365 ? -16.432 -18.156 11.770 1.00 61.59 365 SER A CA 1
ATOM 2880 C C . SER A 1 365 ? -16.507 -17.862 10.268 1.00 61.59 365 SER A C 1
ATOM 2882 O O . SER A 1 365 ? -15.515 -17.377 9.721 1.00 61.59 365 SER A O 1
ATOM 2884 N N . LYS A 1 366 ? -17.631 -18.148 9.596 1.00 74.38 366 LYS A N 1
ATOM 2885 C CA . LYS A 1 366 ? -17.818 -17.851 8.169 1.00 74.38 366 LYS A CA 1
ATOM 2886 C C . LYS A 1 366 ? -18.811 -16.699 7.994 1.00 74.38 366 LYS A C 1
ATOM 2888 O O . LYS A 1 366 ? -19.905 -16.741 8.552 1.00 74.38 366 LYS A O 1
ATOM 2893 N N . PHE A 1 367 ? -18.404 -15.668 7.259 1.00 79.56 367 PHE A N 1
ATOM 2894 C CA . PHE A 1 367 ? -19.274 -14.563 6.848 1.00 79.56 367 PHE A CA 1
ATOM 2895 C C . PHE A 1 367 ? -20.056 -14.948 5.591 1.00 79.56 367 PHE A C 1
ATOM 2897 O O . PHE A 1 367 ? -19.668 -15.876 4.886 1.00 79.56 367 PHE A O 1
ATOM 2904 N N . SER A 1 368 ? -21.152 -14.245 5.312 1.00 72.31 368 SER A N 1
ATOM 2905 C CA . SER A 1 368 ? -21.966 -14.480 4.117 1.00 72.31 368 SER A CA 1
ATOM 2906 C C . SER A 1 368 ? -22.101 -13.204 3.290 1.00 72.31 368 SER A C 1
ATOM 2908 O O . SER A 1 368 ? -22.563 -12.184 3.804 1.00 72.31 368 SER A O 1
ATOM 2910 N N . SER A 1 369 ? -21.784 -13.276 1.997 1.00 68.12 369 SER A N 1
ATOM 2911 C CA . SER A 1 369 ? -21.999 -12.226 0.989 1.00 68.12 369 SER A CA 1
ATOM 2912 C C . SER A 1 369 ? -23.457 -11.796 0.933 1.00 68.12 369 SER A C 1
ATOM 2914 O O . SER A 1 369 ? -23.737 -10.610 0.796 1.00 68.12 369 SER A O 1
ATOM 2916 N N . ALA A 1 370 ? -24.394 -12.731 1.126 1.00 67.25 370 ALA A N 1
ATOM 2917 C CA . ALA A 1 370 ? -25.825 -12.439 1.191 1.00 67.25 370 ALA A CA 1
ATOM 2918 C C . ALA A 1 370 ? -26.201 -11.533 2.379 1.00 67.25 370 ALA A C 1
ATOM 2920 O O . ALA A 1 370 ? -27.268 -10.924 2.370 1.00 67.25 370 ALA A O 1
ATOM 2921 N N . SER A 1 371 ? -25.335 -11.440 3.394 1.00 75.44 371 SER A N 1
ATOM 2922 C CA . SER A 1 371 ? -25.481 -10.528 4.533 1.00 75.44 371 SER A CA 1
ATOM 2923 C C . SER A 1 371 ? -24.640 -9.256 4.413 1.00 75.44 371 SER A C 1
ATOM 2925 O O . SER A 1 371 ? -24.708 -8.407 5.300 1.00 75.44 371 SER A O 1
ATOM 2927 N N . THR A 1 372 ? -23.836 -9.126 3.352 1.00 88.50 372 THR A N 1
ATOM 2928 C CA . THR A 1 372 ? -22.957 -7.976 3.165 1.00 88.50 372 THR A CA 1
ATOM 2929 C C . THR A 1 372 ? -23.727 -6.827 2.526 1.00 88.50 372 THR A C 1
ATOM 2931 O O . THR A 1 372 ? -24.094 -6.869 1.352 1.00 88.50 372 THR A O 1
ATOM 2934 N N . GLU A 1 373 ? -23.950 -5.767 3.295 1.00 93.19 373 GLU A N 1
ATOM 2935 C CA . GLU A 1 373 ? -24.706 -4.594 2.860 1.00 93.19 373 GLU A CA 1
ATOM 2936 C C . GLU A 1 373 ? -24.068 -3.289 3.339 1.00 93.19 373 GLU A C 1
ATOM 2938 O O . GLU A 1 373 ? -23.222 -3.261 4.232 1.00 93.19 373 GLU A O 1
ATOM 2943 N N . LYS A 1 374 ? -24.465 -2.167 2.733 1.00 95.81 374 LYS A N 1
ATOM 2944 C CA . LYS A 1 374 ? -24.049 -0.842 3.207 1.00 95.81 374 LYS A CA 1
ATOM 2945 C C . LYS A 1 374 ? -24.655 -0.575 4.576 1.00 95.81 374 LYS A C 1
ATOM 2947 O O . LYS A 1 374 ? -25.856 -0.744 4.755 1.00 95.81 374 LYS A O 1
ATOM 2952 N N . ILE A 1 375 ? -23.865 -0.032 5.499 1.00 95.88 375 ILE A N 1
ATOM 2953 C CA . ILE A 1 375 ? -24.290 0.134 6.895 1.00 95.88 375 ILE A CA 1
ATOM 2954 C C . ILE A 1 375 ? -25.569 0.974 7.063 1.00 95.88 375 ILE A C 1
ATOM 2956 O O . ILE A 1 375 ? -26.398 0.674 7.919 1.00 95.88 375 ILE A O 1
ATOM 2960 N N . SER A 1 376 ? -25.713 2.070 6.301 1.00 95.50 376 SER A N 1
ATOM 2961 C CA . SER A 1 376 ? -26.899 2.940 6.275 1.00 95.50 376 SER A CA 1
ATOM 2962 C C . SER A 1 376 ? -26.701 4.127 5.330 1.00 95.50 376 SER A C 1
ATOM 2964 O O . SER A 1 376 ? -25.628 4.722 5.309 1.00 95.50 376 SER A O 1
ATOM 2966 N N . ASN A 1 377 ? -27.772 4.591 4.680 1.00 94.38 377 ASN A N 1
ATOM 2967 C CA . ASN A 1 377 ? -27.802 5.869 3.950 1.00 94.38 377 ASN A CA 1
ATOM 2968 C C . ASN A 1 377 ? -27.722 7.128 4.845 1.00 94.38 377 ASN A C 1
ATOM 2970 O O . ASN A 1 377 ? -27.638 8.244 4.337 1.00 94.38 377 ASN A O 1
ATOM 2974 N N . ARG A 1 378 ? -27.799 6.977 6.175 1.00 95.25 378 ARG A N 1
ATOM 2975 C CA . ARG A 1 378 ? -27.528 8.061 7.139 1.00 95.25 378 ARG A CA 1
ATOM 2976 C C . ARG A 1 378 ? -26.053 8.172 7.493 1.00 95.25 378 ARG A C 1
ATOM 2978 O O . ARG A 1 378 ? -25.624 9.230 7.956 1.00 95.25 378 ARG A O 1
ATOM 2985 N N . ILE A 1 379 ? -25.323 7.075 7.319 1.00 97.19 379 ILE A N 1
ATOM 2986 C CA . ILE A 1 379 ? -23.881 7.027 7.486 1.00 97.19 379 ILE A CA 1
ATOM 2987 C C . ILE A 1 379 ? -23.267 7.284 6.124 1.00 97.19 379 ILE A C 1
ATOM 2989 O O . ILE A 1 379 ? -22.861 8.410 5.925 1.00 97.19 379 ILE A O 1
ATOM 2993 N N . ASN A 1 380 ? -23.308 6.366 5.163 1.00 97.56 380 ASN A N 1
ATOM 2994 C CA . ASN A 1 380 ? -22.666 6.569 3.863 1.00 97.56 380 ASN A CA 1
ATOM 2995 C C . ASN A 1 380 ? -23.265 7.750 3.085 1.00 97.56 380 ASN A C 1
ATOM 2997 O O . ASN A 1 380 ? -24.485 7.932 3.004 1.00 97.56 380 ASN A O 1
ATOM 3001 N N . SER A 1 381 ? -22.381 8.547 2.498 1.00 96.06 381 SER A N 1
ATOM 3002 C CA . SER A 1 381 ? -22.662 9.747 1.719 1.00 96.06 381 SER A CA 1
ATOM 3003 C C . SER A 1 381 ? -21.984 9.664 0.343 1.00 96.06 381 SER A C 1
ATOM 3005 O O . SER A 1 381 ? -21.173 8.779 0.112 1.00 96.06 381 SER A O 1
ATOM 3007 N N . PRO A 1 382 ? -22.261 10.580 -0.605 1.00 95.88 382 PRO A N 1
ATOM 3008 C CA . PRO A 1 382 ? -21.540 10.646 -1.888 1.00 95.88 382 PRO A CA 1
ATOM 3009 C C . PRO A 1 382 ? -20.061 11.093 -1.797 1.00 95.88 382 PRO A C 1
ATOM 3011 O O . PRO A 1 382 ? -19.559 11.732 -2.732 1.00 95.88 382 PRO A O 1
ATOM 3014 N N . SER A 1 383 ? -19.412 10.862 -0.657 1.00 94.56 383 SER A N 1
ATOM 3015 C CA . SER A 1 383 ? -18.067 11.298 -0.270 1.00 94.56 383 SER A CA 1
ATOM 3016 C C . SER A 1 383 ? -17.282 10.110 0.294 1.00 94.56 383 SER A C 1
ATOM 3018 O O . SER A 1 383 ? -17.834 9.027 0.410 1.00 94.56 383 SER A O 1
ATOM 3020 N N . HIS A 1 384 ? -16.016 10.311 0.663 1.00 95.00 384 HIS A N 1
ATOM 3021 C CA . HIS A 1 384 ? -15.217 9.288 1.342 1.00 95.00 384 HIS A CA 1
ATOM 3022 C C . HIS A 1 384 ? -15.714 9.069 2.780 1.00 95.00 384 HIS A C 1
ATOM 3024 O O . HIS A 1 384 ? -15.562 9.972 3.610 1.00 95.00 384 HIS A O 1
ATOM 3030 N N . ASP A 1 385 ? -16.280 7.892 3.060 1.00 96.94 385 ASP A N 1
ATOM 3031 C CA . ASP A 1 385 ? -16.734 7.464 4.384 1.00 96.94 385 ASP A CA 1
ATOM 3032 C C . ASP A 1 385 ? -16.095 6.126 4.778 1.00 96.94 385 ASP A C 1
ATOM 3034 O O . ASP A 1 385 ? -16.442 5.081 4.234 1.00 96.94 385 ASP A O 1
ATOM 3038 N N . ALA A 1 386 ? -15.177 6.149 5.748 1.00 97.19 386 ALA A N 1
ATOM 3039 C CA . ALA A 1 386 ? -14.420 4.963 6.161 1.00 97.19 386 ALA A CA 1
ATOM 3040 C C . ALA A 1 386 ? -14.596 4.660 7.651 1.00 97.19 386 ALA A C 1
ATOM 3042 O O . ALA A 1 386 ? -14.573 5.560 8.492 1.00 97.19 386 ALA A O 1
ATOM 3043 N N . ALA A 1 387 ? -14.768 3.386 7.986 1.00 97.44 387 ALA A N 1
ATOM 3044 C CA . ALA A 1 387 ? -14.915 2.925 9.358 1.00 97.44 387 ALA A CA 1
ATOM 3045 C C . ALA A 1 387 ? -13.619 3.158 10.149 1.00 97.44 387 ALA A C 1
ATOM 3047 O O . ALA A 1 387 ? -12.527 2.935 9.631 1.00 97.44 387 ALA A O 1
ATOM 3048 N N . ILE A 1 388 ? -13.746 3.594 11.406 1.00 96.38 388 ILE A N 1
ATOM 3049 C CA . ILE A 1 388 ? -12.607 3.759 12.320 1.00 96.38 388 ILE A CA 1
ATOM 3050 C C . ILE A 1 388 ? -12.757 2.836 13.530 1.00 96.38 388 ILE A C 1
ATOM 3052 O O . ILE A 1 388 ? -11.911 1.983 13.765 1.00 96.38 388 ILE A O 1
ATOM 3056 N N . GLN A 1 389 ? -13.832 2.988 14.309 1.00 93.69 389 GLN A N 1
ATOM 3057 C CA . GLN A 1 389 ? -14.034 2.184 15.517 1.00 93.69 389 GLN A CA 1
ATOM 3058 C C . GLN A 1 389 ? -15.500 2.190 15.963 1.00 93.69 389 GLN A C 1
ATOM 3060 O O . GLN A 1 389 ? -16.241 3.140 15.705 1.00 93.69 389 GLN A O 1
ATOM 3065 N N . PHE A 1 390 ? -15.898 1.165 16.715 1.00 92.19 390 PHE A N 1
ATOM 3066 C CA . PHE A 1 390 ? -17.092 1.187 17.558 1.00 92.19 390 PHE A CA 1
ATOM 3067 C C . PHE A 1 390 ? -16.735 1.350 19.039 1.00 92.19 390 PHE A C 1
ATOM 3069 O O . PHE A 1 390 ? -15.873 0.637 19.549 1.00 92.19 390 PHE A O 1
ATOM 3076 N N . ALA A 1 391 ? -17.469 2.214 19.740 1.00 88.62 391 ALA A N 1
ATOM 3077 C CA . ALA A 1 391 ? -17.486 2.283 21.201 1.00 88.62 391 ALA A CA 1
ATOM 3078 C C . ALA A 1 391 ? -18.941 2.249 21.685 1.00 88.62 391 ALA A C 1
ATOM 3080 O O . ALA A 1 391 ? -19.700 3.199 21.478 1.00 88.62 391 ALA A O 1
ATOM 3081 N N . GLY A 1 392 ? -19.360 1.115 22.251 1.00 87.69 392 GLY A N 1
ATOM 3082 C CA . GLY A 1 392 ? -20.759 0.874 22.606 1.00 87.69 392 GLY A CA 1
ATOM 3083 C C . GLY A 1 392 ? -21.686 0.966 21.388 1.00 87.69 392 GLY A C 1
ATOM 3084 O O . GLY A 1 392 ? -21.580 0.180 20.445 1.00 87.69 392 GLY A O 1
ATOM 3085 N N . ASP A 1 393 ? -22.603 1.932 21.413 1.00 91.56 393 ASP A N 1
ATOM 3086 C CA . ASP A 1 393 ? -23.541 2.235 20.330 1.00 91.56 393 ASP A CA 1
ATOM 3087 C C . ASP A 1 393 ? -23.035 3.328 19.368 1.00 91.56 393 ASP A C 1
ATOM 3089 O O . ASP A 1 393 ? -23.757 3.735 18.457 1.00 91.56 393 ASP A O 1
ATOM 3093 N N . LYS A 1 394 ? -21.801 3.816 19.537 1.00 93.94 394 LYS A N 1
ATOM 3094 C CA . LYS A 1 394 ? -21.215 4.876 18.709 1.00 93.94 394 LYS A CA 1
ATOM 3095 C C . LYS A 1 394 ? -20.292 4.300 17.646 1.00 93.94 394 LYS A C 1
ATOM 3097 O O . LYS A 1 394 ? -19.365 3.564 17.967 1.00 93.94 394 LYS A O 1
ATOM 3102 N N . LEU A 1 395 ? -20.506 4.715 16.401 1.00 96.06 395 LEU A N 1
ATOM 3103 C CA . LEU A 1 395 ? -19.570 4.532 15.297 1.00 96.06 395 LEU A CA 1
ATOM 3104 C C . LEU A 1 395 ? -18.742 5.804 15.132 1.00 96.06 395 LEU A C 1
ATOM 3106 O O . LEU A 1 395 ? -19.292 6.879 14.876 1.00 96.06 395 LEU A O 1
ATOM 3110 N N . PHE A 1 396 ? -17.429 5.649 15.233 1.00 96.00 396 PHE A N 1
ATOM 3111 C CA . PHE A 1 396 ? -16.440 6.616 14.786 1.00 96.00 396 PHE A CA 1
ATOM 3112 C C . PHE A 1 396 ? -16.060 6.272 13.353 1.00 96.00 396 PHE A C 1
ATOM 3114 O O . PHE A 1 396 ? -15.808 5.108 13.029 1.00 96.00 396 PHE A O 1
ATOM 3121 N N . PHE A 1 397 ? -16.029 7.280 12.493 1.00 97.25 397 PHE A N 1
ATOM 3122 C CA . PHE A 1 397 ? -15.717 7.090 11.087 1.00 97.25 397 PHE A CA 1
ATOM 3123 C C . PHE A 1 397 ? -15.096 8.346 10.478 1.00 97.25 397 PHE A C 1
ATOM 3125 O O . PHE A 1 397 ? -15.353 9.467 10.920 1.00 97.25 397 PHE A O 1
ATOM 3132 N N . TYR A 1 398 ? -14.259 8.156 9.470 1.00 95.81 398 TYR A N 1
ATOM 3133 C CA . TYR A 1 398 ? -13.653 9.224 8.695 1.00 95.81 398 TYR A CA 1
ATOM 3134 C C . TYR A 1 398 ? -14.671 9.801 7.715 1.00 95.81 398 TYR A C 1
ATOM 3136 O O . TYR A 1 398 ? -15.368 9.053 7.035 1.00 95.81 398 TYR A O 1
ATOM 3144 N N . ARG A 1 399 ? -14.703 11.130 7.597 1.00 94.19 399 ARG A N 1
ATOM 3145 C CA . ARG A 1 399 ? -15.377 11.841 6.509 1.00 94.19 399 ARG A CA 1
ATOM 3146 C C . ARG A 1 399 ? -14.624 13.110 6.151 1.00 94.19 399 ARG A C 1
ATOM 3148 O O . ARG A 1 399 ? -14.523 14.021 6.975 1.00 94.19 399 ARG A O 1
ATOM 3155 N N . ASN A 1 400 ? -14.198 13.222 4.893 1.00 85.06 400 ASN A N 1
ATOM 3156 C CA . ASN A 1 400 ? -13.632 14.450 4.313 1.00 85.06 400 ASN A CA 1
ATOM 3157 C C . ASN A 1 400 ? -12.547 15.108 5.185 1.00 85.06 400 ASN A C 1
ATOM 3159 O O . ASN A 1 400 ? -12.612 16.303 5.480 1.00 85.06 400 ASN A O 1
ATOM 3163 N N . GLY A 1 401 ? -11.573 14.315 5.626 1.00 83.06 401 GLY A N 1
ATOM 3164 C CA . GLY A 1 401 ? -10.436 14.783 6.419 1.00 83.06 401 GLY A CA 1
ATOM 3165 C C . GLY A 1 401 ? -10.692 14.886 7.922 1.00 83.06 401 GLY A C 1
ATOM 3166 O O . GLY A 1 401 ? -9.830 15.375 8.636 1.00 83.06 401 GLY A O 1
ATOM 3167 N N . SER A 1 402 ? -11.856 14.482 8.435 1.00 85.81 402 SER A N 1
ATOM 3168 C CA . SER A 1 402 ? -12.153 14.579 9.870 1.00 85.81 402 SER A CA 1
ATOM 3169 C C . SER A 1 402 ? -12.843 13.336 10.410 1.00 85.81 402 SER A C 1
ATOM 3171 O O . SER A 1 402 ? -13.669 12.724 9.733 1.00 85.81 402 SER A O 1
ATOM 3173 N N . VAL A 1 403 ? -12.599 13.044 11.686 1.00 92.38 403 VAL A N 1
ATOM 3174 C CA . VAL A 1 403 ? -13.353 12.029 12.425 1.00 92.38 403 VAL A CA 1
ATOM 3175 C C . VAL A 1 403 ? -14.748 12.551 12.775 1.00 92.38 403 VAL A C 1
ATOM 3177 O O . VAL A 1 403 ? -14.923 13.620 13.375 1.00 92.38 403 VAL A O 1
ATOM 3180 N N . CYS A 1 404 ? -15.752 11.773 12.398 1.00 94.62 404 CYS A N 1
ATOM 3181 C CA . CYS A 1 404 ? -17.154 11.950 12.736 1.00 94.62 404 CYS A CA 1
ATOM 3182 C C . CYS A 1 404 ? -17.622 10.831 13.668 1.00 94.62 404 CYS A C 1
ATOM 3184 O O . CYS A 1 404 ? -17.049 9.744 13.709 1.00 94.62 404 CYS A O 1
ATOM 3186 N N . VAL A 1 405 ? -18.687 11.109 14.413 1.00 95.56 405 VAL A N 1
ATOM 3187 C CA . VAL A 1 405 ? -19.341 10.168 15.318 1.00 95.56 405 VAL A CA 1
ATOM 3188 C C . VAL A 1 405 ? -20.826 10.129 14.995 1.00 95.56 405 VAL A C 1
ATOM 3190 O O . VAL A 1 405 ? -21.465 11.173 14.846 1.00 95.56 405 VAL A O 1
ATOM 3193 N N . SER A 1 406 ? -21.395 8.931 14.913 1.00 97.00 406 SER A N 1
ATOM 3194 C CA . SER A 1 406 ? -22.844 8.726 14.893 1.00 97.00 406 SER A CA 1
ATOM 3195 C C . SER A 1 406 ? -23.244 7.677 15.924 1.00 97.00 406 SER A C 1
ATOM 3197 O O . SER A 1 406 ? -22.480 6.766 16.220 1.00 97.00 406 SER A O 1
ATOM 3199 N N . THR A 1 407 ? -24.430 7.827 16.508 1.00 96.69 407 THR A N 1
ATOM 3200 C CA . THR A 1 407 ? -24.954 6.922 17.544 1.00 96.69 407 THR A CA 1
ATOM 3201 C C . THR A 1 407 ? -26.065 6.054 16.959 1.00 96.69 407 THR A C 1
ATOM 3203 O O . THR A 1 407 ? -26.985 6.577 16.325 1.00 96.69 407 THR A O 1
ATOM 3206 N N . LEU A 1 408 ? -25.986 4.744 17.166 1.00 95.56 408 LEU A N 1
ATOM 3207 C CA . LEU A 1 408 ? -26.992 3.764 16.784 1.00 95.56 408 LEU A CA 1
ATOM 3208 C C . LEU A 1 408 ? -28.058 3.667 17.874 1.00 95.56 408 LEU A C 1
ATOM 3210 O O . LEU A 1 408 ? -27.784 3.285 19.006 1.00 95.56 408 LEU A O 1
ATOM 3214 N N . ASN A 1 409 ? -29.311 3.947 17.535 1.00 94.31 409 ASN A N 1
ATOM 3215 C CA . ASN A 1 409 ? -30.409 3.687 18.452 1.00 94.31 409 ASN A CA 1
ATOM 3216 C C . ASN A 1 409 ? -30.712 2.182 18.488 1.00 94.31 409 ASN A C 1
ATOM 3218 O O . ASN A 1 409 ? -31.395 1.655 17.610 1.00 94.31 409 ASN A O 1
ATOM 3222 N N . LEU A 1 410 ? -30.245 1.501 19.536 1.00 89.50 410 LEU A N 1
ATOM 3223 C CA . LEU A 1 410 ? -30.395 0.049 19.696 1.00 89.50 410 LEU A CA 1
ATOM 3224 C C . LEU A 1 410 ? -31.857 -0.430 19.757 1.00 89.50 410 LEU A C 1
ATOM 3226 O O . LEU A 1 410 ? -32.120 -1.598 19.493 1.00 89.50 410 LEU A O 1
ATOM 3230 N N . LYS A 1 411 ? -32.825 0.445 20.075 1.00 91.12 411 LYS A N 1
ATOM 3231 C CA . LYS A 1 411 ? -34.248 0.062 20.149 1.00 91.12 411 LYS A CA 1
ATOM 3232 C C . LYS A 1 411 ? -34.908 -0.058 18.778 1.00 91.12 411 LYS A C 1
ATOM 3234 O O . LYS A 1 411 ? -35.869 -0.804 18.640 1.00 91.12 411 LYS A O 1
ATOM 3239 N N . ASN A 1 412 ? -34.459 0.717 17.791 1.00 92.44 412 ASN A N 1
ATOM 3240 C CA . ASN A 1 412 ? -35.093 0.766 16.468 1.00 92.44 412 ASN A CA 1
ATOM 3241 C C . ASN A 1 412 ? -34.116 0.604 15.292 1.00 92.44 412 ASN A C 1
ATOM 3243 O O . ASN A 1 412 ? -34.542 0.719 14.144 1.00 92.44 412 ASN A O 1
ATOM 3247 N N . GLY A 1 413 ? -32.828 0.385 15.566 1.00 89.56 413 GLY A N 1
ATOM 3248 C CA . GLY A 1 413 ? -31.783 0.172 14.565 1.00 89.56 413 GLY A CA 1
ATOM 3249 C C . GLY A 1 413 ? -31.421 1.408 13.735 1.00 89.56 413 GLY A C 1
ATOM 3250 O O . GLY A 1 413 ? -30.745 1.276 12.718 1.00 89.56 413 GLY A O 1
ATOM 3251 N N . LYS A 1 414 ? -31.872 2.616 14.107 1.00 94.44 414 LYS A N 1
ATOM 3252 C CA . LYS A 1 414 ? -31.626 3.832 13.314 1.00 94.44 414 LYS A CA 1
ATOM 3253 C C . LYS A 1 414 ? -30.395 4.590 13.790 1.00 94.44 414 LYS A C 1
ATOM 3255 O O . LYS A 1 414 ? -30.233 4.859 14.978 1.00 94.44 414 LYS A O 1
ATOM 3260 N N . TRP A 1 415 ? -29.589 5.032 12.832 1.00 96.94 415 TRP A N 1
ATOM 3261 C CA . TRP A 1 415 ? -28.470 5.936 13.071 1.00 96.94 415 TRP A CA 1
ATOM 3262 C C . TRP A 1 415 ? -28.927 7.374 13.316 1.00 96.94 415 TRP A C 1
ATOM 3264 O O . TRP A 1 415 ? -29.789 7.906 12.607 1.00 96.94 415 TRP A O 1
ATOM 3274 N N . GLY A 1 416 ? -28.302 8.016 14.300 1.00 96.75 416 GLY A N 1
ATOM 3275 C CA . GLY A 1 416 ? -28.367 9.454 14.511 1.00 96.75 416 GLY A CA 1
ATOM 3276 C C . GLY A 1 416 ? -27.707 10.240 13.374 1.00 96.75 416 GLY A C 1
ATOM 3277 O O . GLY A 1 416 ? -27.099 9.684 12.456 1.00 96.75 416 GLY A O 1
ATOM 3278 N N . LYS A 1 417 ? -27.838 11.568 13.423 1.00 95.56 417 LYS A N 1
ATOM 3279 C CA . LYS A 1 417 ? -27.113 12.452 12.506 1.00 95.56 417 LYS A CA 1
ATOM 3280 C C . LYS A 1 417 ? -25.617 12.390 12.846 1.00 95.56 417 LYS A C 1
ATOM 3282 O O . LYS A 1 417 ? -25.288 12.603 14.010 1.00 95.56 417 LYS A O 1
ATOM 3287 N N . PRO A 1 418 ? -24.723 12.158 11.870 1.00 96.19 418 PRO A N 1
ATOM 3288 C CA . PRO A 1 418 ? -23.297 12.252 12.130 1.00 96.19 418 PRO A CA 1
ATOM 3289 C C . PRO A 1 418 ? -22.867 13.656 12.556 1.00 96.19 418 PRO A C 1
ATOM 3291 O O . PRO A 1 418 ? -23.237 14.649 11.921 1.00 96.19 418 PRO A O 1
ATOM 3294 N N . GLU A 1 419 ? -22.047 13.727 13.598 1.00 94.31 419 GLU A N 1
ATOM 3295 C CA . GLU A 1 419 ? -21.441 14.958 14.098 1.00 94.31 419 GLU A CA 1
ATOM 3296 C C . GLU A 1 419 ? -19.920 14.860 14.014 1.00 94.31 419 GLU A C 1
ATOM 3298 O O . GLU A 1 419 ? -19.345 13.804 14.267 1.00 94.31 419 GLU A O 1
ATOM 3303 N N . LYS A 1 420 ? -19.244 15.968 13.695 1.00 92.50 420 LYS A N 1
ATOM 3304 C CA . LYS A 1 420 ? -17.785 16.026 13.834 1.00 92.50 420 LYS A CA 1
ATOM 3305 C C . LYS A 1 420 ? -17.402 15.836 15.298 1.00 92.50 420 LYS A C 1
ATOM 3307 O O . LYS A 1 420 ? -18.098 16.318 16.195 1.00 92.50 420 LYS A O 1
ATOM 3312 N N . LEU A 1 421 ? -16.265 15.190 15.527 1.00 90.75 421 LEU A N 1
ATOM 3313 C CA . LEU A 1 421 ? -15.714 15.025 16.862 1.00 90.75 421 LEU A CA 1
ATOM 3314 C C . LEU A 1 421 ? -15.517 16.393 17.547 1.00 90.75 421 LEU A C 1
ATOM 3316 O O . LEU A 1 421 ? -14.858 17.285 17.008 1.00 90.75 421 LEU A O 1
ATOM 3320 N N . LYS A 1 422 ? -16.098 16.565 18.740 1.00 90.25 422 LYS A N 1
ATOM 3321 C CA . LYS A 1 422 ? -16.013 17.812 19.518 1.00 90.25 422 LYS A CA 1
ATOM 3322 C C . LYS A 1 422 ? -14.684 17.860 20.265 1.00 90.25 422 LYS A C 1
ATOM 3324 O O . LYS A 1 422 ? -14.457 17.065 21.173 1.00 90.25 422 LYS A O 1
ATOM 3329 N N . ARG A 1 423 ? -13.818 18.796 19.884 1.00 89.75 423 ARG A N 1
ATOM 3330 C CA . ARG A 1 423 ? -12.469 18.961 20.437 1.00 89.75 423 ARG A CA 1
ATOM 3331 C C . ARG A 1 423 ? -12.089 20.433 20.541 1.00 89.75 423 ARG A C 1
ATOM 3333 O O . ARG A 1 423 ? -12.615 21.246 19.782 1.00 89.75 423 ARG A O 1
ATOM 3340 N N . ASN A 1 424 ? -11.174 20.753 21.456 1.00 84.00 424 ASN A N 1
ATOM 3341 C CA . ASN A 1 424 ? -10.706 22.125 21.685 1.00 84.00 424 ASN A CA 1
ATOM 3342 C C . ASN A 1 424 ? -10.066 22.758 20.442 1.00 84.00 424 ASN A C 1
ATOM 3344 O O . ASN A 1 424 ? -10.179 23.962 20.237 1.00 84.00 424 ASN A O 1
ATOM 3348 N N . GLU A 1 425 ? -9.404 21.952 19.613 1.00 79.06 425 GLU A N 1
ATOM 3349 C CA . GLU A 1 425 ? -8.726 22.400 18.398 1.00 79.06 425 GLU A CA 1
ATOM 3350 C C . GLU A 1 425 ? -9.037 21.427 17.262 1.00 79.06 425 GLU A C 1
ATOM 3352 O O . GLU A 1 425 ? -8.885 20.217 17.418 1.00 79.06 425 GLU A O 1
ATOM 3357 N N . ASN A 1 426 ? -9.478 21.951 16.117 1.00 73.81 426 ASN A N 1
ATOM 3358 C CA . ASN A 1 426 ? -9.764 21.163 14.922 1.00 73.81 426 ASN A CA 1
ATOM 3359 C C . ASN A 1 426 ? -8.863 21.637 13.773 1.00 73.81 426 ASN A C 1
ATOM 3361 O O . ASN A 1 426 ? -9.292 22.487 12.989 1.00 73.81 426 ASN A O 1
ATOM 3365 N N . PRO A 1 427 ? -7.592 21.187 13.722 1.00 76.56 427 PRO A N 1
ATOM 3366 C CA . PRO A 1 427 ? -6.683 21.589 12.658 1.00 76.56 427 PRO A CA 1
ATOM 3367 C C . PRO A 1 4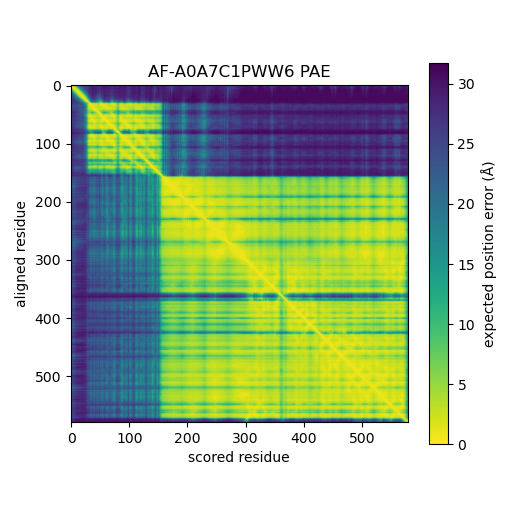27 ? -7.211 21.142 11.292 1.00 76.56 427 PRO A C 1
ATOM 3369 O O . PRO A 1 427 ? -7.872 20.113 11.170 1.00 76.56 427 PRO A O 1
ATOM 3372 N N . SER A 1 428 ? -6.869 21.900 10.250 1.00 83.94 428 SER A N 1
ATOM 3373 C CA . SER A 1 428 ? -6.972 21.418 8.872 1.00 83.94 428 SER A CA 1
ATOM 3374 C C . SER A 1 428 ? -5.843 20.414 8.634 1.00 83.94 428 SER A C 1
ATOM 3376 O O . SER A 1 428 ? -4.777 20.795 8.157 1.00 83.94 428 SER A O 1
ATOM 3378 N N . ALA A 1 429 ? -6.072 19.167 9.030 1.00 89.62 429 ALA A N 1
ATOM 3379 C CA . ALA A 1 429 ? -5.144 18.047 8.929 1.00 89.62 429 ALA A CA 1
ATOM 3380 C C . ALA A 1 429 ? -5.888 16.823 8.375 1.00 89.62 429 ALA A C 1
ATOM 3382 O O . ALA A 1 429 ? -7.109 16.727 8.506 1.00 89.62 429 ALA A O 1
ATOM 3383 N N . PHE A 1 430 ? -5.163 15.900 7.758 1.00 92.56 430 PHE A N 1
ATOM 3384 C CA . PHE A 1 430 ? -5.654 14.576 7.417 1.00 92.56 430 PHE A CA 1
ATOM 3385 C C . PHE A 1 430 ? -5.623 13.681 8.662 1.00 92.56 430 PHE A C 1
ATOM 3387 O O . PHE A 1 430 ? -4.606 13.597 9.348 1.00 92.56 430 PHE A O 1
ATOM 3394 N N . GLU A 1 431 ? -6.755 13.048 8.979 1.00 93.06 431 GLU A N 1
ATOM 3395 C CA . GLU A 1 431 ? -6.949 12.266 10.208 1.00 93.06 431 GLU A CA 1
ATOM 3396 C C . GLU A 1 431 ? -7.608 10.913 9.899 1.00 93.06 431 GLU A C 1
ATOM 3398 O O . GLU A 1 431 ? -8.826 10.779 10.050 1.00 93.06 431 GLU A O 1
ATOM 3403 N N . PRO A 1 432 ? -6.834 9.939 9.387 1.00 92.62 432 PRO A N 1
ATOM 3404 C CA . PRO A 1 432 ? -7.372 8.711 8.800 1.00 92.62 432 PRO A CA 1
ATOM 3405 C C . PRO A 1 432 ? -7.927 7.717 9.822 1.00 92.62 432 PRO A C 1
ATOM 3407 O O . PRO A 1 432 ? -8.882 7.006 9.516 1.00 92.62 432 PRO A O 1
ATOM 3410 N N . SER A 1 433 ? -7.368 7.663 11.034 1.00 94.50 433 SER A N 1
ATOM 3411 C CA . SER A 1 433 ? -7.746 6.660 12.032 1.00 94.50 433 SER A CA 1
ATOM 3412 C C . SER A 1 433 ? -7.684 7.183 13.465 1.00 94.50 433 SER A C 1
ATOM 3414 O O . SER A 1 433 ? -7.025 8.180 13.776 1.00 94.50 433 SER A O 1
ATOM 3416 N N . ALA A 1 434 ? -8.414 6.507 14.350 1.00 95.50 434 ALA A N 1
ATOM 3417 C CA . ALA A 1 434 ? -8.486 6.811 15.768 1.00 95.50 434 ALA A CA 1
ATOM 3418 C C . ALA A 1 434 ? -8.817 5.554 16.583 1.00 95.50 434 ALA A C 1
ATOM 3420 O O . ALA A 1 434 ? -9.441 4.626 16.076 1.00 95.50 434 ALA A O 1
ATOM 3421 N N . ALA A 1 435 ? -8.464 5.564 17.864 1.00 95.44 435 ALA A N 1
ATOM 3422 C CA . ALA A 1 435 ? -8.832 4.536 18.823 1.00 95.44 435 ALA A CA 1
ATOM 3423 C C . ALA A 1 435 ? -9.182 5.156 20.174 1.00 95.44 435 ALA A C 1
ATOM 3425 O O . ALA A 1 435 ? -8.477 6.022 20.683 1.00 95.44 435 ALA A O 1
ATOM 3426 N N . LEU A 1 436 ? -10.261 4.688 20.775 1.00 95.06 436 LEU A N 1
ATOM 3427 C CA . LEU A 1 436 ? -10.738 5.089 22.085 1.00 95.06 436 LEU A CA 1
ATOM 3428 C C . LEU A 1 436 ? -10.330 4.049 23.127 1.00 95.06 436 LEU A C 1
ATOM 3430 O O . LEU A 1 436 ? -10.494 2.848 22.894 1.00 95.06 436 LEU A O 1
ATOM 3434 N N . SER A 1 437 ? -9.817 4.511 24.266 1.00 94.81 437 SER A N 1
ATOM 3435 C CA . SER A 1 437 ? -9.514 3.661 25.417 1.00 94.81 437 SER A CA 1
ATOM 3436 C C . SER A 1 437 ? -10.774 2.957 25.941 1.00 94.81 437 SER A C 1
ATOM 3438 O O . SER A 1 437 ? -11.881 3.482 25.794 1.00 94.81 437 SER A O 1
ATOM 3440 N N . PRO A 1 438 ? -10.635 1.787 26.593 1.00 92.38 438 PRO A N 1
ATOM 3441 C CA . PRO A 1 438 ? -11.781 1.035 27.114 1.00 92.38 438 PRO A CA 1
ATOM 3442 C C . PRO A 1 438 ? -12.661 1.807 28.110 1.00 92.38 438 PRO A C 1
ATOM 3444 O O . PRO A 1 438 ? -13.854 1.537 28.205 1.00 92.38 438 PRO A O 1
ATOM 3447 N N . ASP A 1 439 ? -12.087 2.764 28.844 1.00 93.69 439 ASP A N 1
ATOM 3448 C CA . ASP A 1 439 ? -12.788 3.644 29.792 1.00 93.69 439 ASP A CA 1
ATOM 3449 C C . ASP A 1 439 ? -13.385 4.911 29.143 1.00 93.69 439 ASP A C 1
ATOM 3451 O O . ASP A 1 439 ? -13.974 5.758 29.823 1.00 93.69 439 ASP A O 1
ATOM 3455 N N . GLU A 1 440 ? -13.222 5.055 27.825 1.00 93.69 440 GLU A N 1
ATOM 3456 C CA . GLU A 1 440 ? -13.631 6.202 27.016 1.00 93.69 440 GLU A CA 1
ATOM 3457 C C . GLU A 1 440 ? -13.074 7.562 27.475 1.00 93.69 440 GLU A C 1
ATOM 3459 O O . GLU A 1 440 ? -13.638 8.606 27.118 1.00 93.69 440 GLU A O 1
ATOM 3464 N N . GLN A 1 441 ? -11.991 7.574 28.260 1.00 95.38 441 GLN A N 1
ATOM 3465 C CA . GLN A 1 441 ? -11.366 8.804 28.760 1.00 95.38 441 GLN A CA 1
ATOM 3466 C C . GLN A 1 441 ? -10.231 9.309 27.877 1.00 95.38 441 GLN A C 1
ATOM 3468 O O . GLN A 1 441 ? -9.924 10.501 27.903 1.00 95.38 441 GLN A O 1
ATOM 3473 N N . THR A 1 442 ? -9.656 8.440 27.051 1.00 95.94 442 THR A N 1
ATOM 3474 C CA . THR A 1 442 ? -8.496 8.751 26.229 1.00 95.94 442 THR A CA 1
ATOM 3475 C C . THR A 1 442 ? -8.763 8.391 24.770 1.00 95.94 442 THR A C 1
ATOM 3477 O O . THR A 1 442 ? -9.131 7.267 24.442 1.00 95.94 442 THR A O 1
ATOM 3480 N N . LEU A 1 443 ? -8.545 9.348 23.871 1.00 96.06 443 LEU A N 1
ATOM 3481 C CA . LEU A 1 443 ? -8.615 9.146 22.426 1.00 96.06 443 LEU A CA 1
ATOM 3482 C C . LEU A 1 443 ? -7.211 9.218 21.827 1.00 96.06 443 LEU A C 1
ATOM 3484 O O . LEU A 1 443 ? -6.514 10.220 21.982 1.00 96.06 443 LEU A O 1
ATOM 3488 N N . TYR A 1 444 ? -6.832 8.185 21.093 1.00 97.25 444 TYR A N 1
ATOM 3489 C CA . TYR A 1 444 ? -5.681 8.156 20.204 1.00 97.25 444 TYR A CA 1
ATOM 3490 C C . TYR A 1 444 ? -6.147 8.521 18.798 1.00 97.25 444 TYR A C 1
ATOM 3492 O O . TYR A 1 444 ? -7.136 7.978 18.320 1.00 97.25 444 TYR A O 1
ATOM 3500 N N . LEU A 1 445 ? -5.475 9.456 18.140 1.00 96.12 445 LEU A N 1
ATOM 3501 C CA . LEU A 1 445 ? -5.852 9.964 16.825 1.00 96.12 445 LEU A CA 1
ATOM 3502 C C . LEU A 1 445 ? -4.602 10.128 15.972 1.00 96.12 445 LEU A C 1
ATOM 3504 O O . LEU A 1 445 ? -3.641 10.767 16.407 1.00 96.12 445 LEU A O 1
ATOM 3508 N N . VAL A 1 446 ? -4.652 9.595 14.759 1.00 97.12 446 VAL A N 1
ATOM 3509 C CA . VAL A 1 446 ? -3.599 9.742 13.757 1.00 97.12 446 VAL A CA 1
ATOM 3510 C C . VAL A 1 446 ? -3.803 11.046 12.995 1.00 97.12 446 VAL A C 1
ATOM 3512 O O . VAL A 1 446 ? -4.936 11.395 12.660 1.00 97.12 446 VAL A O 1
ATOM 3515 N N . SER A 1 447 ? -2.733 11.809 12.765 1.00 95.69 447 SER A N 1
ATOM 3516 C CA . SER A 1 447 ? -2.827 13.123 12.126 1.00 95.69 447 SER A CA 1
ATOM 3517 C C . SER A 1 447 ? -1.508 13.584 11.500 1.00 95.69 447 SER A C 1
ATOM 3519 O O . SER A 1 447 ? -0.460 13.436 12.118 1.00 95.69 447 SER A O 1
ATOM 3521 N N . ASP A 1 448 ? -1.573 14.244 10.339 1.00 95.31 448 ASP A N 1
ATOM 3522 C CA . ASP A 1 448 ? -0.435 14.927 9.681 1.00 95.31 448 ASP A CA 1
ATOM 3523 C C . ASP A 1 448 ? -0.275 16.402 10.113 1.00 95.31 448 ASP A C 1
ATOM 3525 O O . ASP A 1 448 ? 0.265 17.248 9.394 1.00 95.31 448 ASP A O 1
ATOM 3529 N N . ARG A 1 449 ? -0.803 16.756 11.289 1.00 93.56 449 ARG A N 1
ATOM 3530 C CA . ARG A 1 449 ? -0.770 18.137 11.783 1.00 93.56 449 ARG A CA 1
ATOM 3531 C C . ARG A 1 449 ? 0.660 18.659 11.940 1.00 93.56 449 ARG A C 1
ATOM 3533 O O . ARG A 1 449 ? 1.587 17.944 12.312 1.00 93.56 449 ARG A O 1
ATOM 3540 N N . ASN A 1 450 ? 0.803 19.974 11.790 1.00 92.31 450 ASN A N 1
ATOM 3541 C CA . ASN A 1 450 ? 2.076 20.658 12.014 1.00 92.31 450 ASN A CA 1
ATOM 3542 C C . ASN A 1 450 ? 2.641 20.387 13.420 1.00 92.31 450 ASN A C 1
ATOM 3544 O O . ASN A 1 450 ? 1.917 20.455 14.414 1.00 92.31 450 ASN A O 1
ATOM 3548 N N . GLY A 1 451 ? 3.957 20.168 13.495 1.00 89.62 451 GLY A N 1
ATOM 3549 C CA . GLY A 1 451 ? 4.678 19.921 14.749 1.00 89.62 451 GLY A CA 1
ATOM 3550 C C . GLY A 1 451 ? 4.775 18.447 15.160 1.00 89.62 451 GLY A C 1
ATOM 3551 O O . GLY A 1 451 ? 5.147 18.181 16.301 1.00 89.62 451 GLY A O 1
ATOM 3552 N N . GLY A 1 452 ? 4.424 17.512 14.271 1.00 93.88 452 GLY A N 1
ATOM 3553 C CA . GLY A 1 452 ? 4.728 16.085 14.414 1.00 93.88 452 GLY A CA 1
ATOM 3554 C C . GLY A 1 452 ? 6.197 15.722 14.146 1.00 93.88 452 GLY A C 1
ATOM 3555 O O . GLY A 1 452 ? 7.024 16.582 13.831 1.00 93.88 452 GLY A O 1
ATOM 3556 N N . HIS A 1 453 ? 6.511 14.438 14.293 1.00 94.81 453 HIS A N 1
ATOM 3557 C CA . HIS A 1 453 ? 7.808 13.816 14.049 1.00 94.81 453 HIS A CA 1
ATOM 3558 C C . HIS A 1 453 ? 8.013 13.424 12.580 1.00 94.81 453 HIS A C 1
ATOM 3560 O O . HIS A 1 453 ? 9.158 13.465 12.118 1.00 94.81 453 HIS A O 1
ATOM 3566 N N . GLY A 1 454 ? 6.944 13.078 11.856 1.00 92.56 454 GLY A N 1
ATOM 3567 C CA . GLY A 1 454 ? 7.023 12.590 10.481 1.00 92.56 454 GLY A CA 1
ATOM 3568 C C . GLY A 1 454 ? 5.804 12.914 9.630 1.00 92.56 454 GLY A C 1
ATOM 3569 O O . GLY A 1 454 ? 5.311 14.042 9.644 1.00 92.56 454 GLY A O 1
ATOM 3570 N N . GLY A 1 455 ? 5.393 11.942 8.815 1.00 94.88 455 GLY A N 1
ATOM 3571 C CA . GLY A 1 455 ? 4.248 12.067 7.919 1.00 94.88 455 GLY A CA 1
ATOM 3572 C C . GLY A 1 455 ? 2.943 12.057 8.706 1.00 94.88 455 GLY A C 1
ATOM 3573 O O . GLY A 1 455 ? 2.368 13.112 8.967 1.00 94.88 455 GLY A O 1
ATOM 3574 N N . LEU A 1 456 ? 2.495 10.868 9.102 1.00 97.44 456 LEU A N 1
ATOM 3575 C CA . LEU A 1 456 ? 1.366 10.681 10.011 1.00 97.44 456 LEU A CA 1
ATOM 3576 C C . LEU A 1 456 ? 1.857 10.298 11.402 1.00 97.44 456 LEU A C 1
ATOM 3578 O O . LEU A 1 456 ? 2.594 9.335 11.545 1.00 97.44 456 LEU A O 1
ATOM 3582 N N . ASP A 1 457 ? 1.378 11.015 12.413 1.00 98.38 457 ASP A N 1
ATOM 3583 C CA . ASP A 1 457 ? 1.762 10.825 13.808 1.00 98.38 457 ASP A CA 1
ATOM 3584 C C . ASP A 1 457 ? 0.548 10.436 14.667 1.00 98.38 457 ASP A C 1
ATOM 3586 O O . ASP A 1 457 ? -0.570 10.914 14.450 1.00 98.38 457 ASP A O 1
ATOM 3590 N N . ILE A 1 458 ? 0.778 9.663 15.732 1.00 98.38 458 ILE A N 1
ATOM 3591 C CA . ILE A 1 458 ? -0.228 9.339 16.749 1.00 98.38 458 ILE A CA 1
ATOM 3592 C C . ILE A 1 458 ? -0.211 10.386 17.873 1.00 98.38 458 ILE A C 1
ATOM 3594 O O . ILE A 1 458 ? 0.814 10.646 18.520 1.00 98.38 458 ILE A O 1
ATOM 3598 N N . TYR A 1 459 ? -1.385 10.952 18.152 1.00 97.19 459 TYR A N 1
ATOM 3599 C CA . TYR A 1 459 ? -1.642 11.898 19.237 1.00 97.19 459 TYR A CA 1
ATOM 3600 C C . TYR A 1 459 ? -2.653 11.330 20.227 1.00 97.19 459 TYR A C 1
ATOM 3602 O O . TYR A 1 459 ? -3.586 10.634 19.843 1.00 97.19 459 TYR A O 1
ATOM 3610 N N . ARG A 1 460 ? -2.514 11.695 21.499 1.00 95.81 460 ARG A N 1
ATOM 3611 C CA . ARG A 1 460 ? -3.435 11.362 22.585 1.00 95.81 460 ARG A CA 1
ATOM 3612 C C . ARG A 1 460 ? -4.210 12.590 23.045 1.00 95.81 460 ARG A C 1
ATOM 3614 O O . ARG A 1 460 ? -3.642 13.676 23.155 1.00 95.81 460 ARG A O 1
ATOM 3621 N N . TYR A 1 461 ? -5.482 12.403 23.360 1.00 96.00 461 TYR A N 1
ATOM 3622 C CA . TYR A 1 461 ? -6.377 13.410 23.916 1.00 96.00 461 TYR A CA 1
ATOM 3623 C C . TYR A 1 461 ? -7.042 12.862 25.163 1.00 96.00 461 TYR A C 1
ATOM 3625 O O . TYR A 1 461 ? -7.514 11.731 25.151 1.00 96.00 461 TYR A O 1
ATOM 3633 N N . GLU A 1 462 ? -7.157 13.698 26.188 1.00 96.56 462 GLU A N 1
ATOM 3634 C CA . GLU A 1 462 ? -7.983 13.393 27.355 1.00 96.56 462 GLU A CA 1
ATOM 3635 C C . GLU A 1 462 ? -9.370 14.014 27.196 1.00 96.56 462 GLU A C 1
ATOM 3637 O O . GLU A 1 462 ? -9.514 15.137 26.690 1.00 96.56 462 GLU A O 1
ATOM 3642 N N . LYS A 1 463 ? -10.396 13.293 27.638 1.00 95.94 463 LYS A N 1
ATOM 3643 C CA . LYS A 1 463 ? -11.769 13.788 27.682 1.00 95.94 463 LYS A CA 1
ATOM 3644 C C . LYS A 1 463 ? -11.928 14.752 28.851 1.00 95.94 463 LYS A C 1
ATOM 3646 O O . LYS A 1 463 ? -11.570 14.451 29.986 1.00 95.94 463 LYS A O 1
ATOM 3651 N N . LEU A 1 464 ? -12.473 15.932 28.582 1.00 96.06 464 LEU A N 1
ATOM 3652 C CA . LEU A 1 464 ? -12.764 16.922 29.614 1.00 96.06 464 LEU A CA 1
ATOM 3653 C C . LEU A 1 464 ? -14.125 16.636 30.277 1.00 96.06 464 LEU A C 1
ATOM 3655 O O . LEU A 1 464 ? -14.989 16.016 29.650 1.00 96.06 464 LEU A O 1
ATOM 3659 N N . PRO A 1 465 ? -14.389 17.154 31.496 1.00 94.56 465 PRO A N 1
ATOM 3660 C CA . PRO A 1 465 ? -15.666 16.950 32.196 1.00 94.56 465 PRO A CA 1
ATOM 3661 C C . PRO A 1 465 ? -16.911 17.411 31.420 1.00 94.56 465 PRO A C 1
ATOM 3663 O O . PRO A 1 465 ? -18.008 16.914 31.647 1.00 94.56 465 PRO A O 1
ATOM 3666 N N . ASN A 1 466 ? -16.751 18.351 30.485 1.00 92.50 466 ASN A N 1
ATOM 3667 C CA . ASN A 1 466 ? -17.820 18.829 29.602 1.00 92.50 466 ASN A CA 1
ATOM 3668 C C . ASN A 1 466 ? -18.055 17.927 28.367 1.00 92.50 466 ASN A C 1
ATOM 3670 O O . ASN A 1 466 ? -18.857 18.275 27.501 1.00 92.50 466 ASN A O 1
ATOM 3674 N N . GLY A 1 467 ? -17.344 16.799 28.258 1.00 89.62 467 GLY A N 1
ATOM 3675 C CA . GLY A 1 467 ? -17.445 15.842 27.155 1.00 89.62 467 GLY A CA 1
ATOM 3676 C C . GLY A 1 467 ? -16.679 16.224 25.884 1.00 89.62 467 GLY A C 1
ATOM 3677 O O . GLY A 1 467 ? -16.794 15.516 24.884 1.00 89.62 467 GLY A O 1
ATOM 3678 N N . ILE A 1 468 ? -15.911 17.318 25.900 1.00 93.62 468 ILE A N 1
ATOM 3679 C CA . ILE A 1 468 ? -15.067 17.763 24.781 1.00 93.62 468 ILE A CA 1
ATOM 3680 C C . ILE A 1 468 ? -13.676 17.133 24.914 1.00 93.62 468 ILE A C 1
ATOM 3682 O O . ILE A 1 468 ? -13.133 17.042 26.014 1.00 93.62 468 ILE A O 1
ATOM 3686 N N . TRP A 1 469 ? -13.069 16.723 23.801 1.00 94.94 469 TRP A N 1
ATOM 3687 C CA . TRP A 1 469 ? -11.674 16.276 23.798 1.00 94.94 469 TRP A CA 1
ATOM 3688 C C . TRP A 1 469 ? -10.721 17.459 23.980 1.00 94.94 469 TRP A C 1
ATOM 3690 O O . TRP A 1 469 ? -10.854 18.485 23.306 1.00 94.94 469 TRP A O 1
ATOM 3700 N N . GLY A 1 470 ? -9.768 17.307 24.899 1.00 96.00 470 GLY A N 1
ATOM 3701 C CA . GLY A 1 470 ? -8.807 18.333 25.283 1.00 96.00 470 GLY A CA 1
ATOM 3702 C C . GLY A 1 470 ? -7.793 18.688 24.192 1.00 96.00 470 GLY A C 1
ATOM 3703 O O . GLY A 1 470 ? -8.062 18.616 22.993 1.00 96.00 470 GLY A O 1
ATOM 3704 N N . LYS A 1 471 ? -6.600 19.121 24.607 1.00 94.44 471 LYS A N 1
ATOM 3705 C CA . LYS A 1 471 ? -5.509 19.415 23.669 1.00 94.44 471 LYS A CA 1
ATOM 3706 C C . LYS A 1 471 ? -4.763 18.134 23.275 1.00 94.44 471 LYS A C 1
ATOM 3708 O O . LYS A 1 471 ? -4.606 17.257 24.123 1.00 94.44 471 LYS A O 1
ATOM 3713 N N . PRO A 1 472 ? -4.280 18.037 22.026 1.00 94.69 472 PRO A N 1
ATOM 3714 C CA . PRO A 1 472 ? -3.471 16.908 21.584 1.00 94.69 472 PRO A CA 1
ATOM 3715 C C . PRO A 1 472 ? -2.123 16.858 22.307 1.00 94.69 472 PRO A C 1
ATOM 3717 O O . PRO A 1 472 ? -1.431 17.870 22.415 1.00 94.69 472 PRO A O 1
ATOM 3720 N N . LYS A 1 473 ? -1.699 15.659 22.703 1.00 95.31 473 LYS A N 1
ATOM 3721 C CA . LYS A 1 473 ? -0.328 15.352 23.124 1.00 95.31 473 LYS A CA 1
ATOM 3722 C C . LYS A 1 473 ? 0.266 14.327 22.160 1.00 95.31 473 LYS A C 1
ATOM 3724 O O . LYS A 1 473 ? -0.269 13.232 22.032 1.00 95.31 473 LYS A O 1
ATOM 3729 N N . ASN A 1 474 ? 1.348 14.675 21.468 1.00 96.38 474 ASN A N 1
ATOM 3730 C CA . ASN A 1 474 ? 2.063 13.731 20.603 1.00 96.38 474 ASN A CA 1
ATOM 3731 C C . ASN A 1 474 ? 2.616 12.563 21.447 1.00 96.38 474 ASN A C 1
ATOM 3733 O O . ASN A 1 474 ? 3.095 12.798 22.561 1.00 96.38 474 ASN A O 1
ATOM 3737 N N . LEU A 1 475 ? 2.539 11.322 20.950 1.00 97.25 475 LEU A N 1
ATOM 3738 C CA . LEU A 1 475 ? 3.039 10.146 21.681 1.00 97.25 475 LEU A CA 1
ATOM 3739 C C . LEU A 1 475 ? 4.575 10.050 21.756 1.00 97.25 475 LEU A C 1
ATOM 3741 O O . LEU A 1 475 ? 5.099 9.212 22.492 1.00 97.25 475 LEU A O 1
ATOM 3745 N N . GLY A 1 476 ? 5.287 10.943 21.070 1.00 96.94 476 GLY A N 1
ATOM 3746 C CA . GLY A 1 476 ? 6.736 11.091 21.109 1.00 96.94 476 GLY A CA 1
ATOM 3747 C C . GLY A 1 476 ? 7.477 10.118 20.191 1.00 96.94 476 GLY A C 1
ATOM 3748 O O . GLY A 1 476 ? 6.910 9.163 19.664 1.00 96.94 476 GLY A O 1
ATOM 3749 N N . ALA A 1 477 ? 8.787 10.338 20.061 1.00 96.94 477 ALA A N 1
ATOM 3750 C CA . ALA A 1 477 ? 9.672 9.640 19.119 1.00 96.94 477 ALA A CA 1
ATOM 3751 C C . ALA A 1 477 ? 9.870 8.130 19.376 1.00 96.94 477 ALA A C 1
ATOM 3753 O O . ALA A 1 477 ? 10.556 7.459 18.608 1.00 96.94 477 ALA A O 1
ATOM 3754 N N . VAL A 1 478 ? 9.333 7.590 20.477 1.00 97.62 478 VAL A N 1
ATOM 3755 C CA . VAL A 1 478 ? 9.305 6.134 20.706 1.00 97.62 478 VAL A CA 1
ATOM 3756 C C . VAL A 1 478 ? 8.252 5.476 19.817 1.00 97.62 478 VAL A C 1
ATOM 3758 O O . VAL A 1 478 ? 8.483 4.378 19.320 1.00 97.62 478 VAL A O 1
ATOM 3761 N N . ILE A 1 479 ? 7.111 6.143 19.627 1.00 98.50 479 ILE A N 1
ATOM 3762 C CA . ILE A 1 479 ? 5.992 5.648 18.823 1.00 98.50 479 ILE A CA 1
ATOM 3763 C C . ILE A 1 479 ? 6.040 6.242 17.416 1.00 98.50 479 ILE A C 1
ATOM 3765 O O . ILE A 1 479 ? 5.991 5.489 16.446 1.00 98.50 479 ILE A O 1
ATOM 3769 N N . ASN A 1 480 ? 6.180 7.566 17.323 1.00 98.56 480 ASN A N 1
ATOM 3770 C CA . ASN A 1 480 ? 6.144 8.292 16.059 1.00 98.56 480 ASN A CA 1
ATOM 3771 C C . ASN A 1 480 ? 7.531 8.348 15.418 1.00 98.56 480 ASN A C 1
ATOM 3773 O O . ASN A 1 480 ? 8.537 8.579 16.099 1.00 98.56 480 ASN A O 1
ATOM 3777 N N . THR A 1 481 ? 7.588 8.144 14.107 1.00 98.19 481 THR A N 1
ATOM 3778 C CA . THR A 1 481 ? 8.833 8.101 13.334 1.00 98.19 481 THR A CA 1
ATOM 3779 C C . THR A 1 481 ? 8.857 9.222 12.296 1.00 98.19 481 THR A C 1
ATOM 3781 O O . THR A 1 481 ? 7.887 9.952 12.154 1.00 98.19 481 THR A O 1
ATOM 3784 N N . PRO A 1 482 ? 9.950 9.403 11.533 1.00 97.25 482 PRO A N 1
ATOM 3785 C CA . PRO A 1 482 ? 9.933 10.307 10.381 1.00 97.25 482 PRO A CA 1
ATOM 3786 C C . PRO A 1 482 ? 9.013 9.863 9.225 1.00 97.25 482 PRO A C 1
ATOM 3788 O O . PRO A 1 482 ? 8.953 10.562 8.213 1.00 97.25 482 PRO A O 1
ATOM 3791 N N . TYR A 1 483 ? 8.368 8.695 9.328 1.00 97.38 483 TYR A N 1
ATOM 3792 C CA . TYR A 1 483 ? 7.494 8.111 8.308 1.00 97.38 483 TYR A CA 1
ATOM 3793 C C . TYR A 1 483 ? 6.026 8.184 8.755 1.00 97.38 483 TYR A C 1
ATOM 3795 O O . TYR A 1 483 ? 5.676 9.063 9.531 1.00 97.38 483 TYR A O 1
ATOM 3803 N N . ASP A 1 484 ? 5.163 7.326 8.209 1.00 98.38 484 ASP A N 1
ATOM 3804 C CA . ASP A 1 484 ? 3.744 7.304 8.557 1.00 98.38 484 ASP A CA 1
ATOM 3805 C C . ASP A 1 484 ? 3.454 6.246 9.628 1.00 98.38 484 ASP A C 1
ATOM 3807 O O . ASP A 1 484 ? 3.791 5.072 9.439 1.00 98.38 484 ASP A O 1
ATOM 3811 N N . GLU A 1 485 ? 2.749 6.646 10.683 1.00 98.50 485 GLU A N 1
ATOM 3812 C CA . GLU A 1 485 ? 2.026 5.792 11.623 1.00 98.50 485 GLU A CA 1
ATOM 3813 C C . GLU A 1 485 ? 0.514 5.895 11.368 1.00 98.50 485 GLU A C 1
ATOM 3815 O O . GLU A 1 485 ? -0.032 6.992 11.300 1.00 98.50 485 GLU A O 1
ATOM 3820 N N . ASP A 1 486 ? -0.185 4.767 11.241 1.00 97.94 486 ASP A N 1
ATOM 3821 C CA . ASP A 1 486 ? -1.637 4.719 11.026 1.00 97.94 486 ASP A CA 1
ATOM 3822 C C . ASP A 1 486 ? -2.259 3.459 11.669 1.00 97.94 486 ASP A C 1
ATOM 3824 O O . ASP A 1 486 ? -1.579 2.686 12.343 1.00 97.94 486 ASP A O 1
ATOM 3828 N N . GLY A 1 487 ? -3.566 3.249 11.508 1.00 96.88 487 GLY A N 1
ATOM 3829 C CA . GLY A 1 487 ? -4.279 2.054 11.955 1.00 96.88 487 GLY A CA 1
ATOM 3830 C C . GLY A 1 487 ? -4.109 1.768 13.443 1.00 96.88 487 GLY A C 1
ATOM 3831 O O . GLY A 1 487 ? -3.737 0.658 13.822 1.00 96.88 487 GLY A O 1
ATOM 3832 N N . VAL A 1 488 ? -4.327 2.791 14.271 1.00 97.81 488 VAL A N 1
ATOM 3833 C CA . VAL A 1 488 ? -4.173 2.698 15.724 1.00 97.81 488 VAL A CA 1
ATOM 3834 C C . VAL A 1 488 ? -5.322 1.913 16.365 1.00 97.81 488 VAL A C 1
ATOM 3836 O O . VAL A 1 488 ? -6.486 2.094 16.018 1.00 97.81 488 VAL A O 1
ATOM 3839 N N . PHE A 1 489 ? -4.996 1.078 17.347 1.00 97.38 489 PHE A N 1
ATOM 3840 C CA . PHE A 1 489 ? -5.931 0.316 18.167 1.00 97.38 489 PHE A CA 1
ATOM 3841 C C . PHE A 1 489 ? -5.386 0.188 19.593 1.00 97.38 489 PHE A C 1
ATOM 3843 O O . PHE A 1 489 ? -4.198 -0.043 19.799 1.00 97.38 489 PHE A O 1
ATOM 3850 N N . ILE A 1 490 ? -6.248 0.315 20.601 1.00 96.69 490 ILE A N 1
ATOM 3851 C CA . ILE A 1 490 ? -5.875 0.138 22.009 1.00 96.69 490 ILE A CA 1
ATOM 3852 C C . ILE A 1 490 ? -6.574 -1.101 22.570 1.00 96.69 490 ILE A C 1
ATOM 3854 O O . ILE A 1 490 ? -7.781 -1.288 22.410 1.00 96.69 490 ILE A O 1
ATOM 3858 N N . GLY A 1 491 ? -5.792 -1.969 23.205 1.00 94.38 491 GLY A N 1
ATOM 3859 C CA . GLY A 1 491 ? -6.262 -3.200 23.819 1.00 94.38 491 GLY A CA 1
ATOM 3860 C C . GLY A 1 491 ? -7.239 -2.952 24.966 1.00 94.38 491 GLY A C 1
ATOM 3861 O O . GLY A 1 491 ? -7.304 -1.873 25.557 1.00 94.38 491 GLY A O 1
ATOM 3862 N N . LYS A 1 492 ? -7.990 -3.998 25.322 1.00 92.31 492 LYS A N 1
ATOM 3863 C CA . LYS A 1 492 ? -8.959 -3.970 26.432 1.00 92.31 492 LYS A CA 1
ATOM 3864 C C . LYS A 1 492 ? -8.334 -3.693 27.797 1.00 92.31 492 LYS A C 1
ATOM 3866 O O . LYS A 1 492 ? -9.033 -3.269 28.709 1.00 92.31 492 LYS A O 1
ATOM 3871 N N . ASP A 1 493 ? -7.037 -3.938 27.929 1.00 93.56 493 ASP A N 1
ATOM 3872 C CA . ASP A 1 493 ? -6.255 -3.608 29.118 1.00 93.56 493 ASP A CA 1
ATOM 3873 C C . ASP A 1 493 ? -6.000 -2.097 29.273 1.00 93.56 493 ASP A C 1
ATOM 3875 O O . ASP A 1 493 ? -5.500 -1.670 30.312 1.00 93.56 493 ASP A O 1
ATOM 3879 N N . GLY A 1 494 ? -6.306 -1.293 28.245 1.00 94.50 494 GLY A N 1
ATOM 3880 C CA . GLY A 1 494 ? -6.024 0.141 28.192 1.00 94.50 494 GLY A CA 1
ATOM 3881 C C . GLY A 1 494 ? -4.531 0.481 28.158 1.00 94.50 494 GLY A C 1
ATOM 3882 O O . GLY A 1 494 ? -4.170 1.643 28.327 1.00 94.50 494 GLY A O 1
ATOM 3883 N N . LYS A 1 495 ? -3.658 -0.517 27.971 1.00 95.94 495 LYS A N 1
ATOM 3884 C CA . LYS A 1 495 ? -2.198 -0.381 28.084 1.00 95.94 495 LYS A CA 1
ATOM 3885 C C . LYS A 1 495 ? -1.456 -0.878 26.856 1.00 95.94 495 LYS A C 1
ATOM 3887 O O . LYS A 1 495 ? -0.354 -0.399 26.614 1.00 95.94 495 LYS A O 1
ATOM 3892 N N . THR A 1 496 ? -2.022 -1.799 26.084 1.00 97.75 496 THR A N 1
ATOM 3893 C CA . THR A 1 496 ? -1.371 -2.323 24.882 1.00 97.75 496 THR A CA 1
ATOM 3894 C C . THR A 1 496 ? -1.864 -1.578 23.647 1.00 97.75 496 THR A C 1
ATOM 3896 O O . THR A 1 496 ? -3.017 -1.724 23.247 1.00 97.75 496 THR A O 1
ATOM 3899 N N . LEU A 1 497 ? -0.991 -0.783 23.034 1.00 98.38 497 LEU A N 1
ATOM 3900 C CA . LEU A 1 497 ? -1.240 -0.072 21.783 1.00 98.38 497 LEU A CA 1
ATOM 3901 C C . LEU A 1 497 ? -0.764 -0.922 20.610 1.00 98.38 497 LEU A C 1
ATOM 3903 O O . LEU A 1 497 ? 0.401 -1.309 20.560 1.00 98.38 497 LEU A O 1
ATOM 3907 N N . TYR A 1 498 ? -1.649 -1.153 19.654 1.00 98.56 498 TYR A N 1
ATOM 3908 C CA . TYR A 1 498 ? -1.330 -1.679 18.338 1.00 98.56 498 TYR A CA 1
ATOM 3909 C C . TYR A 1 498 ? -1.424 -0.539 17.331 1.00 98.56 498 TYR A C 1
ATOM 3911 O O . TYR A 1 498 ? -2.316 0.302 17.419 1.00 98.56 498 TYR A O 1
ATOM 3919 N N . PHE A 1 499 ? -0.488 -0.476 16.397 1.00 98.75 499 PHE A N 1
ATOM 3920 C CA . PHE A 1 499 ? -0.488 0.525 15.335 1.00 98.75 499 PHE A CA 1
ATOM 3921 C C . PHE A 1 499 ? 0.343 0.023 14.165 1.00 98.75 499 PHE A C 1
ATOM 3923 O O . PHE A 1 499 ? 1.179 -0.862 14.325 1.00 98.75 499 PHE A O 1
ATOM 3930 N N . SER A 1 500 ? 0.118 0.592 12.991 1.00 98.75 500 SER A N 1
ATOM 3931 C CA . SER A 1 500 ? 0.838 0.240 11.771 1.00 98.75 500 SER A CA 1
ATOM 3932 C C . SER A 1 500 ? 1.835 1.347 11.452 1.00 98.75 500 SER A C 1
ATOM 3934 O O . SER A 1 500 ? 1.501 2.521 11.594 1.00 98.75 500 SER A O 1
ATOM 3936 N N . SER A 1 501 ? 3.062 1.021 11.055 1.00 98.62 501 SER A N 1
ATOM 3937 C CA . SER A 1 501 ? 4.087 2.033 10.770 1.00 98.62 501 SER A CA 1
ATOM 3938 C C . SER A 1 501 ? 4.950 1.652 9.574 1.00 98.62 501 SER A C 1
ATOM 3940 O O . SER A 1 501 ? 5.326 0.492 9.415 1.00 98.62 501 SER A O 1
ATOM 3942 N N . LYS A 1 502 ? 5.309 2.656 8.765 1.00 98.25 502 LYS A N 1
ATOM 3943 C CA . LYS A 1 502 ? 6.368 2.563 7.740 1.00 98.25 502 LYS A CA 1
ATOM 3944 C C . LYS A 1 502 ? 7.774 2.743 8.320 1.00 98.25 502 LYS A C 1
ATOM 3946 O O . LYS A 1 502 ? 8.770 2.657 7.600 1.00 98.25 502 LYS A O 1
ATOM 3951 N N . GLY A 1 503 ? 7.874 3.100 9.594 1.00 96.94 503 GLY A N 1
ATOM 3952 C CA . GLY A 1 503 ? 9.124 3.293 10.308 1.00 96.94 503 GLY A CA 1
ATOM 3953 C C . GLY A 1 503 ? 9.566 2.047 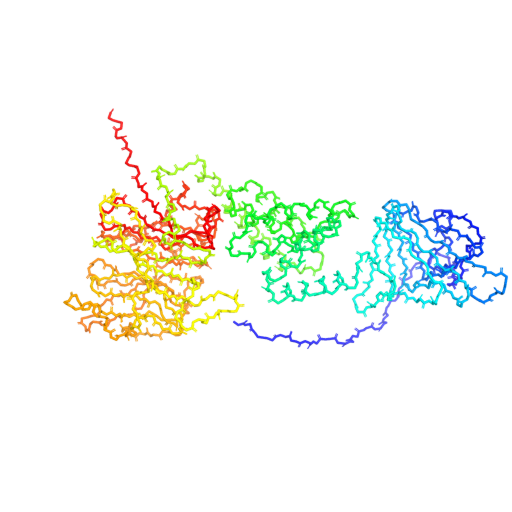11.065 1.00 96.94 503 GLY A C 1
ATOM 3954 O O . GLY A 1 503 ? 9.330 0.915 10.649 1.00 96.94 503 GLY A O 1
ATOM 3955 N N . HIS A 1 504 ? 10.234 2.280 12.198 1.00 97.38 504 HIS A N 1
ATOM 3956 C CA . HIS A 1 504 ? 10.733 1.236 13.099 1.00 97.38 504 HIS A CA 1
ATOM 3957 C C . HIS A 1 504 ? 11.581 0.175 12.374 1.00 97.38 504 HIS A C 1
ATOM 3959 O O . HIS A 1 504 ? 12.195 0.436 11.339 1.00 97.38 504 HIS A O 1
ATOM 3965 N N . LYS A 1 505 ? 11.684 -1.022 12.959 1.00 96.25 505 LYS A N 1
ATOM 3966 C CA . LYS A 1 505 ? 12.157 -2.207 12.243 1.00 96.25 505 LYS A CA 1
ATOM 3967 C C . LYS A 1 505 ? 10.961 -2.806 11.499 1.00 96.25 505 LYS A C 1
ATOM 3969 O O . LYS A 1 505 ? 10.291 -3.681 12.040 1.00 96.25 505 LYS A O 1
ATOM 3974 N N . SER A 1 506 ? 10.657 -2.254 10.329 1.00 96.94 506 SER A N 1
ATOM 3975 C CA . SER A 1 506 ? 9.649 -2.782 9.402 1.00 96.94 506 SER A CA 1
ATOM 3976 C C . SER A 1 506 ? 10.295 -3.756 8.403 1.00 96.94 506 SER A C 1
ATOM 3978 O O . SER A 1 506 ? 11.507 -3.694 8.168 1.00 96.94 506 SER A O 1
ATOM 3980 N N . MET A 1 507 ? 9.514 -4.684 7.856 1.00 97.62 507 MET A N 1
ATOM 3981 C CA . MET A 1 507 ? 9.892 -5.590 6.773 1.00 97.62 507 MET A CA 1
ATOM 3982 C C . MET A 1 507 ? 9.267 -5.214 5.426 1.00 97.62 507 MET A C 1
ATOM 3984 O O . MET A 1 507 ? 9.752 -5.698 4.401 1.00 97.62 507 MET A O 1
ATOM 3988 N N . GLY A 1 508 ? 8.260 -4.339 5.405 1.00 95.19 508 GLY A N 1
ATOM 3989 C CA . GLY A 1 508 ? 7.496 -3.972 4.215 1.00 95.19 508 GLY A CA 1
ATOM 3990 C C . GLY A 1 508 ? 7.184 -2.480 4.116 1.00 95.19 508 GLY A C 1
ATOM 3991 O O . GLY A 1 508 ? 8.019 -1.623 4.418 1.00 95.19 508 GLY A O 1
ATOM 3992 N N . GLY A 1 509 ? 5.992 -2.175 3.611 1.00 95.19 509 GLY A N 1
ATOM 3993 C CA . GLY A 1 509 ? 5.398 -0.847 3.654 1.00 95.19 509 GLY A CA 1
ATOM 3994 C C . GLY A 1 509 ? 4.952 -0.530 5.080 1.00 95.19 509 GLY A C 1
ATOM 3995 O O . GLY A 1 509 ? 5.791 -0.214 5.926 1.00 95.19 509 GLY A O 1
ATOM 3996 N N . TYR A 1 510 ? 3.652 -0.581 5.352 1.00 98.44 510 TYR A N 1
ATOM 3997 C CA . TYR A 1 510 ? 3.136 -0.617 6.718 1.00 98.44 510 TYR A CA 1
ATOM 3998 C C . TYR A 1 510 ? 3.324 -1.998 7.340 1.00 98.44 510 TYR A C 1
ATOM 4000 O O . TYR A 1 510 ? 2.905 -2.994 6.771 1.00 98.44 510 TYR A O 1
ATOM 4008 N N . ASP A 1 511 ? 3.863 -2.022 8.552 1.00 98.81 511 ASP A N 1
ATOM 4009 C CA . ASP A 1 511 ? 3.888 -3.208 9.403 1.00 98.81 511 ASP A CA 1
ATOM 4010 C C . ASP A 1 511 ? 3.114 -2.936 10.690 1.00 98.81 511 ASP A C 1
ATOM 4012 O O . ASP A 1 511 ? 3.201 -1.839 11.246 1.00 98.81 511 ASP A O 1
ATOM 4016 N N . ILE A 1 512 ? 2.435 -3.948 11.228 1.00 98.81 512 ILE A N 1
ATOM 4017 C CA . ILE A 1 512 ? 1.756 -3.880 12.522 1.00 98.81 512 ILE A CA 1
ATOM 4018 C C . ILE A 1 512 ? 2.771 -4.066 13.657 1.00 98.81 512 ILE A C 1
ATOM 4020 O O . ILE A 1 512 ? 3.482 -5.075 13.741 1.00 98.81 512 ILE A O 1
ATOM 4024 N N . PHE A 1 513 ? 2.781 -3.111 14.579 1.00 98.81 513 PHE A N 1
ATOM 4025 C CA . PHE A 1 513 ? 3.566 -3.110 15.804 1.00 98.81 513 PHE A CA 1
ATOM 4026 C C . PHE A 1 513 ? 2.666 -3.120 17.036 1.00 98.81 513 PHE A C 1
ATOM 4028 O O . PHE A 1 513 ? 1.528 -2.649 17.006 1.00 98.81 513 PHE A O 1
ATOM 4035 N N . LYS A 1 514 ? 3.219 -3.595 18.154 1.00 98.31 514 LYS A N 1
ATOM 4036 C CA . LYS A 1 514 ? 2.648 -3.426 19.493 1.00 98.31 514 LYS A CA 1
ATOM 4037 C C . LYS A 1 514 ? 3.606 -2.668 20.413 1.00 98.31 514 LYS A C 1
ATOM 4039 O O . LYS A 1 514 ? 4.820 -2.847 20.344 1.00 98.31 514 LYS A O 1
ATOM 4044 N N . SER A 1 515 ? 3.068 -1.854 21.310 1.00 98.56 515 SER A N 1
ATOM 4045 C CA . SER A 1 515 ? 3.799 -1.194 22.395 1.00 98.56 515 SER A CA 1
ATOM 4046 C C . SER A 1 515 ? 2.950 -1.193 23.665 1.00 98.56 515 SER A C 1
ATOM 4048 O O . SER A 1 515 ? 1.726 -1.119 23.599 1.00 98.56 515 SER A O 1
ATOM 4050 N N . THR A 1 516 ? 3.582 -1.300 24.834 1.00 98.44 516 THR A N 1
ATOM 4051 C CA . THR A 1 516 ? 2.890 -1.335 26.131 1.00 98.44 516 THR A CA 1
ATOM 4052 C C . THR A 1 516 ? 3.163 -0.065 26.924 1.00 98.44 516 THR A C 1
ATOM 4054 O O . THR A 1 516 ? 4.309 0.377 27.031 1.00 98.44 516 THR A O 1
ATOM 4057 N N . TYR A 1 517 ? 2.117 0.514 27.506 1.00 97.00 517 TYR A N 1
ATOM 4058 C CA . TYR A 1 517 ? 2.205 1.680 28.370 1.00 97.00 517 TYR A CA 1
ATOM 4059 C C . TYR A 1 517 ? 2.574 1.283 29.799 1.00 97.00 517 TYR A C 1
ATOM 4061 O O . TYR A 1 517 ? 1.874 0.502 30.451 1.00 97.00 517 TYR A O 1
ATOM 4069 N N . ASN A 1 518 ? 3.648 1.870 30.314 1.00 95.44 518 ASN A N 1
ATOM 4070 C CA . ASN A 1 518 ? 4.021 1.770 31.713 1.00 95.44 518 ASN A CA 1
ATOM 4071 C C . ASN A 1 518 ? 3.480 2.986 32.473 1.00 95.44 518 ASN A C 1
ATOM 4073 O O . ASN A 1 518 ? 4.006 4.092 32.359 1.00 95.44 518 ASN A O 1
ATOM 4077 N N . SER A 1 519 ? 2.437 2.769 33.276 1.00 91.25 519 SER A N 1
ATOM 4078 C CA . SER A 1 519 ? 1.799 3.825 34.070 1.00 91.25 519 SER A CA 1
ATOM 4079 C C . SER A 1 519 ? 2.713 4.427 35.143 1.00 91.25 519 SER A C 1
ATOM 4081 O O . SER A 1 519 ? 2.500 5.568 35.527 1.00 91.25 519 SER A O 1
ATOM 4083 N N . SER A 1 520 ? 3.726 3.697 35.622 1.00 93.94 520 SER A N 1
ATOM 4084 C CA . SER A 1 520 ? 4.642 4.180 36.666 1.00 93.94 520 SER A CA 1
ATOM 4085 C C . SER A 1 520 ? 5.688 5.152 36.124 1.00 93.94 520 SER A C 1
ATOM 4087 O O . SER A 1 520 ? 6.140 6.035 36.846 1.00 93.94 520 SER A O 1
ATOM 4089 N N . THR A 1 521 ? 6.094 4.983 34.864 1.00 94.56 521 THR A N 1
ATOM 4090 C CA . THR A 1 521 ? 7.067 5.861 34.191 1.00 94.56 521 THR A CA 1
ATOM 4091 C C . THR A 1 521 ? 6.413 6.813 33.194 1.00 94.56 521 THR A C 1
ATOM 4093 O O . THR A 1 521 ? 7.094 7.658 32.625 1.00 94.56 521 THR A O 1
ATOM 4096 N N . GLU A 1 522 ? 5.107 6.666 32.963 1.00 92.00 522 GLU A N 1
ATOM 4097 C CA . GLU A 1 522 ? 4.329 7.350 31.929 1.00 92.00 522 GLU A CA 1
ATOM 4098 C C . GLU A 1 522 ? 4.901 7.211 30.506 1.00 92.00 522 GLU A C 1
ATOM 4100 O O . GLU A 1 522 ? 4.714 8.090 29.659 1.00 92.00 522 GLU A O 1
ATOM 4105 N N . THR A 1 523 ? 5.573 6.096 30.213 1.00 95.19 523 THR A N 1
ATOM 4106 C CA . THR A 1 523 ? 6.233 5.862 28.922 1.00 95.19 523 THR A CA 1
ATOM 4107 C C . THR A 1 523 ? 5.686 4.648 28.186 1.00 95.19 523 THR A C 1
ATOM 4109 O O . THR A 1 523 ? 5.230 3.673 28.780 1.00 95.19 523 THR A O 1
ATOM 4112 N N . TRP A 1 524 ? 5.771 4.705 26.859 1.00 97.94 524 TRP A N 1
ATOM 4113 C CA . TRP A 1 524 ? 5.566 3.558 25.984 1.00 97.94 524 TRP A CA 1
ATOM 4114 C C . TRP A 1 524 ? 6.842 2.724 25.878 1.00 97.94 524 TRP A C 1
ATOM 4116 O O . TRP A 1 524 ? 7.950 3.269 25.855 1.00 97.94 524 TRP A O 1
ATOM 4126 N N . SER A 1 525 ? 6.695 1.403 25.789 1.00 98.38 525 SER A N 1
ATOM 4127 C CA . SER A 1 525 ? 7.802 0.516 25.442 1.00 98.38 525 SER A CA 1
ATOM 4128 C C . SER A 1 525 ? 8.235 0.729 23.990 1.00 98.38 525 SER A C 1
ATOM 4130 O O . SER A 1 525 ? 7.481 1.241 23.156 1.00 98.38 525 SER A O 1
ATOM 4132 N N . LYS A 1 526 ? 9.448 0.283 23.655 1.00 98.12 526 LYS A N 1
ATOM 4133 C CA . LYS A 1 526 ? 9.872 0.208 22.255 1.00 98.12 526 LYS A CA 1
ATOM 4134 C C . LYS A 1 526 ? 8.868 -0.651 21.459 1.00 98.12 526 LYS A C 1
ATOM 4136 O O . LYS A 1 526 ? 8.525 -1.726 21.952 1.00 98.12 526 LYS A O 1
ATOM 4141 N N . PRO A 1 527 ? 8.417 -0.211 20.271 1.00 98.44 527 PRO A N 1
ATOM 4142 C CA . PRO A 1 527 ? 7.510 -0.998 19.445 1.00 98.44 527 PRO A CA 1
ATOM 4143 C C . PRO A 1 527 ? 8.117 -2.337 19.013 1.00 98.44 527 PRO A C 1
ATOM 4145 O O . PRO A 1 527 ? 9.268 -2.405 18.571 1.00 98.44 527 PRO A O 1
ATOM 4148 N N . GLU A 1 528 ? 7.323 -3.396 19.134 1.00 98.31 528 GLU A N 1
ATOM 4149 C CA . GLU A 1 528 ? 7.644 -4.757 18.712 1.00 98.31 528 GLU A CA 1
ATOM 4150 C C . GLU A 1 528 ? 6.838 -5.101 17.460 1.00 98.31 528 GLU A C 1
ATOM 4152 O O . GLU A 1 528 ? 5.615 -4.983 17.459 1.00 98.31 528 GLU A O 1
ATOM 4157 N N . ASN A 1 529 ? 7.520 -5.523 16.396 1.00 98.50 529 ASN A N 1
ATOM 4158 C CA . ASN A 1 529 ? 6.892 -5.984 15.159 1.00 98.50 529 ASN A CA 1
ATOM 4159 C C . ASN A 1 529 ? 6.140 -7.304 15.425 1.00 98.50 529 ASN A C 1
ATOM 4161 O O . ASN A 1 529 ? 6.698 -8.190 16.077 1.00 98.50 529 ASN A O 1
ATOM 4165 N N . LEU A 1 530 ? 4.899 -7.453 14.939 1.00 97.88 530 LEU A N 1
ATOM 4166 C CA . LEU A 1 530 ? 4.117 -8.685 15.144 1.00 97.88 530 LEU A CA 1
ATOM 4167 C C . LEU A 1 530 ? 4.659 -9.907 14.381 1.00 97.88 530 LEU A C 1
ATOM 4169 O O . LEU A 1 530 ? 4.247 -11.030 14.668 1.00 97.88 530 LEU A O 1
ATOM 4173 N N . GLY A 1 531 ? 5.617 -9.703 13.476 1.00 97.94 531 GLY A N 1
ATOM 4174 C CA . GLY A 1 531 ? 6.367 -10.756 12.805 1.00 97.94 531 GLY A CA 1
ATOM 4175 C C . GLY A 1 531 ? 5.646 -11.377 11.611 1.00 97.94 531 GLY A C 1
ATOM 4176 O O . GLY A 1 531 ? 4.470 -11.133 11.349 1.00 97.94 531 GLY A O 1
ATOM 4177 N N . TYR A 1 532 ? 6.369 -12.217 10.877 1.00 97.56 532 TYR A N 1
ATOM 4178 C CA . TYR A 1 532 ? 5.821 -13.001 9.770 1.00 97.56 532 TYR A CA 1
ATOM 4179 C C . TYR A 1 532 ? 5.075 -14.235 10.317 1.00 97.56 532 TYR A C 1
ATOM 4181 O O . TYR A 1 532 ? 5.621 -14.887 11.209 1.00 97.56 532 TYR A O 1
ATOM 4189 N N . PRO A 1 533 ? 3.876 -14.611 9.824 1.00 96.81 533 PRO A N 1
ATOM 4190 C CA . PRO A 1 533 ? 3.214 -14.134 8.603 1.00 96.81 533 PRO A CA 1
ATOM 4191 C C . PRO A 1 533 ? 2.145 -13.045 8.809 1.00 96.81 533 PRO A C 1
ATOM 4193 O O . PRO A 1 533 ? 1.341 -12.810 7.900 1.00 96.81 533 PRO A O 1
ATOM 4196 N N . VAL A 1 534 ? 2.089 -12.409 9.988 1.00 97.81 534 VAL A N 1
ATOM 4197 C CA . VAL A 1 534 ? 1.166 -11.287 10.227 1.00 97.81 534 VAL A CA 1
ATOM 4198 C C . VAL A 1 534 ? 1.561 -10.113 9.339 1.00 97.81 534 VAL A C 1
ATOM 4200 O O . VAL A 1 534 ? 0.739 -9.686 8.533 1.00 97.81 534 VAL A O 1
ATOM 4203 N N . ASN A 1 535 ? 2.822 -9.686 9.441 1.00 98.38 535 ASN A N 1
ATOM 4204 C CA . ASN A 1 535 ? 3.435 -8.708 8.550 1.00 98.38 535 ASN A CA 1
ATOM 4205 C C . ASN A 1 535 ? 4.147 -9.392 7.375 1.00 98.38 535 ASN A C 1
ATOM 4207 O O . ASN A 1 535 ? 4.602 -10.541 7.463 1.00 98.38 535 ASN A O 1
ATOM 4211 N N . THR A 1 536 ? 4.236 -8.667 6.271 1.00 97.56 536 THR A N 1
ATOM 4212 C CA . THR A 1 536 ? 4.736 -9.091 4.967 1.00 97.56 536 THR A CA 1
ATOM 4213 C C . THR A 1 536 ? 5.595 -7.984 4.353 1.00 97.56 536 THR A C 1
ATOM 4215 O O . THR A 1 536 ? 5.788 -6.923 4.928 1.00 97.56 536 THR A O 1
ATOM 4218 N N . GLY A 1 537 ? 6.156 -8.209 3.167 1.00 96.62 537 GLY A N 1
ATOM 4219 C CA . GLY A 1 537 ? 6.860 -7.160 2.430 1.00 96.62 537 GLY A CA 1
ATOM 4220 C C . GLY A 1 537 ? 5.945 -6.084 1.826 1.00 96.62 537 GLY A C 1
ATOM 4221 O O . GLY A 1 537 ? 6.457 -5.174 1.169 1.00 96.62 537 GLY A O 1
ATOM 4222 N N . GLY A 1 538 ? 4.625 -6.224 1.981 1.00 95.62 538 GLY A N 1
ATOM 4223 C CA . GLY A 1 538 ? 3.593 -5.291 1.533 1.00 95.62 538 GLY A CA 1
ATOM 4224 C C . GLY A 1 538 ? 3.120 -4.340 2.632 1.00 95.62 538 GLY A C 1
ATOM 4225 O O . GLY A 1 538 ? 3.886 -4.015 3.534 1.00 95.62 538 GLY A O 1
ATOM 4226 N N . ASP A 1 539 ? 1.884 -3.863 2.516 1.00 97.50 539 ASP A N 1
ATOM 4227 C CA . ASP A 1 539 ? 1.197 -3.076 3.539 1.00 97.50 539 ASP A CA 1
ATOM 4228 C C . ASP A 1 539 ? 0.305 -3.991 4.390 1.00 97.50 539 ASP A C 1
ATOM 4230 O O . ASP A 1 539 ? -0.616 -4.623 3.878 1.00 97.50 539 ASP A O 1
ATOM 4234 N N . ASP A 1 540 ? 0.545 -4.017 5.700 1.00 98.50 540 ASP A N 1
ATOM 4235 C CA . ASP A 1 540 ? -0.241 -4.703 6.724 1.00 98.50 540 ASP A CA 1
ATOM 4236 C C . ASP A 1 540 ? -0.712 -3.670 7.764 1.00 98.50 540 ASP A C 1
ATOM 4238 O O . ASP A 1 540 ? 0.088 -3.042 8.464 1.00 98.50 540 ASP A O 1
ATOM 4242 N N . ILE A 1 541 ? -2.026 -3.438 7.833 1.00 98.38 541 ILE A N 1
ATOM 4243 C CA . ILE A 1 541 ? -2.597 -2.264 8.511 1.00 98.38 541 ILE A CA 1
ATOM 4244 C C . ILE A 1 541 ? -3.968 -2.534 9.151 1.00 98.38 541 ILE A C 1
ATOM 4246 O O . ILE A 1 541 ? -4.628 -3.531 8.871 1.00 98.38 541 ILE A O 1
ATOM 4250 N N . TYR A 1 542 ? -4.420 -1.623 10.018 1.00 98.06 542 TYR A N 1
ATOM 4251 C CA . TYR A 1 542 ? -5.738 -1.641 10.672 1.00 98.06 542 TYR A CA 1
ATOM 4252 C C . TYR A 1 542 ? -5.983 -2.887 11.529 1.00 98.06 542 TYR A C 1
ATOM 4254 O O . TYR A 1 542 ? -7.044 -3.510 11.473 1.00 98.06 542 TYR A O 1
ATOM 4262 N N . PHE A 1 543 ? -4.985 -3.241 12.340 1.00 98.00 543 PHE A N 1
ATOM 4263 C CA . PHE A 1 543 ? -5.117 -4.305 13.326 1.00 98.00 543 PHE A CA 1
ATOM 4264 C C . PHE A 1 543 ? -6.216 -3.994 14.344 1.00 98.00 543 PHE A C 1
ATOM 4266 O O . PHE A 1 543 ? -6.261 -2.912 14.926 1.00 98.00 543 PHE A O 1
ATOM 4273 N N . MET A 1 544 ? -7.037 -4.993 14.643 1.00 95.00 544 MET A N 1
ATOM 4274 C CA . MET A 1 544 ? -8.005 -4.951 15.729 1.00 95.00 544 MET A CA 1
ATOM 4275 C C . MET A 1 544 ? -8.096 -6.311 16.429 1.00 95.00 544 MET A C 1
ATOM 4277 O O . MET A 1 544 ? -8.106 -7.363 15.789 1.00 95.00 544 MET A O 1
ATOM 4281 N N . MET A 1 545 ? -8.211 -6.304 17.758 1.00 94.06 545 MET A N 1
ATOM 4282 C CA . MET A 1 545 ? -8.410 -7.526 18.549 1.00 94.06 545 MET A CA 1
ATOM 4283 C C . MET A 1 545 ? -9.899 -7.846 18.706 1.00 94.06 545 MET A C 1
ATOM 4285 O O . MET A 1 545 ? -10.679 -6.979 19.111 1.00 94.06 545 MET A O 1
ATOM 4289 N N . ALA A 1 546 ? -10.306 -9.083 18.412 1.00 90.31 546 ALA A N 1
ATOM 4290 C CA . ALA A 1 546 ? -11.691 -9.514 18.567 1.00 90.31 546 ALA A CA 1
ATOM 4291 C C . ALA A 1 546 ? -12.153 -9.366 20.027 1.00 90.31 546 ALA A C 1
ATOM 4293 O O . ALA A 1 546 ? -11.345 -9.497 20.951 1.00 90.31 546 ALA A O 1
ATOM 4294 N N . PRO A 1 547 ? -13.457 -9.153 20.286 1.00 86.06 547 PRO A N 1
ATOM 4295 C CA . PRO A 1 547 ? -13.952 -8.998 21.650 1.00 86.06 547 PRO A CA 1
ATOM 4296 C C . PRO A 1 547 ? -13.634 -10.175 22.587 1.00 86.06 547 PRO A C 1
ATOM 4298 O O . PRO A 1 547 ? -13.490 -9.954 23.785 1.00 86.06 547 PRO A O 1
ATOM 4301 N N . ASN A 1 548 ? -13.505 -11.404 22.093 1.00 83.19 548 ASN A N 1
ATOM 4302 C CA . ASN A 1 548 ? -13.123 -12.551 22.924 1.00 83.19 548 ASN A CA 1
ATOM 4303 C C . ASN A 1 548 ? -11.603 -12.673 23.152 1.00 83.19 548 ASN A C 1
ATOM 4305 O O . ASN A 1 548 ? -11.193 -13.449 24.001 1.00 83.19 548 ASN A O 1
ATOM 4309 N N . GLY A 1 549 ? -10.771 -11.912 22.433 1.00 84.69 549 GLY A N 1
ATOM 4310 C CA . GLY A 1 549 ? -9.308 -11.961 22.536 1.00 84.69 549 GLY A CA 1
ATOM 4311 C C . GLY A 1 549 ? -8.640 -13.159 21.851 1.00 84.69 549 GLY A C 1
ATOM 4312 O O . GLY A 1 549 ? -7.420 -13.189 21.758 1.00 84.69 549 GLY A O 1
ATOM 4313 N N . GLU A 1 550 ? -9.409 -14.117 21.332 1.00 83.94 550 GLU A N 1
ATOM 4314 C CA . GLU A 1 550 ? -8.884 -15.339 20.695 1.00 83.94 550 GLU A CA 1
ATOM 4315 C C . GLU A 1 550 ? -8.405 -15.100 19.255 1.00 83.94 550 GLU A C 1
ATOM 4317 O O . GLU A 1 550 ? -7.631 -15.873 18.690 1.00 83.94 550 GLU A O 1
ATOM 4322 N N . ARG A 1 551 ? -8.918 -14.040 18.624 1.00 91.19 551 ARG A N 1
ATOM 4323 C CA . ARG A 1 551 ? -8.701 -13.720 17.211 1.00 91.19 551 ARG A CA 1
ATOM 4324 C C . ARG A 1 551 ? -8.409 -12.240 17.042 1.00 91.19 551 ARG A C 1
ATOM 4326 O O . ARG A 1 551 ? -8.864 -11.417 17.831 1.00 91.19 551 ARG A O 1
ATOM 4333 N N . ALA A 1 552 ? -7.736 -11.894 15.959 1.00 95.69 552 ALA A N 1
ATOM 4334 C CA . ALA A 1 552 ? -7.601 -10.517 15.503 1.00 95.69 552 ALA A CA 1
ATOM 4335 C C . ALA A 1 552 ? -7.956 -10.409 14.020 1.00 95.69 552 ALA A C 1
ATOM 4337 O O . ALA A 1 552 ? -8.031 -11.417 13.319 1.00 95.69 552 ALA A O 1
ATOM 4338 N N . TYR A 1 553 ? -8.196 -9.191 13.554 1.00 97.12 553 TYR A N 1
ATOM 4339 C CA . TYR A 1 553 ? -8.456 -8.888 12.152 1.00 97.12 553 TYR A CA 1
ATOM 4340 C C . TYR A 1 553 ? -7.584 -7.722 11.722 1.00 97.12 553 TYR A C 1
ATOM 4342 O O . TYR A 1 553 ? -7.218 -6.886 12.547 1.00 97.12 553 TYR A O 1
ATOM 4350 N N . TYR A 1 554 ? -7.242 -7.683 10.445 1.00 98.31 554 TYR A N 1
ATOM 4351 C CA . TYR A 1 554 ? -6.443 -6.620 9.850 1.00 98.31 554 TYR A CA 1
ATOM 4352 C C . TYR A 1 554 ? -6.620 -6.623 8.333 1.00 98.31 554 TYR A C 1
ATOM 4354 O O . TYR A 1 554 ? -7.239 -7.539 7.789 1.00 98.31 554 TYR A O 1
ATOM 4362 N N . ALA A 1 555 ? -6.096 -5.607 7.661 1.00 98.38 555 ALA A N 1
ATOM 4363 C CA . ALA A 1 555 ? -6.069 -5.518 6.211 1.00 98.38 555 ALA A CA 1
ATOM 4364 C C . ALA A 1 555 ? -4.639 -5.701 5.688 1.00 98.38 555 ALA A C 1
ATOM 4366 O O . ALA A 1 555 ? -3.691 -5.238 6.323 1.00 98.38 555 ALA A O 1
ATOM 4367 N N . SER A 1 556 ? -4.484 -6.356 4.539 1.00 97.50 556 SER A N 1
ATOM 4368 C CA . SER A 1 556 ? -3.180 -6.579 3.910 1.00 97.50 556 SER A CA 1
ATOM 4369 C C . SER A 1 556 ? -3.266 -6.603 2.383 1.00 97.50 556 SER A C 1
ATOM 4371 O O . SER A 1 556 ? -4.242 -7.133 1.848 1.00 97.50 556 SER A O 1
ATOM 4373 N N . ASP A 1 557 ? -2.238 -6.098 1.690 1.00 94.12 557 ASP A N 1
ATOM 4374 C CA . ASP A 1 557 ? -2.075 -6.235 0.227 1.00 94.12 557 ASP A CA 1
ATOM 4375 C C . ASP A 1 557 ? -1.232 -7.454 -0.191 1.00 94.12 557 ASP A C 1
ATOM 4377 O O . ASP A 1 557 ? -0.728 -7.530 -1.319 1.00 94.12 557 ASP A O 1
ATOM 4381 N N . LYS A 1 558 ? -1.054 -8.423 0.718 1.00 91.38 558 LYS A N 1
ATOM 4382 C CA . LYS A 1 558 ? -0.267 -9.627 0.442 1.00 91.38 558 LYS A CA 1
ATOM 4383 C C . LYS A 1 558 ? -0.768 -10.383 -0.790 1.00 91.38 558 LYS A C 1
ATOM 4385 O O . LYS A 1 558 ? -1.964 -10.502 -1.057 1.00 91.38 558 LYS A O 1
ATOM 4390 N N . ASN A 1 559 ? 0.185 -10.972 -1.508 1.00 86.50 559 ASN A N 1
ATOM 4391 C CA . ASN A 1 559 ? -0.100 -11.740 -2.715 1.00 86.50 559 ASN A CA 1
ATOM 4392 C C . ASN A 1 559 ? -1.022 -12.941 -2.433 1.00 86.50 559 ASN A C 1
ATOM 4394 O O . ASN A 1 559 ? -0.910 -13.602 -1.400 1.00 86.50 559 ASN A O 1
ATOM 4398 N N . GLY A 1 560 ? -1.887 -13.252 -3.403 1.00 85.31 560 GLY A N 1
ATOM 4399 C CA . GLY A 1 560 ? -2.878 -14.329 -3.303 1.00 85.31 560 GLY A CA 1
ATOM 4400 C C . GLY A 1 560 ? -4.234 -13.897 -2.730 1.00 85.31 560 GLY A C 1
ATOM 4401 O O . GLY A 1 560 ? -5.104 -14.752 -2.579 1.00 85.31 560 GLY A O 1
ATOM 4402 N N . GLY A 1 561 ? -4.409 -12.607 -2.423 1.00 89.38 561 GLY A N 1
ATOM 4403 C CA . GLY A 1 561 ? -5.709 -12.003 -2.129 1.00 89.38 561 GLY A CA 1
ATOM 4404 C C . GLY A 1 561 ? -6.602 -11.818 -3.365 1.00 89.38 561 GLY A C 1
ATOM 4405 O O . GLY A 1 561 ? -6.205 -12.114 -4.493 1.00 89.38 561 GLY A O 1
ATOM 4406 N N . PHE A 1 562 ? -7.818 -11.325 -3.140 1.00 89.12 562 PHE A N 1
ATOM 4407 C CA . PHE A 1 562 ? -8.819 -11.016 -4.159 1.00 89.12 562 PHE A CA 1
ATOM 4408 C C . PHE A 1 562 ? -8.572 -9.658 -4.824 1.00 89.12 562 PHE A C 1
ATOM 4410 O O . PHE A 1 562 ? -8.793 -9.529 -6.033 1.00 89.12 562 PHE A O 1
ATOM 4417 N N . GLY A 1 563 ? -8.125 -8.660 -4.057 1.00 86.12 563 GLY A N 1
ATOM 4418 C CA . GLY A 1 563 ? -7.970 -7.285 -4.523 1.00 86.12 563 GLY A CA 1
ATOM 4419 C C . GLY A 1 563 ? -6.720 -6.575 -4.010 1.00 86.12 563 GLY A C 1
ATOM 4420 O O . GLY A 1 563 ? -5.732 -7.188 -3.615 1.00 86.12 563 GLY A O 1
ATOM 4421 N N . ASP A 1 564 ? -6.775 -5.244 -4.064 1.00 87.75 564 ASP A N 1
ATOM 4422 C CA . ASP A 1 564 ? -5.664 -4.356 -3.698 1.00 87.75 564 ASP A CA 1
ATOM 4423 C C . ASP A 1 564 ? -5.371 -4.371 -2.195 1.00 87.75 564 ASP A C 1
ATOM 4425 O O . ASP A 1 564 ? -4.211 -4.309 -1.813 1.00 87.75 564 ASP A O 1
ATOM 4429 N N . MET A 1 565 ? -6.411 -4.493 -1.368 1.00 94.69 565 MET A N 1
ATOM 4430 C CA . MET A 1 565 ? -6.339 -4.708 0.077 1.00 94.69 565 MET A CA 1
ATOM 4431 C C . MET A 1 565 ? -7.447 -5.682 0.453 1.00 94.69 565 MET A C 1
ATOM 4433 O O . MET A 1 565 ? -8.597 -5.451 0.087 1.00 94.69 565 MET A O 1
ATOM 4437 N N . ASP A 1 566 ? -7.107 -6.704 1.226 1.00 96.75 566 ASP A N 1
ATOM 4438 C CA . ASP A 1 566 ? -8.050 -7.705 1.712 1.00 96.75 566 ASP A CA 1
ATOM 4439 C C . ASP A 1 566 ? -8.057 -7.739 3.240 1.00 96.75 566 ASP A C 1
ATOM 4441 O O . ASP A 1 566 ? -7.030 -7.533 3.889 1.00 96.75 566 ASP A O 1
ATOM 4445 N N . ILE A 1 567 ? -9.198 -8.099 3.824 1.00 97.81 567 ILE A N 1
ATOM 4446 C CA . ILE A 1 567 ? -9.345 -8.346 5.256 1.00 97.81 567 ILE A CA 1
ATOM 4447 C C . ILE A 1 567 ? -8.974 -9.796 5.575 1.00 97.81 567 ILE A C 1
ATOM 4449 O O . ILE A 1 567 ? -9.512 -10.749 4.997 1.00 97.81 567 ILE A O 1
ATOM 4453 N N . TYR A 1 568 ? -8.096 -9.954 6.560 1.00 97.19 568 TYR A N 1
ATOM 4454 C CA . TYR A 1 568 ? -7.618 -11.230 7.077 1.00 97.19 568 TYR A CA 1
ATOM 4455 C C . TYR A 1 568 ? -7.955 -11.386 8.559 1.00 97.19 568 TYR A C 1
ATOM 4457 O O . TYR A 1 568 ? -8.065 -10.412 9.307 1.00 97.19 568 TYR A O 1
ATOM 4465 N N . ARG A 1 569 ? -8.073 -12.640 8.993 1.00 95.75 569 ARG A N 1
ATOM 4466 C CA . ARG A 1 569 ? -8.211 -13.052 10.389 1.00 95.75 569 ARG A CA 1
ATOM 4467 C C . ARG A 1 569 ? -6.935 -13.728 10.864 1.00 95.75 569 ARG A C 1
ATOM 4469 O O . ARG A 1 569 ? -6.416 -14.616 10.198 1.00 95.75 569 ARG A O 1
ATOM 4476 N N . ILE A 1 570 ? -6.501 -13.360 12.059 1.00 95.88 570 ILE A N 1
ATOM 4477 C CA . ILE A 1 570 ? -5.431 -14.006 12.812 1.00 95.88 570 ILE A CA 1
ATOM 4478 C C . ILE A 1 570 ? -6.075 -14.887 13.881 1.00 95.88 570 ILE A C 1
ATOM 4480 O O . ILE A 1 570 ? -6.909 -14.406 14.651 1.00 95.88 570 ILE A O 1
ATOM 4484 N N . THR A 1 571 ? -5.666 -16.151 13.953 1.00 93.25 571 THR A N 1
ATOM 4485 C CA . THR A 1 571 ? -5.940 -17.032 15.095 1.00 93.25 571 THR A CA 1
ATOM 4486 C C . THR A 1 571 ? -4.624 -17.318 15.802 1.00 93.25 571 THR A C 1
ATOM 4488 O O . THR A 1 571 ? -3.702 -17.875 15.199 1.00 93.25 571 THR A O 1
ATOM 4491 N N . PHE A 1 572 ? -4.521 -16.912 17.066 1.00 87.94 572 PHE A N 1
ATOM 4492 C CA . PHE A 1 572 ? -3.330 -17.162 17.870 1.00 87.94 572 PHE A CA 1
ATOM 4493 C C . PHE A 1 572 ? -3.329 -18.620 18.329 1.00 87.94 572 PHE A C 1
ATOM 4495 O O . PHE A 1 572 ? -4.318 -19.095 18.881 1.00 87.94 572 PHE A O 1
ATOM 4502 N N . ILE A 1 573 ? -2.233 -19.334 18.076 1.00 86.81 573 ILE A N 1
ATOM 4503 C CA . ILE A 1 573 ? -2.072 -20.712 18.538 1.00 86.81 573 ILE A CA 1
ATOM 4504 C C . ILE A 1 573 ? -1.358 -20.640 19.886 1.00 86.81 573 ILE A C 1
ATOM 4506 O O . ILE A 1 573 ? -0.207 -20.193 19.955 1.00 86.81 573 ILE A O 1
ATOM 4510 N N . GLU A 1 574 ? -2.040 -21.045 20.958 1.00 75.19 574 GLU A N 1
ATOM 4511 C CA . GLU A 1 574 ? -1.408 -21.177 22.270 1.00 75.19 574 GLU A CA 1
ATOM 4512 C C . GLU A 1 574 ? -0.208 -22.124 22.154 1.00 75.19 574 GLU A C 1
ATOM 4514 O O . GLU A 1 574 ? -0.268 -23.160 21.489 1.00 75.19 574 GLU A O 1
ATOM 4519 N N . LYS A 1 575 ? 0.923 -21.748 22.757 1.00 60.22 575 LYS A N 1
ATOM 4520 C CA . LYS A 1 575 ? 2.021 -22.700 22.910 1.00 60.22 575 LYS A CA 1
ATOM 4521 C C . LYS A 1 575 ? 1.531 -23.756 23.893 1.00 60.22 575 LYS A C 1
ATOM 4523 O O . LYS A 1 575 ? 1.150 -23.389 24.998 1.00 60.22 575 LYS A O 1
ATOM 4528 N N . GLU A 1 576 ? 1.541 -25.029 23.500 1.00 50.00 576 GLU A N 1
ATOM 4529 C CA . GLU A 1 576 ? 1.443 -26.107 24.482 1.00 50.00 576 GLU A CA 1
ATOM 4530 C C . GLU A 1 576 ? 2.554 -25.876 25.507 1.00 50.00 576 GLU A C 1
ATOM 4532 O O . GLU A 1 576 ? 3.735 -25.817 25.146 1.00 50.00 576 GLU A O 1
ATOM 4537 N N . ASP A 1 577 ? 2.171 -25.672 26.767 1.00 42.19 577 ASP A N 1
ATOM 4538 C CA . ASP A 1 577 ? 3.115 -25.642 27.871 1.00 42.19 577 ASP A CA 1
ATOM 4539 C C . ASP A 1 577 ? 3.823 -27.000 27.890 1.00 42.19 577 ASP A C 1
ATOM 4541 O O . ASP A 1 577 ? 3.267 -28.018 28.308 1.00 42.19 577 ASP A O 1
ATOM 4545 N N . THR A 1 578 ? 5.060 -27.035 27.395 1.00 39.69 578 THR A N 1
ATOM 4546 C CA . THR A 1 578 ? 5.964 -28.156 27.635 1.00 39.69 578 THR A CA 1
ATOM 4547 C C . THR A 1 578 ? 6.342 -28.108 29.112 1.00 39.69 578 THR A C 1
ATOM 4549 O O . THR A 1 578 ? 7.312 -27.439 29.476 1.00 39.69 578 THR A O 1
ATOM 4552 N N . ASN A 1 579 ? 5.508 -28.734 29.947 1.00 36.25 579 ASN A N 1
ATOM 4553 C CA . ASN A 1 579 ? 5.791 -29.024 31.353 1.00 36.25 579 ASN A CA 1
ATOM 4554 C C . ASN A 1 579 ? 7.026 -29.911 31.511 1.00 36.25 579 ASN A C 1
ATOM 4556 O O . ASN A 1 579 ? 7.174 -30.867 30.711 1.00 36.25 579 ASN A O 1
#

Sequence (579 aa):
MFFTIKNILIATFVTVLSLCLLVNTIRCNAGSFYVERDVLWNTIADAANGNDIIVKNGATLTIDVKNAVCNSLRLGDNNNPNKGNGFLTFKRKSVLAVKGLVTIGDNLMQGTIDMSSGGTLTCEGFIENHVAAFISGQGTVIIPRGKKLPKNFAFFQSEEHRKLSRLANIDFEKKDYKSAGESYQKLLTELPPIAFYNYRLGICYFNSISEKEKAIPYLKKAAEGFRDISDSVPAEIFYYLAKTYHRDNQFEKAIEQYENHKISVEKDIQVSKKLKQNVLSMINREIQLCNYGNELKNKPVNVLIDNLGEEVNTIYPDYSPILRSDGTLVFTSRREGSTGGKKDKEGNFFEDIYISHVEKGTSSSKFSSASTEKISNRINSPSHDAAIQFAGDKLFFYRNGSVCVSTLNLKNGKWGKPEKLKRNENPSAFEPSAALSPDEQTLYLVSDRNGGHGGLDIYRYEKLPNGIWGKPKNLGAVINTPYDEDGVFIGKDGKTLYFSSKGHKSMGGYDIFKSTYNSSTETWSKPENLGYPVNTGGDDIYFMMAPNGERAYYASDKNGGFGDMDIYRITFIEKEDTN

Radius of gyration: 32.33 Å; Cα contacts (8 Å, |Δi|>4): 1357; chains: 1; bounding box: 87×61×102 Å

Nearest PDB structures (foldseek):
  3q15-assembly1_A-2  TM=5.288E-01  e=1.572E-02  Bacillus subtilis
  3q15-assembly2_B-3  TM=5.404E-01  e=2.328E-02  Bacillus subtilis
  8f5o-assembly1_D  TM=5.213E-01  e=6.040E-02  Leishmania tarentolae
  4i1a-assembly3_B  TM=6.808E-01  e=9.426E-01  Bacillus subtilis subsp. subtilis str. 168
  1hz4-assembly1_A  TM=4.905E-01  e=1.954E+00  Escherichia coli

pLDDT: mean 83.81, std 18.79, range [21.3, 98.81]

Foldseek 3Di:
DDDDDDDDDDDDDDDDDDDDDDDDDDDDDQEEDEFQAEDECVVCQVVAAAHEYEFWNAYEYEQEAQEGEHQEYEFEDPPDPNIAGGEYEYAANGEYEHAEEYEAYDDPHGREYAQQREYEYEYQAYDYDPHYYYHDHNYYYHYDPPYDHPPPNDPPDDVVLVVLQVVLVVCVVLVVLVSNLVSLVVNVVVDPLALVSLCSNLVSLCLFWFRVLVNQVSLVSNQVNCVSRDVDHPLVSLVSNLLSCLLQLVLVSNLVSLVSSLVVLVPDPVDDPVRSVVVNVVSVVLNLLSVLSVVQVVPDAFWDKFFLPPLQDAQWAKFQWEQDPQQKIKTKTQDQPAALRDADSNRTHAIFIWIWGDDPPPPSRHTGNVRIDGLDPLQGHSFHWTFAYDDPQKTWIDTPQFIWIWGADPVPRDIDHIDTAAAPDDDSWRWHYKEAFNVRQKIWTWTCDPPFAARIFIWMWGQDPVRHTYDTDTLDPLGGHNWHKAQWYADNVSFKIWIWTCDDSHNARTFIWIWGADPVVRHIDRTDTPGPPQHGNYHWHNWDAHPVNQKIKTWTCRPPDNTRITIMMMGRDDDDPPD

Solvent-accessible surface area (backbone atoms only — not comparable to full-atom values): 30264 Å² total; per-residue (Å²): 144,86,79,86,87,78,88,91,85,80,87,86,91,80,90,87,90,88,85,89,84,89,77,81,90,77,84,78,73,81,44,78,39,76,37,68,50,72,42,51,40,81,82,41,45,85,72,33,58,60,15,32,39,38,24,19,56,66,8,36,45,31,37,73,41,71,79,41,49,27,33,27,39,32,18,13,49,69,94,41,98,88,42,36,26,8,33,36,36,32,35,66,74,11,25,40,38,28,72,28,48,37,33,28,14,28,78,90,20,38,5,35,42,36,21,56,54,10,21,36,42,35,29,61,37,65,47,79,38,96,29,56,49,72,45,76,49,69,39,47,78,47,64,55,94,93,58,66,76,58,94,83,64,61,71,95,46,56,76,64,50,51,51,43,54,52,48,22,51,52,29,44,76,70,62,39,29,65,67,13,26,56,38,32,50,50,49,52,72,79,40,76,84,47,27,68,45,29,38,54,31,13,52,16,19,57,71,36,54,64,45,42,80,60,10,56,68,28,32,50,50,13,49,52,44,28,52,77,79,34,102,56,59,68,48,63,52,29,47,55,47,13,56,51,27,26,34,66,62,36,27,71,62,10,40,55,22,39,52,54,23,46,54,43,56,71,67,44,82,89,55,52,72,70,60,43,53,53,53,49,52,53,48,53,49,55,40,49,20,26,55,45,33,50,58,27,62,76,54,56,50,70,58,48,78,43,73,58,47,78,35,70,29,40,59,28,43,18,31,39,52,42,61,45,87,88,49,41,35,35,26,20,31,26,41,91,82,25,51,74,69,44,56,52,96,88,67,46,35,34,30,21,35,31,31,31,34,54,44,86,92,54,89,84,75,50,59,32,45,93,50,45,41,70,68,39,82,68,68,41,45,75,45,50,22,35,44,46,42,76,59,90,53,31,41,36,26,27,43,87,50,33,48,27,38,30,42,46,39,84,91,77,74,46,66,41,78,66,39,69,67,60,47,78,69,83,75,99,33,53,29,77,30,36,28,59,33,73,84,67,47,38,38,38,37,24,31,49,46,88,89,58,70,38,50,22,22,49,25,39,26,45,54,39,98,87,72,36,31,41,68,80,40,72,66,45,78,66,76,31,36,74,31,41,36,43,30,43,27,54,36,85,82,63,34,42,38,36,32,13,25,52,32,89,88,27,34,34,42,28,21,41,28,39,31,43,54,38,83,90,77,72,39,69,42,75,63,41,62,67,34,19,80,74,30,50,24,23,41,17,36,25,51,38,74,34,79,84,66,61,35,32,34,26,18,32,44,48,80,91,57,63,18,44,20,24,40,32,37,40,38,68,56,79,76,80,80,85,123